Protein AF-A0A7H8RFJ6-F1 (afdb_monomer)

Mean predicted aligned error: 18.3 Å

Foldseek 3Di:
DDDDDDPDDPDDDDFFAKEKEKEDELLQFDDALVCLVLVLVQVCPPLPDDGQKYKYKYANADDPPDDPPDPVVRVVVSVQSSNVVSCVVPPWHKDWPDWDDDQRIIMTMIGTPPHPFDKDDWFKWKDWDDDPDPDRIWIKMKIWIAGQNAIEIEMETAFDADAPCLVRLLVRQVCQQVPTFTPVVRDGQVNGLKYKYWYQSRWFFQDDQVLLVVLLVVCVVVNQVSVVVRLVRTSVNVCQVLCSHPPLKDFPDARERAFDAADAPDPHHDPVDRGHNRTGMIMNPSFKDKDDWYWDSSNRSHSGTMIMTMIGGDHDDNPDPDDDDDDDDDDDDDDDDDDDDDDDDDDDDDDDDDDDDDDDDDDDDDDPDDDPLDALLPPPLLVVLVVLLVCLCPDPQPPDPPLPAAAEEEEEEQAAQCVQPLNVVLVVLADEFAEPDPPCGVPNNDAPFFLSNFLVSLLCSNAVGHRYYYYRQDNDLVGHDPVSLLVSLSCCCPPVVHLEYEALHFDQDDDPSNLVSLVVCQVSLRQAEYQFWQQAAPDNRQGGPPCPHPRYPYEAADDPVRHGDRRGHDDDPPDPAAAYEHFFQHWGTGPPNDTGGHGGSSSGRSNLRSLLSSLLSLLSRDADPPDGQDCSVCSSHSVLVRLVQLVQFDQDPSRHGYGDSSNLCVVQVNDSVSSSVVSSVSRVVPPD

Structure (mmCIF, N/CA/C/O backbone):
data_AF-A0A7H8RFJ6-F1
#
_entry.id   AF-A0A7H8RFJ6-F1
#
loop_
_atom_site.group_PDB
_atom_site.id
_atom_site.type_symbol
_atom_site.label_atom_id
_atom_site.label_alt_id
_atom_site.label_comp_id
_atom_site.label_asym_id
_atom_site.label_entity_id
_atom_site.label_seq_id
_atom_site.pdbx_PDB_ins_code
_atom_site.Cartn_x
_atom_site.Cartn_y
_atom_site.Cartn_z
_atom_site.occupancy
_atom_site.B_iso_or_equiv
_atom_site.auth_seq_id
_atom_site.auth_comp_id
_atom_site.auth_asym_id
_atom_site.auth_atom_id
_atom_site.pdbx_PDB_model_num
ATOM 1 N N . MET A 1 1 ? -57.033 -13.729 -16.012 1.00 38.69 1 MET A N 1
ATOM 2 C CA . MET A 1 1 ? -56.662 -13.820 -14.587 1.00 38.69 1 MET A CA 1
ATOM 3 C C . MET A 1 1 ? -55.170 -14.053 -14.519 1.00 38.69 1 MET A C 1
ATOM 5 O O . MET A 1 1 ? -54.708 -15.074 -15.002 1.00 38.69 1 MET A O 1
ATOM 9 N N . GLY A 1 2 ? -54.441 -13.065 -14.023 1.00 31.27 2 GLY A N 1
ATOM 10 C CA . GLY A 1 2 ? -53.006 -13.111 -13.783 1.00 31.27 2 GLY A CA 1
ATOM 11 C C . GLY A 1 2 ? -52.711 -11.962 -12.834 1.00 31.27 2 GLY A C 1
ATOM 12 O O . GLY A 1 2 ? -52.774 -10.806 -13.244 1.00 31.27 2 GLY A O 1
ATOM 13 N N . GLU A 1 3 ? -52.560 -12.282 -11.553 1.00 29.52 3 GLU A N 1
ATOM 14 C CA . GLU A 1 3 ? -52.232 -11.320 -10.503 1.00 29.52 3 GLU A CA 1
ATOM 15 C C . GLU A 1 3 ? -50.842 -10.713 -10.750 1.00 29.52 3 GLU A C 1
ATOM 17 O O . GLU A 1 3 ? -49.915 -11.446 -11.108 1.00 29.52 3 GLU A O 1
ATOM 22 N N . PRO A 1 4 ? -50.652 -9.399 -10.545 1.00 34.91 4 PRO A N 1
ATOM 23 C CA . PRO A 1 4 ? -49.326 -8.810 -10.535 1.00 34.91 4 PRO A CA 1
ATOM 24 C C . PRO A 1 4 ? -48.660 -9.048 -9.175 1.00 34.91 4 PRO A C 1
ATOM 26 O O . PRO A 1 4 ? -49.172 -8.657 -8.126 1.00 34.91 4 PRO A O 1
ATOM 29 N N . LEU A 1 5 ? -47.480 -9.667 -9.212 1.00 32.41 5 LEU A N 1
ATOM 30 C CA . LEU A 1 5 ? -46.555 -9.744 -8.087 1.00 32.41 5 LEU A CA 1
ATOM 31 C C . LEU A 1 5 ? -46.122 -8.325 -7.683 1.00 32.41 5 LEU A C 1
ATOM 33 O O . LEU A 1 5 ? -45.413 -7.637 -8.415 1.00 32.41 5 LEU A O 1
ATOM 37 N N . LEU A 1 6 ? -46.557 -7.899 -6.500 1.00 35.12 6 LEU A N 1
ATOM 38 C CA . LEU A 1 6 ? -46.078 -6.709 -5.803 1.00 35.12 6 LEU A CA 1
ATOM 39 C C . LEU A 1 6 ? -44.608 -6.902 -5.397 1.00 35.12 6 LEU A C 1
ATOM 41 O O . LEU A 1 6 ? -44.321 -7.509 -4.368 1.00 35.12 6 LEU A O 1
ATOM 45 N N . SER A 1 7 ? -43.668 -6.338 -6.160 1.00 31.78 7 SER A N 1
ATOM 46 C CA . SER A 1 7 ? -42.349 -5.992 -5.622 1.00 31.78 7 SER A CA 1
ATOM 47 C C . SER A 1 7 ? -42.458 -4.630 -4.934 1.00 31.78 7 SER A C 1
ATOM 49 O O . SER A 1 7 ? -42.367 -3.579 -5.570 1.00 31.78 7 SER A O 1
ATOM 51 N N . SER A 1 8 ? -42.708 -4.632 -3.628 1.00 30.17 8 SER A N 1
ATOM 52 C CA . SER A 1 8 ? -42.634 -3.427 -2.805 1.00 30.17 8 SER A CA 1
ATOM 53 C C . SER A 1 8 ? -41.183 -2.940 -2.747 1.00 30.17 8 SER A C 1
ATOM 55 O O . SER A 1 8 ? -40.358 -3.541 -2.057 1.00 30.17 8 SER A O 1
ATOM 57 N N . SER A 1 9 ? -40.867 -1.854 -3.455 1.00 29.94 9 SER A N 1
ATOM 58 C CA . SER A 1 9 ? -39.640 -1.098 -3.214 1.00 29.94 9 SER A CA 1
ATOM 59 C C . SER A 1 9 ? -39.744 -0.439 -1.833 1.00 29.94 9 SER A C 1
ATOM 61 O O . SER A 1 9 ? -40.690 0.325 -1.610 1.00 29.94 9 SER A O 1
ATOM 63 N N . PRO A 1 10 ? -38.814 -0.656 -0.892 1.00 35.41 10 PRO A N 1
ATOM 64 C CA . PRO A 1 10 ? -38.642 0.318 0.171 1.00 35.41 10 PRO A CA 1
ATOM 65 C C . PRO A 1 10 ? -38.100 1.605 -0.480 1.00 35.41 10 PRO A C 1
ATOM 67 O O . PRO A 1 10 ? -37.423 1.525 -1.498 1.00 35.41 10 PRO A O 1
ATOM 70 N N . PHE A 1 11 ? -38.376 2.773 0.097 1.00 36.38 11 PHE A N 1
ATOM 71 C CA . PHE A 1 11 ? -37.878 4.102 -0.317 1.00 36.38 11 PHE A CA 1
ATOM 72 C C . PHE A 1 11 ? -38.739 4.910 -1.302 1.00 36.38 11 PHE A C 1
ATOM 74 O O . PHE A 1 11 ? -38.358 5.228 -2.423 1.00 36.38 11 PHE A O 1
ATOM 81 N N . GLN A 1 12 ? -39.860 5.409 -0.784 1.00 36.16 12 GLN A N 1
ATOM 82 C CA . GLN A 1 12 ? -40.301 6.774 -1.081 1.00 36.16 12 GLN A CA 1
ATOM 83 C C . GLN A 1 12 ? -39.579 7.739 -0.111 1.00 36.16 12 GLN A C 1
ATOM 85 O O . GLN A 1 12 ? -39.805 7.640 1.094 1.00 36.16 12 GLN A O 1
ATOM 90 N N . GLY A 1 13 ? -38.761 8.687 -0.609 1.00 44.16 13 GLY A N 1
ATOM 91 C CA . GLY A 1 13 ? -38.634 10.007 0.049 1.00 44.16 13 GLY A CA 1
ATOM 92 C C . GLY A 1 13 ? -37.269 10.610 0.456 1.00 44.16 13 GLY A C 1
ATOM 93 O O . GLY A 1 13 ? -37.216 11.198 1.532 1.00 44.16 13 GLY A O 1
ATOM 94 N N . SER A 1 14 ? -36.209 10.594 -0.368 1.00 57.12 14 SER A N 1
ATOM 95 C CA . SER A 1 14 ? -35.149 11.636 -0.293 1.00 57.12 14 SER A CA 1
ATOM 96 C C . SER A 1 14 ? -34.524 11.881 -1.669 1.00 57.12 14 SER A C 1
ATOM 98 O O . SER A 1 14 ? -34.135 10.922 -2.330 1.00 57.12 14 SER A O 1
ATOM 100 N N . GLN A 1 15 ? -34.456 13.137 -2.124 1.00 72.50 15 GLN A N 1
ATOM 101 C CA . GLN A 1 15 ? -33.706 13.488 -3.337 1.00 72.50 15 GLN A CA 1
ATOM 102 C C . GLN A 1 15 ? -32.210 13.622 -2.994 1.00 72.50 15 GLN A C 1
ATOM 104 O O . GLN A 1 15 ? -31.893 14.239 -1.973 1.00 72.50 15 GLN A O 1
ATOM 109 N N . PRO A 1 16 ? -31.292 13.054 -3.799 1.00 87.44 16 PRO A N 1
ATOM 110 C CA . PRO A 1 16 ? -29.856 13.184 -3.565 1.00 87.44 16 PRO A CA 1
ATOM 111 C C . PRO A 1 16 ? -29.394 14.629 -3.779 1.00 87.44 16 PRO A C 1
ATOM 113 O O . PRO A 1 16 ? -29.940 15.341 -4.621 1.00 87.44 16 PRO A O 1
ATOM 116 N N . ALA A 1 17 ? -28.356 15.043 -3.054 1.00 91.25 17 ALA A N 1
ATOM 117 C CA . ALA A 1 17 ? -27.685 16.309 -3.318 1.00 91.25 17 ALA A CA 1
ATOM 118 C C . ALA A 1 17 ? -26.774 16.170 -4.542 1.00 91.25 17 ALA A C 1
ATOM 120 O O . ALA A 1 17 ? -25.990 15.226 -4.641 1.00 91.25 17 ALA A O 1
ATOM 121 N N . ARG A 1 18 ? -26.840 17.127 -5.463 1.00 92.50 18 ARG A N 1
ATOM 122 C CA . ARG A 1 18 ? -25.986 17.207 -6.651 1.00 92.50 18 ARG A CA 1
ATOM 123 C C . ARG A 1 18 ? -24.781 18.083 -6.347 1.00 92.50 18 ARG A C 1
ATOM 125 O O . ARG A 1 18 ? -24.931 19.268 -6.052 1.00 92.50 18 ARG A O 1
ATOM 132 N N . LEU A 1 19 ? -23.588 17.511 -6.430 1.00 94.38 19 LEU A N 1
ATOM 133 C CA . LEU A 1 19 ? -22.333 18.209 -6.175 1.00 94.38 19 LEU A CA 1
ATOM 134 C C . LEU A 1 19 ? -21.564 18.379 -7.480 1.00 94.38 19 LEU A C 1
ATOM 136 O O . LEU A 1 19 ? -21.426 17.428 -8.246 1.00 94.38 19 LEU A O 1
ATOM 140 N N . TRP A 1 20 ? -21.002 19.563 -7.683 1.00 95.50 20 TRP A N 1
ATOM 141 C CA . TRP A 1 20 ? -19.946 19.811 -8.657 1.00 95.50 20 TRP A CA 1
ATOM 142 C C . TRP A 1 20 ? -18.667 20.155 -7.907 1.00 95.50 20 TRP A C 1
ATOM 144 O O . TRP A 1 20 ? -18.686 20.969 -6.988 1.00 95.50 20 TRP A O 1
ATOM 154 N N . ILE A 1 21 ? -17.556 19.533 -8.277 1.00 97.88 21 ILE A N 1
ATOM 155 C CA . ILE A 1 21 ? -16.252 19.749 -7.657 1.00 97.88 21 ILE A CA 1
ATOM 156 C C . ILE A 1 21 ? -15.258 20.030 -8.770 1.00 97.88 21 ILE A C 1
ATOM 158 O O . ILE A 1 21 ? -15.140 19.242 -9.702 1.00 97.88 21 ILE A O 1
ATOM 162 N N . GLY A 1 22 ? -14.533 21.136 -8.668 1.00 97.88 22 GLY A N 1
ATOM 163 C CA . GLY A 1 22 ? -13.518 21.528 -9.632 1.00 97.88 22 GLY A CA 1
ATOM 164 C C . GLY A 1 22 ? -12.169 21.755 -8.969 1.00 97.88 22 GLY A C 1
ATOM 165 O O . GLY A 1 22 ? -12.106 22.370 -7.907 1.00 97.88 22 GLY A O 1
ATOM 166 N N . THR A 1 23 ? -11.087 21.312 -9.611 1.00 98.38 23 THR A N 1
ATOM 167 C CA . THR A 1 23 ? -9.713 21.689 -9.259 1.00 98.38 23 THR A CA 1
ATOM 168 C C . THR A 1 23 ? -8.997 22.405 -10.402 1.00 98.38 23 THR A C 1
ATOM 170 O O . THR A 1 23 ? -9.098 22.001 -11.562 1.00 98.38 23 THR A O 1
ATOM 173 N N . TYR A 1 24 ? -8.277 23.484 -10.079 1.00 97.69 24 TYR A N 1
ATOM 174 C CA . TYR A 1 24 ? -7.473 24.222 -11.046 1.00 97.69 24 TYR A CA 1
ATOM 175 C C . TYR A 1 24 ? -6.265 24.908 -10.395 1.00 97.69 24 TYR A C 1
ATOM 177 O O . TYR A 1 24 ? -6.408 25.773 -9.531 1.00 97.69 24 TYR A O 1
ATOM 185 N N . ASP A 1 25 ? -5.059 24.553 -10.833 1.00 95.88 25 ASP A N 1
ATOM 186 C CA . ASP A 1 25 ? -3.835 25.218 -10.388 1.00 95.88 25 ASP A CA 1
ATOM 187 C C . ASP A 1 25 ? -3.484 26.380 -11.323 1.00 95.88 25 ASP A C 1
ATOM 189 O O . ASP A 1 25 ? -3.222 26.211 -12.515 1.00 95.88 25 ASP A O 1
ATOM 193 N N . LEU A 1 26 ? -3.490 27.584 -10.758 1.00 94.38 26 LEU A N 1
ATOM 194 C CA . LEU A 1 26 ? -3.208 28.827 -11.467 1.00 94.38 26 LEU A CA 1
ATOM 195 C C . LEU A 1 26 ? -1.708 29.068 -11.654 1.00 94.38 26 LEU A C 1
ATOM 19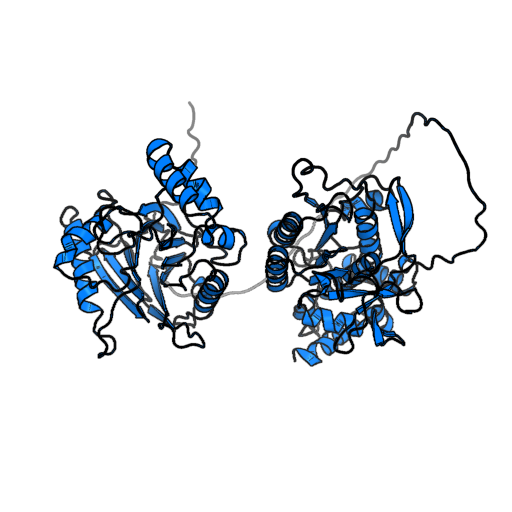7 O O . LEU A 1 26 ? -1.338 30.006 -12.350 1.00 94.38 26 LEU A O 1
ATOM 201 N N . ASN A 1 27 ? -0.856 28.272 -11.003 1.00 89.44 27 ASN A N 1
ATOM 202 C CA . ASN A 1 27 ? 0.601 28.348 -11.051 1.00 89.44 27 ASN A CA 1
ATOM 203 C C . ASN A 1 27 ? 1.173 29.774 -10.902 1.00 89.44 27 ASN A C 1
ATOM 205 O O . ASN A 1 27 ? 2.105 30.190 -11.585 1.00 89.44 27 ASN A O 1
ATOM 209 N N . GLY A 1 28 ? 0.591 30.560 -9.997 1.00 86.12 28 GLY A N 1
ATOM 210 C CA . GLY A 1 28 ? 0.993 31.937 -9.732 1.00 86.12 28 GLY A CA 1
ATOM 211 C C . GLY A 1 28 ? 0.291 32.992 -10.592 1.00 86.12 28 GLY A C 1
ATOM 212 O O . GLY A 1 28 ? 0.522 34.186 -10.380 1.00 86.12 28 GLY A O 1
ATOM 213 N N . THR A 1 29 ? -0.572 32.606 -11.531 1.00 87.31 29 THR A N 1
ATOM 214 C CA . THR A 1 29 ? -1.318 33.542 -12.375 1.00 87.31 29 THR A CA 1
ATOM 215 C C . THR A 1 29 ? -2.391 34.275 -11.570 1.00 87.31 29 THR A C 1
ATOM 217 O O . THR A 1 29 ? -3.171 33.680 -10.827 1.00 87.31 29 THR A O 1
ATOM 220 N N . MET A 1 30 ? -2.436 35.602 -11.717 1.00 85.94 30 MET A N 1
ATOM 221 C CA . MET A 1 30 ? -3.474 36.434 -11.110 1.00 85.94 30 MET A CA 1
ATOM 222 C C . MET A 1 30 ? -4.742 36.412 -11.960 1.00 85.94 30 MET A C 1
ATOM 224 O O . MET A 1 30 ? -4.733 36.889 -13.097 1.00 85.94 30 MET A O 1
ATOM 228 N N . VAL A 1 31 ? -5.819 35.920 -11.355 1.00 87.62 31 VAL A N 1
ATOM 229 C CA . VAL A 1 31 ? -7.172 35.901 -11.918 1.00 87.62 31 VAL A CA 1
ATOM 230 C C . VAL A 1 31 ? -7.952 37.116 -11.423 1.00 87.62 31 VAL A C 1
ATOM 232 O O . VAL A 1 31 ? -7.921 37.440 -10.234 1.00 87.62 31 VAL A O 1
ATOM 235 N N . GLY A 1 32 ? -8.650 37.790 -12.334 1.00 87.81 32 GLY A N 1
ATOM 236 C CA . GLY A 1 32 ? -9.512 38.933 -12.035 1.00 87.81 32 GLY A CA 1
ATOM 237 C C . GLY A 1 32 ? -10.742 38.997 -12.941 1.00 87.81 32 GLY A C 1
ATOM 238 O O . GLY A 1 32 ? -11.061 38.049 -13.652 1.00 87.81 32 GLY A O 1
ATOM 239 N N . GLU A 1 33 ? -11.431 40.142 -12.954 1.00 87.88 33 GLU A N 1
ATOM 240 C CA . GLU A 1 33 ? -12.669 40.306 -13.735 1.00 87.88 33 GLU A CA 1
ATOM 241 C C . GLU A 1 33 ? -12.497 40.066 -15.241 1.00 87.88 33 GLU A C 1
ATOM 243 O O . GLU A 1 33 ? -13.410 39.559 -15.889 1.00 87.88 33 GLU A O 1
ATOM 248 N N . ARG A 1 34 ? -11.321 40.380 -15.797 1.00 89.88 34 ARG A N 1
ATOM 249 C CA . ARG A 1 34 ? -10.999 40.144 -17.216 1.00 89.88 34 ARG A CA 1
ATOM 250 C C . ARG A 1 34 ? -11.078 38.666 -17.616 1.00 89.88 34 ARG A C 1
ATOM 252 O O . ARG A 1 34 ? -11.292 38.362 -18.783 1.00 89.88 34 ARG A O 1
ATOM 259 N N . ASP A 1 35 ? -10.903 37.764 -16.652 1.00 91.31 35 ASP A N 1
ATOM 260 C CA . ASP A 1 35 ? -10.812 36.324 -16.880 1.00 91.31 35 ASP A CA 1
ATOM 261 C C . ASP A 1 35 ? -12.177 35.630 -16.730 1.00 91.31 35 ASP A C 1
ATOM 263 O O . ASP A 1 35 ? -12.308 34.454 -17.063 1.00 91.31 35 ASP A O 1
ATOM 267 N N . VAL A 1 36 ? -13.213 36.354 -16.278 1.00 91.00 36 VAL A N 1
ATOM 268 C CA . VAL A 1 36 ? -14.564 35.825 -16.014 1.00 91.00 36 VAL A CA 1
ATOM 269 C C . VAL A 1 36 ? -15.139 35.106 -17.230 1.00 91.00 36 VAL A C 1
ATOM 271 O O . VAL A 1 36 ? -15.660 34.001 -17.097 1.00 91.00 36 VAL A O 1
ATOM 274 N N . ALA A 1 37 ? -15.008 35.684 -18.426 1.00 89.44 37 ALA A N 1
ATOM 275 C CA . ALA A 1 37 ? -15.534 35.083 -19.651 1.00 89.44 37 ALA A CA 1
ATOM 276 C C . ALA A 1 37 ? -14.886 33.722 -19.959 1.00 89.44 37 ALA A C 1
ATOM 278 O O . ALA A 1 37 ? -15.561 32.799 -20.409 1.00 89.44 37 ALA A O 1
ATOM 279 N N . GLN A 1 38 ? -13.582 33.580 -19.699 1.00 90.06 38 GLN A N 1
ATOM 280 C CA . GLN A 1 38 ? -12.879 32.322 -19.920 1.00 90.06 38 GLN A CA 1
ATOM 281 C C . GLN A 1 38 ? -13.144 31.329 -18.785 1.00 90.06 38 GLN A C 1
ATOM 283 O O . GLN A 1 38 ? -13.438 30.172 -19.059 1.00 90.06 38 GLN A O 1
ATOM 288 N N . LEU A 1 39 ? -13.098 31.769 -17.527 1.00 90.94 39 LEU A N 1
ATOM 289 C CA . LEU A 1 39 ? -13.305 30.908 -16.362 1.00 90.94 39 LEU A CA 1
ATOM 290 C C . LEU A 1 39 ? -14.745 30.372 -16.281 1.00 90.94 39 LEU A C 1
ATOM 292 O O . LEU A 1 39 ? -14.940 29.224 -15.893 1.00 90.94 39 LEU A O 1
ATOM 296 N N . SER A 1 40 ? -15.743 31.139 -16.733 1.00 90.50 40 SER A N 1
ATOM 297 C CA . SER A 1 40 ? -17.147 30.690 -16.798 1.00 90.50 40 SER A CA 1
ATOM 298 C C . SER A 1 40 ? -17.330 29.439 -17.661 1.00 90.50 40 SER A C 1
ATOM 300 O O . SER A 1 40 ? -18.197 28.615 -17.381 1.00 90.50 40 SER A O 1
ATOM 302 N N . LYS A 1 41 ? -16.466 29.227 -18.663 1.00 90.56 41 LYS A N 1
ATOM 303 C CA . LYS A 1 41 ? -16.486 28.023 -19.509 1.00 90.56 41 LYS A CA 1
ATOM 304 C C . LYS A 1 41 ? -16.215 26.743 -18.728 1.00 90.56 41 LYS A C 1
ATOM 306 O O . LYS A 1 41 ? -16.723 25.692 -19.100 1.00 90.56 41 LYS A O 1
ATOM 311 N N . TRP A 1 42 ? -15.451 26.832 -17.639 1.00 91.88 42 TRP A N 1
ATOM 312 C CA . TRP A 1 42 ? -15.216 25.695 -16.757 1.00 91.88 42 TRP A CA 1
ATOM 313 C C . TRP A 1 42 ? -16.512 25.223 -16.095 1.00 91.88 42 TRP A C 1
ATOM 315 O O . TRP A 1 42 ? -16.819 24.034 -16.099 1.00 91.88 42 TRP A O 1
ATOM 325 N N . PHE A 1 43 ? -17.309 26.169 -15.600 1.00 87.31 43 PHE A N 1
ATOM 326 C CA . PHE A 1 43 ? -18.593 25.891 -14.960 1.00 87.31 43 PHE A CA 1
ATOM 327 C C . PHE A 1 43 ? -19.688 25.520 -15.979 1.00 87.31 43 PHE A C 1
ATOM 329 O O . PHE A 1 43 ? -20.604 24.772 -15.652 1.00 87.31 43 PHE A O 1
ATOM 336 N N . LEU A 1 44 ? -19.557 25.959 -17.240 1.00 77.50 44 LEU A N 1
ATOM 337 C CA . LEU A 1 44 ? -20.454 25.611 -18.355 1.00 77.50 44 LEU A CA 1
ATOM 338 C C . LEU A 1 44 ? -20.212 24.229 -18.967 1.00 77.50 44 LEU A C 1
ATOM 340 O O . LEU A 1 44 ? -20.985 23.823 -19.834 1.00 77.50 44 LEU A O 1
ATOM 344 N N . ALA A 1 45 ? -19.173 23.494 -18.566 1.00 71.38 45 ALA A N 1
ATOM 345 C CA . ALA A 1 45 ? -18.851 22.202 -19.178 1.00 71.38 45 ALA A CA 1
ATOM 346 C C . ALA A 1 45 ? -19.997 21.172 -19.067 1.00 71.38 45 ALA A C 1
ATOM 348 O O . ALA A 1 45 ? -20.080 20.251 -19.874 1.00 71.38 45 ALA A O 1
ATOM 349 N N . GLN A 1 46 ? -20.927 21.364 -18.121 1.00 68.81 46 GLN A N 1
ATOM 350 C CA . GLN A 1 46 ? -22.151 20.572 -17.963 1.00 68.81 46 GLN A CA 1
ATOM 351 C C . GLN A 1 46 ? -23.412 21.450 -18.049 1.00 68.81 46 GLN A C 1
ATOM 353 O O . GLN A 1 46 ? -24.185 21.514 -17.095 1.00 68.81 46 GLN A O 1
ATOM 358 N N . LYS A 1 47 ? -23.634 22.117 -19.194 1.00 62.12 47 LYS A N 1
ATOM 359 C CA . LYS A 1 47 ? -24.726 23.098 -19.423 1.00 62.12 47 LYS A CA 1
ATOM 360 C C . LYS A 1 47 ? -26.140 22.672 -18.989 1.00 62.12 47 LYS A C 1
ATOM 362 O O . LYS A 1 47 ? -27.012 23.519 -18.877 1.00 62.12 47 LYS A O 1
ATOM 367 N N . THR A 1 48 ? -26.400 21.381 -18.789 1.00 57.44 48 THR A N 1
ATOM 368 C CA . THR A 1 48 ? -27.744 20.827 -18.565 1.00 57.44 48 THR A CA 1
ATOM 369 C C . THR A 1 48 ? -28.043 20.440 -17.114 1.00 57.44 48 THR A C 1
ATOM 371 O O . THR A 1 48 ? -29.071 19.809 -16.871 1.00 57.44 48 THR A O 1
ATOM 374 N N . ARG A 1 49 ? -27.155 20.718 -16.147 1.00 64.31 49 ARG A N 1
ATOM 375 C CA . ARG A 1 49 ? -27.340 20.285 -14.751 1.00 64.31 49 ARG A CA 1
ATOM 376 C C . ARG A 1 49 ? -27.115 21.425 -13.766 1.00 64.31 49 ARG A C 1
ATOM 378 O O . ARG A 1 49 ? -26.010 21.934 -13.639 1.00 64.31 49 ARG A O 1
ATOM 385 N N . GLU A 1 50 ? -28.162 21.765 -13.025 1.00 79.12 50 GLU A N 1
ATOM 386 C CA . GLU A 1 50 ? -28.034 22.545 -11.796 1.00 79.12 50 GLU A CA 1
ATOM 387 C C . GLU A 1 50 ? -27.405 21.686 -10.697 1.00 79.12 50 GLU A C 1
ATOM 389 O O . GLU A 1 50 ? -27.744 20.507 -10.544 1.00 79.12 50 GLU A O 1
ATOM 394 N N . TYR A 1 51 ? -26.517 22.287 -9.912 1.00 89.38 51 TYR A N 1
ATOM 395 C CA . TYR A 1 51 ? -25.883 21.646 -8.763 1.00 89.38 51 TYR A CA 1
ATOM 396 C C . TYR A 1 51 ? -26.340 22.308 -7.472 1.00 89.38 51 TYR A C 1
ATOM 398 O O . TYR A 1 51 ? -26.456 23.528 -7.397 1.00 89.38 51 TYR A O 1
ATOM 406 N N . ASP A 1 52 ? -26.567 21.522 -6.433 1.00 91.94 52 ASP A N 1
ATOM 407 C CA . ASP A 1 52 ? -26.964 22.057 -5.133 1.00 91.94 52 ASP A CA 1
ATOM 408 C C . ASP A 1 52 ? -25.740 22.633 -4.399 1.00 91.94 52 ASP A C 1
ATOM 410 O O . ASP A 1 52 ? -25.839 23.631 -3.684 1.00 91.94 52 ASP A O 1
ATOM 414 N N . VAL A 1 53 ? -24.563 22.039 -4.633 1.00 94.25 53 VAL A N 1
ATOM 415 C CA . VAL A 1 53 ? -23.276 22.458 -4.064 1.00 94.25 53 VAL A CA 1
ATOM 416 C C . VAL A 1 53 ? -22.215 22.514 -5.155 1.00 94.25 53 VAL A C 1
ATOM 418 O O . VAL A 1 53 ? -22.073 21.578 -5.940 1.00 94.25 53 VAL A O 1
ATOM 421 N N . VAL A 1 54 ? -21.429 23.585 -5.166 1.00 95.12 54 VAL A N 1
ATOM 422 C CA . VAL A 1 54 ? -20.289 23.771 -6.064 1.00 95.12 54 VAL A CA 1
ATOM 423 C C . VAL A 1 54 ? -19.037 24.003 -5.228 1.00 95.12 54 VAL A C 1
ATOM 425 O O . VAL A 1 54 ? -18.959 24.956 -4.457 1.00 95.12 54 VAL A O 1
ATOM 428 N N . VAL A 1 55 ? -18.039 23.143 -5.385 1.00 97.88 55 VAL A N 1
ATOM 429 C CA . VAL A 1 55 ? -16.766 23.207 -4.666 1.00 97.88 55 VAL A CA 1
ATOM 430 C C . VAL A 1 55 ? -15.665 23.583 -5.642 1.00 97.88 55 VAL A C 1
ATOM 432 O O . VAL A 1 55 ? -15.458 22.907 -6.647 1.00 97.88 55 VAL A O 1
ATOM 435 N N . VAL A 1 56 ? -14.946 24.659 -5.344 1.00 97.75 56 VAL A N 1
ATOM 436 C CA . VAL A 1 56 ? -13.869 25.185 -6.184 1.00 97.75 56 VAL A CA 1
ATOM 437 C C . VAL A 1 56 ? -12.560 25.107 -5.412 1.00 97.75 56 VAL A C 1
ATOM 439 O O . VAL A 1 56 ? -12.391 25.737 -4.369 1.00 97.75 56 VAL A O 1
ATOM 442 N N . SER A 1 57 ? -11.639 24.308 -5.935 1.00 97.94 57 SER A N 1
ATOM 443 C CA . SER A 1 57 ? -10.321 24.034 -5.377 1.00 97.94 57 SER A CA 1
ATOM 444 C C . SER A 1 57 ? -9.251 24.680 -6.257 1.00 97.94 57 SER A C 1
ATOM 446 O O . SER A 1 57 ? -9.011 24.236 -7.379 1.00 97.94 57 SER A O 1
ATOM 448 N N . LEU A 1 58 ? -8.597 25.731 -5.765 1.00 96.31 58 LEU A N 1
ATOM 449 C CA . LEU A 1 58 ? -7.563 26.458 -6.501 1.00 96.31 58 LEU A CA 1
ATOM 450 C C . LEU A 1 58 ? -6.195 26.290 -5.846 1.00 96.31 58 LEU A C 1
ATOM 452 O O . LEU A 1 58 ? -6.059 26.399 -4.630 1.00 96.31 58 LEU A O 1
ATOM 456 N N . GLN A 1 59 ? -5.162 26.062 -6.651 1.00 94.56 59 GLN A N 1
ATOM 457 C CA . GLN A 1 59 ? -3.772 25.999 -6.192 1.00 94.56 59 GLN A CA 1
ATOM 458 C C . GLN A 1 59 ? -2.922 27.055 -6.904 1.00 94.56 59 GLN A C 1
ATOM 460 O O . GLN A 1 59 ? -3.353 27.654 -7.890 1.00 94.56 59 GLN A O 1
ATOM 465 N N . GLY A 1 60 ? -1.723 27.327 -6.378 1.00 88.75 60 GLY A N 1
ATOM 466 C CA . GLY A 1 60 ? -0.826 28.329 -6.959 1.00 88.75 60 GLY A CA 1
ATOM 467 C C . GLY A 1 60 ? -1.404 29.747 -6.915 1.00 88.75 60 GLY A C 1
ATOM 468 O O . GLY A 1 60 ? -1.036 30.596 -7.721 1.00 88.75 60 GLY A O 1
ATOM 469 N N . THR A 1 61 ? -2.329 30.021 -5.995 1.00 85.62 61 THR A N 1
ATOM 470 C CA . THR A 1 61 ? -2.922 31.350 -5.823 1.00 85.62 61 THR A CA 1
ATOM 471 C C . THR A 1 61 ? -1.894 32.296 -5.194 1.00 85.62 61 THR A C 1
ATOM 473 O O . THR A 1 61 ? -1.301 31.995 -4.157 1.00 85.62 61 THR A O 1
ATOM 476 N N . ARG A 1 62 ? -1.645 33.463 -5.803 1.00 72.38 62 ARG A N 1
ATOM 477 C CA . ARG A 1 62 ? -0.776 34.485 -5.192 1.00 72.38 62 ARG A CA 1
ATOM 478 C C . ARG A 1 62 ? -1.558 35.320 -4.190 1.00 72.38 62 ARG A C 1
ATOM 480 O O . ARG A 1 62 ? -2.525 35.977 -4.558 1.00 72.38 62 ARG A O 1
ATOM 487 N N . THR A 1 63 ? -1.065 35.386 -2.957 1.00 55.75 63 THR A N 1
ATOM 488 C CA . THR A 1 63 ? -1.462 36.410 -1.985 1.00 55.75 63 THR A CA 1
ATOM 489 C C . THR A 1 63 ? -0.434 37.550 -1.993 1.00 55.75 63 THR A C 1
ATOM 491 O O . THR A 1 63 ? 0.778 37.300 -2.018 1.00 55.75 63 THR A O 1
ATOM 494 N N . PRO A 1 64 ? -0.845 38.829 -2.011 1.00 48.47 64 PRO A N 1
ATOM 495 C CA . PRO A 1 64 ? 0.104 39.925 -1.866 1.00 48.47 64 PRO A CA 1
ATOM 496 C C . PRO A 1 64 ? 0.735 39.909 -0.466 1.00 48.47 64 PRO A C 1
ATOM 498 O O . PRO A 1 64 ? 0.069 39.698 0.542 1.00 48.47 64 PRO A O 1
ATOM 501 N N . ARG A 1 65 ? 2.053 40.152 -0.413 1.00 40.91 65 ARG A N 1
ATOM 502 C CA . ARG A 1 65 ? 2.967 39.907 0.727 1.00 40.91 65 ARG A CA 1
ATOM 503 C C . ARG A 1 65 ? 2.672 40.654 2.043 1.00 40.91 65 ARG A C 1
ATOM 505 O O . ARG A 1 65 ? 3.474 40.563 2.968 1.00 40.91 65 ARG A O 1
ATOM 512 N N . LYS A 1 66 ? 1.570 41.392 2.170 1.00 35.28 66 LYS A N 1
ATOM 513 C CA . LYS A 1 66 ? 1.215 42.139 3.385 1.00 35.28 66 LYS A CA 1
ATOM 514 C C . LYS A 1 66 ? -0.304 42.225 3.531 1.00 35.28 66 LYS A C 1
ATOM 516 O O . LYS A 1 66 ? -0.886 43.194 3.065 1.00 35.28 66 LYS A O 1
ATOM 521 N N . THR A 1 67 ? -0.942 41.220 4.131 1.00 34.91 67 THR A N 1
ATOM 522 C CA . THR A 1 67 ? -2.173 41.332 4.951 1.00 34.91 67 THR A CA 1
ATOM 523 C C . THR A 1 67 ? -2.651 39.939 5.368 1.00 34.91 67 THR A C 1
ATOM 525 O O . THR A 1 67 ? -2.677 39.004 4.575 1.00 34.91 67 THR A O 1
ATOM 528 N N . SER A 1 68 ? -3.018 39.795 6.641 1.00 38.12 68 SER A N 1
ATOM 529 C CA . SER A 1 68 ? -3.677 38.610 7.191 1.00 38.12 68 SER A CA 1
ATOM 530 C C . SER A 1 68 ? -5.061 38.412 6.564 1.00 38.12 68 SER A C 1
ATOM 532 O O . SER A 1 68 ? -5.797 39.389 6.479 1.00 38.12 68 SER A O 1
ATOM 534 N N . ARG A 1 69 ? -5.437 37.171 6.216 1.00 43.03 69 ARG A N 1
ATOM 535 C CA . ARG A 1 69 ? -6.821 36.665 6.009 1.00 43.03 69 ARG A CA 1
ATOM 536 C C . ARG A 1 69 ? -7.786 37.430 5.068 1.00 43.03 69 ARG A C 1
ATOM 538 O O . ARG A 1 69 ? -8.884 36.940 4.860 1.00 43.03 69 ARG A O 1
ATOM 545 N N . ALA A 1 70 ? -7.418 38.568 4.476 1.00 40.22 70 ALA A N 1
ATOM 546 C CA . ALA A 1 70 ? -8.366 39.503 3.850 1.00 40.22 70 ALA A CA 1
ATOM 547 C C . ALA A 1 70 ? -8.336 39.559 2.306 1.00 40.22 70 ALA A C 1
ATOM 549 O O . ALA A 1 70 ? -9.077 40.343 1.721 1.00 40.22 70 ALA A O 1
ATOM 550 N N . TYR A 1 71 ? -7.507 38.754 1.625 1.00 47.72 71 TYR A N 1
ATOM 551 C CA . TYR A 1 71 ? -7.399 38.770 0.152 1.00 47.72 71 TYR A CA 1
ATOM 552 C C . TYR A 1 71 ? -8.228 37.696 -0.572 1.00 47.72 71 TYR A C 1
ATOM 554 O O . TYR A 1 71 ? -8.123 37.566 -1.789 1.00 47.72 71 TYR A O 1
ATOM 562 N N . SER A 1 72 ? -9.057 36.935 0.145 1.00 56.62 72 SER A N 1
ATOM 563 C CA . SER A 1 72 ? -9.902 35.897 -0.457 1.00 56.62 72 SER A CA 1
ATOM 564 C C . SER A 1 72 ? -11.096 36.485 -1.234 1.00 56.62 72 SER A C 1
ATOM 566 O O . SER A 1 72 ? -11.506 35.933 -2.254 1.00 56.62 72 SER A O 1
ATOM 568 N N . GLY A 1 73 ? -11.572 37.669 -0.831 1.00 71.38 73 GLY A N 1
ATOM 569 C CA . GLY A 1 73 ? -12.776 38.316 -1.367 1.00 71.38 73 GLY A CA 1
ATOM 570 C C . GLY A 1 73 ? -12.794 38.581 -2.884 1.00 71.38 73 GLY A C 1
ATOM 571 O O . GLY A 1 73 ? -13.806 38.284 -3.515 1.00 71.38 73 GLY A O 1
ATOM 572 N N . PRO A 1 74 ? -11.725 39.101 -3.524 1.00 82.06 74 PRO A N 1
ATOM 573 C CA . PRO A 1 74 ? -11.742 39.356 -4.969 1.00 82.06 74 PRO A CA 1
ATOM 574 C C . PRO A 1 74 ? -11.867 38.086 -5.821 1.00 82.06 74 PRO A C 1
ATOM 576 O O . PRO A 1 74 ? -12.604 38.080 -6.804 1.00 82.06 74 PRO A O 1
ATOM 579 N N . LEU A 1 75 ? -11.176 37.004 -5.445 1.00 87.38 75 LEU A N 1
ATOM 580 C CA . LEU A 1 75 ? -11.238 35.739 -6.182 1.00 87.38 75 LEU A CA 1
ATOM 581 C C . LEU A 1 75 ? -12.576 35.029 -5.943 1.00 87.38 75 LEU A C 1
ATOM 583 O O . LEU A 1 75 ? -13.178 34.537 -6.892 1.00 87.38 75 LEU A O 1
ATOM 587 N N . GLU A 1 76 ? -13.080 35.057 -4.704 1.00 90.75 76 GLU A N 1
ATOM 588 C CA . GLU A 1 76 ? -14.438 34.611 -4.367 1.00 90.75 76 GLU A CA 1
ATOM 589 C C . GLU A 1 76 ? -15.493 35.349 -5.199 1.00 90.75 76 GLU A C 1
ATOM 591 O O . GLU A 1 76 ? -16.392 34.715 -5.746 1.00 90.75 76 GLU A O 1
ATOM 596 N N . ALA A 1 77 ? -15.369 36.673 -5.348 1.00 90.25 77 ALA A N 1
ATOM 597 C CA . ALA A 1 77 ? -16.288 37.482 -6.144 1.00 90.25 77 ALA A CA 1
ATOM 598 C C . ALA A 1 77 ? -16.232 37.125 -7.636 1.00 90.25 77 ALA A C 1
ATOM 600 O O . ALA A 1 77 ? -17.279 37.009 -8.271 1.00 90.25 77 ALA A O 1
ATOM 601 N N . VAL A 1 78 ? -15.035 36.903 -8.192 1.00 91.81 78 VAL A N 1
ATOM 602 C CA . VAL A 1 78 ? -14.865 36.459 -9.586 1.00 91.81 78 VAL A CA 1
ATOM 603 C C . VAL A 1 78 ? -15.491 35.083 -9.801 1.00 91.81 78 VAL A C 1
ATOM 605 O O . VAL A 1 78 ? -16.254 34.915 -10.751 1.00 91.81 78 VAL A O 1
ATOM 608 N N . VAL A 1 79 ? -15.228 34.116 -8.917 1.00 92.62 79 VAL A N 1
ATOM 609 C CA . VAL A 1 79 ? -15.813 32.769 -9.006 1.00 92.62 79 VAL A CA 1
ATOM 610 C C . VAL A 1 79 ? -17.333 32.830 -8.860 1.00 92.62 79 VAL A C 1
ATOM 612 O O . VAL A 1 79 ? -18.036 32.271 -9.696 1.00 92.62 79 VAL A O 1
ATOM 615 N N . LYS A 1 80 ? -17.854 33.576 -7.876 1.00 91.00 80 LYS A N 1
ATOM 616 C CA . LYS A 1 80 ? -19.299 33.790 -7.699 1.00 91.00 80 LYS A CA 1
ATOM 617 C C . LYS A 1 80 ? -19.933 34.389 -8.956 1.00 91.00 80 LYS A C 1
ATOM 619 O O . LYS A 1 80 ? -20.982 33.927 -9.391 1.00 91.00 80 LYS A O 1
ATOM 624 N N . LYS A 1 81 ? -19.288 35.394 -9.558 1.00 90.25 81 LYS A N 1
ATOM 625 C CA . LYS A 1 81 ? -19.741 36.021 -10.807 1.00 90.25 81 LYS A CA 1
ATOM 626 C C . LYS A 1 81 ? -19.761 35.013 -11.954 1.00 90.25 81 LYS A C 1
ATOM 628 O O . LYS A 1 81 ? -20.749 34.962 -12.670 1.00 90.25 81 LYS A O 1
ATOM 633 N N . CYS A 1 82 ? -18.730 34.177 -12.091 1.00 90.50 82 CYS A N 1
ATOM 634 C CA . CYS A 1 82 ? -18.717 33.107 -13.092 1.00 90.50 82 CYS A CA 1
ATOM 635 C C . CYS A 1 82 ? -19.876 32.124 -12.880 1.00 90.50 82 CYS A C 1
ATOM 637 O O . CYS A 1 82 ? -20.591 31.829 -13.827 1.00 90.50 82 CYS A O 1
ATOM 639 N N . LEU A 1 83 ? -20.098 31.655 -11.648 1.00 87.88 83 LEU A N 1
ATOM 640 C CA . LEU A 1 83 ? -21.187 30.724 -11.333 1.00 87.88 83 LEU A CA 1
ATOM 641 C C . LEU A 1 83 ? -22.567 31.313 -11.632 1.00 87.88 83 LEU A C 1
ATOM 643 O O . LEU A 1 83 ? -23.407 30.632 -12.212 1.00 87.88 83 LEU A O 1
ATOM 647 N N . ASN A 1 84 ? -22.792 32.579 -11.283 1.00 84.38 84 ASN A N 1
ATOM 648 C CA . ASN A 1 84 ? -24.093 33.215 -11.479 1.00 84.38 84 ASN A CA 1
ATOM 649 C C . ASN A 1 84 ? -24.338 33.656 -12.927 1.00 84.38 84 ASN A C 1
ATOM 651 O O . ASN A 1 84 ? -25.477 33.581 -13.363 1.00 84.38 84 ASN A O 1
ATOM 655 N N . LEU A 1 85 ? -23.304 33.994 -13.707 1.00 82.12 85 LEU A N 1
ATOM 656 C CA . LEU A 1 85 ? -23.446 34.182 -15.162 1.00 82.12 85 LEU A CA 1
ATOM 657 C C . LEU A 1 85 ? -23.922 32.904 -15.862 1.00 82.12 85 LEU A C 1
ATOM 659 O O . LEU A 1 85 ? -24.629 32.963 -16.860 1.00 82.12 85 LEU A O 1
ATOM 663 N N . VAL A 1 86 ? -23.527 31.741 -15.343 1.00 68.62 86 VAL A N 1
ATOM 664 C CA . VAL A 1 86 ? -23.966 30.434 -15.852 1.00 68.62 86 VAL A CA 1
ATOM 665 C C . VAL A 1 86 ? -25.386 30.089 -15.396 1.00 68.62 86 VAL A C 1
ATOM 667 O O . VAL A 1 86 ? -26.091 29.361 -16.089 1.00 68.62 86 VAL A O 1
ATOM 670 N N . ALA A 1 87 ? -25.814 30.618 -14.251 1.00 64.50 87 ALA A N 1
ATOM 671 C CA . ALA A 1 87 ? -27.116 30.345 -13.652 1.00 64.50 87 ALA A CA 1
ATOM 672 C C . ALA A 1 87 ? -28.225 31.340 -14.063 1.00 64.50 87 ALA A C 1
ATOM 674 O O . ALA A 1 87 ? -29.393 31.124 -13.734 1.00 64.50 87 ALA A O 1
ATOM 675 N N . GLU A 1 88 ? -27.888 32.400 -14.812 1.00 59.66 88 GLU A N 1
ATOM 676 C CA . GLU A 1 88 ? -28.849 33.377 -15.354 1.00 59.66 88 GLU A CA 1
ATOM 677 C C . GLU A 1 88 ? -29.914 32.720 -16.258 1.00 59.66 88 GLU A C 1
ATOM 679 O O . GLU A 1 88 ? -31.064 33.157 -16.252 1.00 59.66 88 GLU A O 1
ATOM 684 N N . ASP A 1 89 ? -29.588 31.609 -16.933 1.00 56.19 89 ASP A N 1
ATOM 685 C CA . ASP A 1 89 ? -30.535 30.833 -17.750 1.00 56.19 89 ASP A CA 1
ATOM 686 C C . ASP A 1 89 ? -31.399 29.843 -16.932 1.00 56.19 89 ASP A C 1
ATOM 688 O O . ASP A 1 89 ? -32.373 29.295 -17.454 1.00 56.19 89 ASP A O 1
ATOM 692 N N . THR A 1 90 ? -31.078 29.597 -15.652 1.00 57.34 90 THR A N 1
ATOM 693 C CA . THR A 1 90 ? -31.682 28.527 -14.825 1.00 57.34 90 THR A CA 1
ATOM 694 C C . THR A 1 90 ? -32.389 29.014 -13.550 1.00 57.34 90 THR A C 1
ATOM 696 O O . THR A 1 90 ? -32.855 28.207 -12.752 1.00 57.34 90 THR A O 1
ATOM 699 N N . SER A 1 91 ? -32.534 30.331 -13.337 1.00 60.09 91 SER A N 1
ATOM 700 C CA . SER A 1 91 ? -33.186 30.921 -12.140 1.00 60.09 91 SER A CA 1
ATOM 701 C C . SER A 1 91 ? -32.571 30.500 -10.790 1.00 60.09 91 SER A C 1
ATOM 703 O O . SER A 1 91 ? -33.216 30.610 -9.745 1.00 60.09 91 SER A O 1
ATOM 705 N N . SER A 1 92 ? -31.325 30.025 -10.798 1.00 68.50 92 SER A N 1
ATOM 706 C CA . SER A 1 92 ? -30.575 29.620 -9.607 1.00 68.50 92 SER A CA 1
ATOM 707 C C . SER A 1 92 ? -29.583 30.715 -9.202 1.00 68.50 92 SER A C 1
ATOM 709 O O . SER A 1 92 ? -28.935 31.311 -10.054 1.00 68.50 92 SER A O 1
ATOM 711 N N . GLU A 1 93 ? -29.417 30.975 -7.903 1.00 85.19 93 GLU A N 1
ATOM 712 C CA . GLU A 1 93 ? -28.380 31.888 -7.397 1.00 85.19 93 GLU A CA 1
ATOM 713 C C . GLU A 1 93 ? -27.436 31.122 -6.472 1.00 85.19 93 GLU A C 1
ATOM 715 O O . GLU A 1 93 ? -27.878 30.487 -5.515 1.00 85.19 93 GLU A O 1
ATOM 720 N N . TYR A 1 94 ? -26.130 31.199 -6.728 1.00 88.81 94 TYR A N 1
ATOM 721 C CA . TYR A 1 94 ? -25.116 30.633 -5.848 1.00 88.81 94 TYR A CA 1
ATOM 722 C C . TYR A 1 94 ? -24.608 31.668 -4.850 1.00 88.81 94 TYR A C 1
ATOM 724 O O . TYR A 1 94 ? -24.235 32.795 -5.196 1.00 88.81 94 TYR A O 1
ATOM 732 N N . SER A 1 95 ? -24.526 31.250 -3.590 1.00 90.00 95 SER A N 1
ATOM 733 C CA . SER A 1 95 ? -23.940 32.016 -2.493 1.00 90.00 95 SER A CA 1
ATOM 734 C C . SER A 1 95 ? -22.753 31.268 -1.889 1.00 90.00 95 SER A C 1
ATOM 736 O O . SER A 1 95 ? -22.685 30.040 -1.937 1.00 90.00 95 SER A O 1
ATOM 738 N N . LEU A 1 96 ? -21.776 32.009 -1.365 1.00 93.19 96 LEU A N 1
ATOM 739 C CA . LEU A 1 96 ? -20.604 31.420 -0.723 1.00 93.19 96 LEU A CA 1
ATOM 740 C C . LEU A 1 96 ? -20.999 30.893 0.662 1.00 93.19 96 LEU A C 1
ATOM 742 O O . LEU A 1 96 ? -21.414 31.672 1.517 1.00 93.19 96 LEU A O 1
ATOM 746 N N . LEU A 1 97 ? -20.843 29.588 0.882 1.00 93.88 97 LEU A N 1
ATOM 747 C CA . LEU A 1 97 ? -21.066 28.941 2.174 1.00 93.88 97 LEU A CA 1
ATOM 748 C C . LEU A 1 97 ? -19.835 29.068 3.076 1.00 93.88 97 LEU A C 1
ATOM 750 O O . LEU A 1 97 ? -19.951 29.410 4.249 1.00 93.88 97 LEU A O 1
ATOM 754 N N . SER A 1 98 ? -18.658 28.740 2.541 1.00 94.31 98 SER A N 1
ATOM 755 C CA . SER A 1 98 ? -17.391 28.783 3.271 1.00 94.31 98 SER A CA 1
ATOM 756 C C . SER A 1 98 ? -16.219 28.914 2.308 1.00 94.31 98 SER A C 1
ATOM 758 O O . SER A 1 98 ? -16.278 28.453 1.168 1.00 94.31 98 SER A O 1
ATOM 760 N N . SER A 1 99 ? -15.150 29.547 2.775 1.00 94.69 99 SER A N 1
ATOM 761 C CA . SER A 1 99 ? -13.927 29.784 2.020 1.00 94.69 99 SER A CA 1
ATOM 762 C C . SER A 1 99 ? -12.739 29.763 2.968 1.00 94.69 99 SER A C 1
ATOM 764 O O . SER A 1 99 ? -12.793 30.335 4.059 1.00 94.69 99 SER A O 1
ATOM 766 N N . CYS A 1 100 ? -11.664 29.091 2.572 1.00 93.75 100 CYS A N 1
ATOM 767 C CA . CYS A 1 100 ? -10.446 29.033 3.362 1.00 93.75 100 CYS A CA 1
ATOM 768 C C . CYS A 1 100 ? -9.217 28.882 2.462 1.00 93.75 100 CYS A C 1
ATOM 770 O O . CYS A 1 100 ? -9.253 28.197 1.440 1.00 93.75 100 CYS A O 1
ATOM 772 N N . GLN A 1 101 ? -8.127 29.546 2.839 1.00 90.88 101 GLN A N 1
ATOM 773 C CA . GLN A 1 101 ? -6.893 29.591 2.067 1.00 90.88 101 GLN A CA 1
ATOM 774 C C . GLN A 1 101 ? -5.693 29.334 2.976 1.00 90.88 101 GLN A C 1
ATOM 776 O O . GLN A 1 101 ? -5.598 29.915 4.056 1.00 90.88 101 GLN A O 1
ATOM 781 N N . GLU A 1 102 ? -4.756 28.516 2.505 1.00 89.56 102 GLU A N 1
ATOM 782 C CA . GLU A 1 102 ? -3.494 28.232 3.180 1.00 89.56 102 GLU A CA 1
ATOM 783 C C . GLU A 1 102 ? -2.373 28.036 2.158 1.00 89.56 102 GLU A C 1
ATOM 785 O O . GLU A 1 102 ? -2.514 27.257 1.219 1.00 89.56 102 GLU A O 1
ATOM 790 N N . SER A 1 103 ? -1.247 28.734 2.349 1.00 86.19 103 SER A N 1
ATOM 791 C CA . SER A 1 103 ? 0.002 28.510 1.602 1.00 86.19 103 SER A CA 1
ATOM 792 C C . SER A 1 103 ? -0.168 28.333 0.074 1.00 86.19 103 SER A C 1
ATOM 794 O O . SER A 1 103 ? 0.396 27.426 -0.529 1.00 86.19 103 SER A O 1
ATOM 796 N N . GLY A 1 104 ? -0.967 29.206 -0.557 1.00 86.25 104 GLY A N 1
ATOM 797 C CA . GLY A 1 104 ? -1.213 29.207 -2.009 1.00 86.25 104 GLY A CA 1
ATOM 798 C C . GLY A 1 104 ? -2.336 28.277 -2.491 1.00 86.25 104 GLY A C 1
ATOM 799 O O . GLY A 1 104 ? -2.683 28.313 -3.675 1.00 86.25 104 GLY A O 1
ATOM 800 N N . THR A 1 105 ? -2.951 27.512 -1.592 1.00 91.38 105 THR A N 1
ATOM 801 C CA . THR A 1 105 ? -4.118 26.654 -1.837 1.00 91.38 105 THR A CA 1
ATOM 802 C C . THR A 1 105 ? -5.385 27.321 -1.296 1.00 91.38 105 THR A C 1
ATOM 804 O O . THR A 1 105 ? -5.374 27.829 -0.179 1.00 91.38 105 THR A O 1
ATOM 807 N N . HIS A 1 106 ? -6.485 27.318 -2.052 1.00 94.56 106 HIS A N 1
ATOM 808 C CA . HIS A 1 106 ? -7.757 27.958 -1.702 1.00 94.56 106 HIS A CA 1
ATOM 809 C C . HIS A 1 106 ? -8.927 27.009 -1.980 1.00 94.56 106 HIS A C 1
ATOM 811 O O . HIS A 1 106 ? -9.093 26.544 -3.104 1.00 94.56 106 HIS A O 1
ATOM 817 N N . LEU A 1 107 ? -9.744 26.736 -0.963 1.00 97.06 107 LEU A N 1
ATOM 818 C CA . LEU A 1 107 ? -10.994 25.991 -1.083 1.00 97.06 107 LEU A CA 1
ATOM 819 C C . LEU A 1 107 ? -12.186 26.924 -0.908 1.00 97.06 107 LEU A C 1
ATOM 821 O O . LEU A 1 107 ? -12.245 27.664 0.074 1.00 97.06 107 LEU A O 1
ATOM 825 N N . MET A 1 108 ? -13.147 26.853 -1.821 1.00 97.06 108 MET A N 1
ATOM 826 C CA . MET A 1 108 ? -14.408 27.585 -1.745 1.00 97.06 108 MET A CA 1
ATOM 827 C C . MET A 1 108 ? -15.571 26.615 -1.919 1.00 97.06 108 MET A C 1
ATOM 829 O O . MET A 1 108 ? -15.551 25.775 -2.816 1.00 97.06 108 MET A O 1
ATOM 833 N N . VAL A 1 109 ? -16.598 26.753 -1.088 1.00 97.06 109 VAL A N 1
ATOM 834 C CA . VAL A 1 109 ? -17.841 25.986 -1.189 1.00 97.06 109 VAL A CA 1
ATOM 835 C C . VAL A 1 109 ? -18.982 26.967 -1.410 1.00 97.06 109 VAL A C 1
ATOM 837 O O . VAL A 1 109 ? -19.236 27.827 -0.568 1.00 97.06 109 VAL A O 1
ATOM 840 N N . PHE A 1 110 ? -19.663 26.834 -2.540 1.00 94.81 110 PHE A N 1
ATOM 841 C CA . PHE A 1 110 ? -20.853 27.587 -2.909 1.00 94.81 110 PHE A CA 1
ATOM 842 C C . PHE A 1 110 ? -22.078 26.684 -2.861 1.00 94.81 110 PHE A C 1
ATOM 844 O O . PHE A 1 110 ? -21.995 25.487 -3.137 1.00 94.81 110 PHE A O 1
ATOM 851 N N . VAL A 1 111 ? -23.222 27.263 -2.525 1.00 93.31 111 VAL A N 1
ATOM 852 C CA . VAL A 1 111 ? -24.499 26.553 -2.434 1.00 93.31 111 VAL A CA 1
ATOM 853 C C . VAL A 1 111 ? -25.565 27.307 -3.202 1.00 93.31 111 VAL A C 1
ATOM 855 O O . VAL A 1 111 ? -25.580 28.541 -3.203 1.00 93.31 111 VAL A O 1
ATOM 858 N N . ASN A 1 112 ? -26.440 26.560 -3.866 1.00 89.38 112 ASN A N 1
ATOM 859 C CA . ASN A 1 112 ? -27.616 27.125 -4.509 1.00 89.38 112 ASN A CA 1
ATOM 860 C C . ASN A 1 112 ? -28.590 27.629 -3.427 1.00 89.38 112 ASN A C 1
ATOM 862 O O . ASN A 1 112 ? -28.869 26.924 -2.459 1.00 89.38 112 ASN A O 1
ATOM 866 N N . SER A 1 113 ? -29.135 28.833 -3.577 1.00 83.00 113 SER A N 1
ATOM 867 C CA . SER A 1 113 ? -30.118 29.399 -2.643 1.00 83.00 113 SER A CA 1
ATOM 868 C C . SER A 1 113 ? -31.374 28.526 -2.467 1.00 83.00 113 SER A C 1
ATOM 870 O O . SER A 1 113 ? -32.043 28.626 -1.441 1.00 83.00 113 SER A O 1
ATOM 872 N N . SER A 1 114 ? -31.669 27.642 -3.426 1.00 81.25 114 SER A N 1
ATOM 873 C CA . SER A 1 114 ? -32.839 26.752 -3.441 1.00 81.25 114 SER A CA 1
ATOM 874 C C . SER A 1 114 ? -32.557 25.317 -2.961 1.00 81.25 114 SER A C 1
ATOM 876 O O . SER A 1 114 ? -33.343 24.417 -3.259 1.00 81.25 114 SER A O 1
ATOM 878 N N . ILE A 1 115 ? -31.450 25.059 -2.248 1.00 82.44 115 ILE A N 1
ATOM 879 C CA . ILE A 1 115 ? -31.109 23.697 -1.795 1.00 82.44 115 ILE A CA 1
ATOM 880 C C . ILE A 1 115 ? -32.239 23.031 -0.973 1.00 82.44 115 ILE A C 1
ATOM 882 O O . ILE A 1 115 ? -32.812 23.655 -0.076 1.00 82.44 115 ILE A O 1
ATOM 886 N N . PRO A 1 116 ? -32.540 21.735 -1.201 1.00 75.69 116 PRO A N 1
ATOM 887 C CA . PRO A 1 116 ? -33.646 21.043 -0.529 1.00 75.69 116 PRO A CA 1
ATOM 888 C C . PRO A 1 116 ? -33.313 20.550 0.891 1.00 75.69 116 PRO A C 1
ATOM 890 O O . PRO A 1 116 ? -34.155 19.947 1.558 1.00 75.69 116 PRO A O 1
ATOM 893 N N . PHE A 1 117 ? -32.085 20.763 1.364 1.00 80.12 117 PHE A N 1
ATOM 894 C CA . PHE A 1 117 ? -31.573 20.249 2.634 1.00 80.12 117 PHE A CA 1
ATOM 895 C C . PHE A 1 117 ? -30.982 21.365 3.493 1.00 80.12 117 PHE A C 1
ATOM 897 O O . PHE A 1 117 ? -30.518 22.393 3.004 1.00 80.12 117 PHE A O 1
ATOM 904 N N . ARG A 1 118 ? -30.961 21.141 4.808 1.00 84.25 118 ARG A N 1
ATOM 905 C CA . ARG A 1 118 ? -30.346 22.070 5.753 1.00 84.25 118 ARG A CA 1
ATOM 906 C C . ARG A 1 118 ? -28.842 21.822 5.819 1.00 84.25 118 ARG A C 1
ATOM 908 O O . ARG A 1 118 ? -28.421 20.679 5.968 1.00 84.25 118 ARG A O 1
ATOM 915 N N . ILE A 1 119 ? -28.052 22.893 5.793 1.00 90.19 119 ILE A N 1
ATOM 916 C CA . ILE A 1 119 ? -26.607 22.833 6.025 1.00 90.19 119 ILE A CA 1
ATOM 917 C C . ILE A 1 119 ? -26.291 23.347 7.432 1.00 90.19 119 ILE A C 1
ATOM 919 O O . ILE A 1 119 ? -26.733 24.428 7.823 1.00 90.19 119 ILE A O 1
ATOM 923 N N . THR A 1 120 ? -25.541 22.566 8.204 1.00 91.88 120 THR A N 1
ATOM 924 C CA . THR A 1 120 ? -25.081 22.911 9.559 1.00 91.88 120 THR A CA 1
ATOM 925 C C . THR A 1 120 ? -23.625 22.506 9.765 1.00 91.88 120 THR A C 1
ATOM 927 O O . THR A 1 120 ? -23.038 21.849 8.912 1.00 91.88 120 THR A O 1
ATOM 930 N N . GLU A 1 121 ? -23.042 22.878 10.911 1.00 90.69 121 GLU A N 1
ATOM 931 C CA . GLU A 1 121 ? -21.695 22.447 11.326 1.00 90.69 121 GLU A CA 1
ATOM 932 C C . GLU A 1 121 ? -20.612 22.707 10.263 1.00 90.69 121 GLU A C 1
ATOM 934 O O . GLU A 1 121 ? -19.794 21.840 9.953 1.00 90.69 121 GLU A O 1
ATOM 939 N N . VAL A 1 122 ? -20.661 23.899 9.665 1.00 94.38 122 VAL A N 1
ATOM 940 C CA . VAL A 1 122 ? -19.684 24.332 8.667 1.00 94.38 122 VAL A CA 1
ATOM 941 C C . VAL A 1 122 ? -18.411 24.755 9.381 1.00 94.38 122 VAL A C 1
ATOM 943 O O . VAL A 1 122 ? -18.440 25.649 10.226 1.00 94.38 122 VAL A O 1
ATOM 946 N N . GLU A 1 123 ? -17.297 24.126 9.031 1.00 94.81 123 GLU A N 1
ATOM 947 C CA . GLU A 1 123 ? -16.010 24.387 9.665 1.00 94.81 123 GLU A CA 1
ATOM 948 C C . GLU A 1 123 ? -14.870 24.229 8.658 1.00 94.81 123 GLU A C 1
ATOM 950 O O . GLU A 1 123 ? -14.928 23.372 7.778 1.00 94.81 123 GLU A O 1
ATOM 955 N N . ALA A 1 124 ? -13.835 25.059 8.787 1.00 95.12 124 ALA A N 1
ATOM 956 C CA . ALA A 1 124 ? -12.631 24.988 7.972 1.00 95.12 124 ALA A CA 1
ATOM 957 C C . ALA A 1 124 ? -11.402 24.716 8.847 1.00 95.12 124 ALA A C 1
ATOM 959 O O . ALA A 1 124 ? -11.271 25.288 9.929 1.00 95.12 124 ALA A O 1
ATOM 960 N N . ALA A 1 125 ? -10.490 23.890 8.347 1.00 94.06 125 ALA A N 1
ATOM 961 C CA . ALA A 1 125 ? -9.220 23.563 8.981 1.00 94.06 125 ALA A CA 1
ATOM 962 C C . ALA A 1 125 ? -8.088 23.612 7.949 1.00 94.06 125 ALA A C 1
ATOM 964 O O . ALA A 1 125 ? -8.316 23.448 6.747 1.00 94.06 125 ALA A O 1
ATOM 965 N N . THR A 1 126 ? -6.863 23.860 8.407 1.00 94.00 126 THR A N 1
ATOM 966 C CA . THR A 1 126 ? -5.691 23.961 7.533 1.00 94.00 126 THR A CA 1
ATOM 967 C C . THR A 1 126 ? -4.506 23.198 8.102 1.00 94.00 126 THR A C 1
ATOM 969 O O . THR A 1 126 ? -4.363 23.051 9.314 1.00 94.00 126 THR A O 1
ATOM 972 N N . VAL A 1 127 ? -3.635 22.729 7.211 1.00 90.88 127 VAL A N 1
ATOM 973 C CA . VAL A 1 127 ? -2.352 22.106 7.552 1.00 90.88 127 VAL A CA 1
ATOM 974 C C . VAL A 1 127 ? -1.262 22.755 6.714 1.00 90.88 127 VAL A C 1
ATOM 976 O O . VAL A 1 127 ? -1.416 22.921 5.505 1.00 90.88 127 VAL A O 1
ATOM 979 N N . VAL A 1 128 ? -0.146 23.112 7.350 1.00 87.31 128 VAL A N 1
ATOM 980 C CA . VAL A 1 128 ? 1.045 23.637 6.671 1.00 87.31 128 VAL A CA 1
ATOM 981 C C . VAL A 1 128 ? 2.114 22.556 6.642 1.00 87.31 128 VAL A C 1
ATOM 983 O O . VAL A 1 128 ? 2.569 22.096 7.687 1.00 87.31 128 VAL A O 1
ATOM 986 N N . LEU A 1 129 ? 2.563 22.205 5.443 1.00 79.19 129 LEU A N 1
ATOM 987 C CA . LEU A 1 129 ? 3.647 21.261 5.216 1.00 79.19 129 LEU A CA 1
ATOM 988 C C . LEU A 1 129 ? 4.982 22.009 5.340 1.00 79.19 129 LEU A C 1
ATOM 990 O O . LEU A 1 129 ? 5.259 22.946 4.586 1.00 79.19 129 LEU A O 1
ATOM 994 N N . ARG A 1 130 ? 5.816 21.635 6.317 1.00 63.56 130 ARG A N 1
ATOM 995 C CA . ARG A 1 130 ? 7.155 22.218 6.513 1.00 63.56 130 ARG A CA 1
ATOM 996 C C . ARG A 1 130 ? 8.229 21.251 6.008 1.00 63.56 130 ARG A C 1
ATOM 998 O O . ARG A 1 130 ? 8.438 20.211 6.621 1.00 63.56 130 ARG A O 1
ATOM 1005 N N . ARG A 1 131 ? 8.954 21.624 4.947 1.00 54.97 131 ARG A N 1
ATOM 1006 C CA . ARG A 1 131 ? 10.222 20.978 4.552 1.00 54.97 131 ARG A CA 1
ATOM 1007 C C . ARG A 1 131 ? 11.416 21.638 5.262 1.00 54.97 131 ARG A C 1
ATOM 1009 O O . ARG A 1 131 ? 11.364 22.818 5.605 1.00 54.97 131 ARG A O 1
ATOM 1016 N N . SER A 1 132 ? 12.488 20.872 5.488 1.00 40.53 132 SER A N 1
ATOM 1017 C CA . SER A 1 132 ? 13.699 21.266 6.239 1.00 40.53 132 SER A CA 1
ATOM 1018 C C . SER A 1 132 ? 14.643 22.228 5.497 1.00 40.53 132 SER A C 1
ATOM 1020 O O . SER A 1 132 ? 15.609 22.714 6.083 1.00 40.53 132 SER A O 1
ATOM 1022 N N . THR A 1 133 ? 14.371 22.547 4.231 1.00 43.06 133 THR A N 1
ATOM 1023 C CA . THR A 1 133 ? 15.151 23.486 3.407 1.00 43.06 133 THR A CA 1
ATOM 1024 C C . THR A 1 133 ? 14.250 24.577 2.819 1.00 43.06 133 THR A C 1
ATOM 1026 O O . THR A 1 133 ? 13.043 24.373 2.708 1.00 43.06 133 THR A O 1
ATOM 1029 N N . PHE A 1 134 ? 14.850 25.729 2.469 1.00 43.06 134 PHE A N 1
ATOM 1030 C CA . PHE A 1 134 ? 14.303 27.037 2.021 1.00 43.06 134 PHE A CA 1
ATOM 1031 C C . PHE A 1 134 ? 13.285 27.044 0.838 1.00 43.06 134 PHE A C 1
ATOM 1033 O O . PHE A 1 134 ? 13.231 27.991 0.056 1.00 43.06 134 PHE A O 1
ATOM 1040 N N . SER A 1 135 ? 12.466 26.009 0.681 1.00 50.59 135 SER A N 1
ATOM 1041 C CA . SER A 1 135 ? 11.439 25.860 -0.349 1.00 50.59 135 SER A CA 1
ATOM 1042 C C . SER A 1 135 ? 10.114 26.545 0.021 1.00 50.59 135 SER A C 1
ATOM 1044 O O . SER A 1 135 ? 9.851 26.887 1.176 1.00 50.59 135 SER A O 1
ATOM 1046 N N . GLU A 1 136 ? 9.302 26.796 -1.007 1.00 59.19 136 GLU A N 1
ATOM 1047 C CA . GLU A 1 136 ? 7.958 27.377 -0.946 1.00 59.19 136 GLU A CA 1
ATOM 1048 C C . GLU A 1 136 ? 7.080 26.691 0.118 1.00 59.19 136 GLU A C 1
ATOM 1050 O O . GLU A 1 136 ? 7.011 25.463 0.177 1.00 59.19 136 GLU A O 1
ATOM 1055 N N . LYS A 1 137 ? 6.395 27.477 0.964 1.00 64.94 137 LYS A N 1
ATOM 1056 C CA . LYS A 1 137 ? 5.421 26.930 1.920 1.00 64.94 137 LYS A CA 1
ATOM 1057 C C . LYS A 1 137 ? 4.269 26.299 1.141 1.00 64.94 137 LYS A C 1
ATOM 1059 O O . LYS A 1 137 ? 3.670 26.976 0.311 1.00 64.94 137 LYS A O 1
ATOM 1064 N N . ARG A 1 138 ? 3.947 25.042 1.445 1.00 76.31 138 ARG A N 1
ATOM 1065 C CA . ARG A 1 138 ? 2.785 24.324 0.905 1.00 76.31 138 ARG A CA 1
ATOM 1066 C C . ARG A 1 138 ? 1.809 24.023 2.027 1.00 76.31 138 ARG A C 1
ATOM 1068 O O . ARG A 1 138 ? 2.201 23.906 3.188 1.00 76.31 138 ARG A O 1
ATOM 1075 N N . GLY A 1 139 ? 0.538 23.900 1.686 1.00 83.00 139 GLY A N 1
ATOM 1076 C CA . GLY A 1 139 ? -0.488 23.590 2.663 1.00 83.00 139 GLY A CA 1
ATOM 1077 C C . GLY A 1 139 ? -1.733 22.998 2.036 1.00 83.00 139 GLY A C 1
ATOM 1078 O O . GLY A 1 139 ? -1.923 23.028 0.814 1.00 83.00 139 GLY A O 1
ATOM 1079 N N . ALA A 1 140 ? -2.563 22.461 2.917 1.00 94.31 140 ALA A N 1
ATOM 1080 C CA . ALA A 1 140 ? -3.858 21.903 2.602 1.00 94.31 140 ALA A CA 1
ATOM 1081 C C . ALA A 1 140 ? -4.952 22.615 3.386 1.00 94.31 140 ALA A C 1
ATOM 1083 O O . ALA A 1 140 ? -4.733 23.115 4.493 1.00 94.31 140 ALA A O 1
ATOM 1084 N N . VAL A 1 141 ? -6.135 22.640 2.789 1.00 96.31 141 VAL A N 1
ATOM 1085 C CA . VAL A 1 141 ? -7.344 23.211 3.369 1.00 96.31 141 VAL A CA 1
ATOM 1086 C C . VAL A 1 141 ? -8.424 22.143 3.339 1.00 96.31 141 VAL A C 1
ATOM 1088 O O . VAL A 1 141 ? -8.649 21.523 2.300 1.00 96.31 141 VAL A O 1
ATOM 1091 N N . GLY A 1 142 ? -9.101 21.957 4.466 1.00 97.75 142 GLY A N 1
ATOM 1092 C CA . GLY A 1 142 ? -10.297 21.141 4.593 1.00 97.75 142 GLY A CA 1
ATOM 1093 C C . GLY A 1 142 ? -11.492 22.017 4.954 1.00 97.75 142 GLY A C 1
ATOM 1094 O O . GLY A 1 142 ? -11.374 22.890 5.812 1.00 97.75 142 GLY A O 1
ATOM 1095 N N . ILE A 1 143 ? -12.643 21.791 4.326 1.00 98.06 143 ILE A N 1
ATOM 1096 C CA . ILE A 1 143 ? -13.929 22.370 4.728 1.00 98.06 143 ILE A CA 1
ATOM 1097 C C . ILE A 1 143 ? -14.912 21.227 4.933 1.00 98.06 143 ILE A C 1
ATOM 1099 O O . ILE A 1 143 ? -15.183 20.459 4.009 1.00 98.06 143 ILE A O 1
ATOM 1103 N N . ARG A 1 144 ? -15.481 21.144 6.134 1.00 95.94 144 ARG A N 1
ATOM 1104 C CA . ARG A 1 144 ? -16.554 20.209 6.457 1.00 95.94 144 ARG A CA 1
ATOM 1105 C C . ARG A 1 144 ? -17.902 20.907 6.557 1.00 95.94 144 ARG A C 1
ATOM 1107 O O . ARG A 1 144 ? -17.980 22.094 6.873 1.00 95.94 144 ARG A O 1
ATOM 1114 N N . ALA A 1 145 ? -18.963 20.142 6.340 1.00 95.06 145 ALA A N 1
ATOM 1115 C CA . ALA A 1 145 ? -20.341 20.548 6.592 1.00 95.06 145 ALA A CA 1
ATOM 1116 C C . ALA A 1 145 ? -21.218 19.318 6.872 1.00 95.06 145 ALA A C 1
ATOM 1118 O O . ALA A 1 145 ? -20.851 18.187 6.558 1.00 95.06 145 ALA A O 1
ATOM 1119 N N . ALA A 1 146 ? -22.382 19.527 7.478 1.00 92.69 146 ALA A N 1
ATOM 1120 C CA . ALA A 1 146 ? -23.424 18.517 7.613 1.00 92.69 146 ALA A CA 1
ATOM 1121 C C . ALA A 1 146 ? -24.621 18.890 6.730 1.00 92.69 146 ALA A C 1
ATOM 1123 O O . ALA A 1 146 ? -25.209 19.957 6.897 1.00 92.69 146 ALA A O 1
ATOM 1124 N N . PHE A 1 147 ? -24.970 17.998 5.808 1.00 91.81 147 PHE A N 1
ATOM 1125 C CA . PHE A 1 147 ? -26.130 18.065 4.928 1.00 91.81 147 PHE A CA 1
ATOM 1126 C C . PHE A 1 147 ? -27.237 17.227 5.566 1.00 91.81 147 PHE A C 1
ATOM 1128 O O . PHE A 1 147 ? -27.199 15.997 5.525 1.00 91.81 147 PHE A O 1
ATOM 1135 N N . ASN A 1 148 ? -28.188 17.873 6.239 1.00 89.38 148 ASN A N 1
ATOM 1136 C CA . ASN A 1 148 ? -29.072 17.234 7.216 1.00 89.38 148 ASN A CA 1
ATOM 1137 C C . ASN A 1 148 ? -28.268 16.434 8.262 1.00 89.38 148 ASN A C 1
ATOM 1139 O O . ASN A 1 148 ? -27.678 17.022 9.163 1.00 89.38 148 ASN A O 1
ATOM 1143 N N . LYS A 1 149 ? -28.251 15.098 8.155 1.00 87.44 149 LYS A N 1
ATOM 1144 C CA . LYS A 1 149 ? -27.471 14.198 9.022 1.00 87.44 149 LYS A CA 1
ATOM 1145 C C . LYS A 1 149 ? -26.222 13.625 8.339 1.00 87.44 149 LYS A C 1
ATOM 1147 O O . LYS A 1 149 ? -25.450 12.952 9.010 1.00 87.44 149 LYS A O 1
ATOM 1152 N N . THR A 1 150 ? -26.037 13.862 7.041 1.00 91.19 150 THR A N 1
ATOM 1153 C CA . THR A 1 150 ? -24.894 13.351 6.278 1.00 91.19 150 THR A CA 1
ATOM 1154 C C . THR A 1 150 ? -23.707 14.300 6.428 1.00 91.19 150 THR A C 1
ATOM 1156 O O . THR A 1 150 ? -23.792 15.461 6.025 1.00 91.19 150 THR A O 1
ATOM 1159 N N . THR A 1 151 ? -22.600 13.839 7.008 1.00 93.25 151 THR A N 1
ATOM 1160 C CA . THR A 1 151 ? -21.386 14.657 7.177 1.00 93.25 151 THR A CA 1
ATOM 1161 C C . THR A 1 151 ? -20.482 14.560 5.952 1.00 93.25 151 THR A C 1
ATOM 1163 O O . THR A 1 151 ? -20.207 13.476 5.448 1.00 93.25 151 THR A O 1
ATOM 1166 N N . VAL A 1 152 ? -20.004 15.701 5.459 1.00 95.44 152 VAL A N 1
ATOM 1167 C CA . VAL A 1 152 ? -19.177 15.777 4.249 1.00 95.44 152 VAL A CA 1
ATOM 1168 C C . VAL A 1 152 ? -17.920 16.587 4.527 1.00 95.44 152 VAL A C 1
ATOM 1170 O O . VAL A 1 152 ? -17.992 17.610 5.210 1.00 95.44 152 VAL A O 1
ATOM 1173 N N . CYS A 1 153 ? -16.789 16.145 3.980 1.00 97.12 153 CYS A N 1
ATOM 1174 C CA . CYS A 1 153 ? -15.512 16.849 4.029 1.00 97.12 153 CYS A CA 1
ATOM 1175 C C . CYS A 1 153 ? -14.943 17.050 2.617 1.00 97.12 153 CYS A C 1
ATOM 1177 O O . CYS A 1 153 ? -14.861 16.109 1.827 1.00 97.12 153 CYS A O 1
ATOM 1179 N N . PHE A 1 154 ? -14.539 18.279 2.309 1.00 98.31 154 PHE A N 1
ATOM 1180 C CA . PHE A 1 154 ? -13.850 18.655 1.079 1.00 98.31 154 PHE A CA 1
ATOM 1181 C C . PHE A 1 154 ? -12.416 19.039 1.416 1.00 98.31 154 PHE A C 1
ATOM 1183 O O . PHE A 1 154 ? -12.206 19.849 2.316 1.00 98.31 154 PHE A O 1
ATOM 1190 N N . VAL A 1 155 ? -11.441 18.498 0.692 1.00 98.38 155 VAL A N 1
ATOM 1191 C CA . VAL A 1 155 ? -10.017 18.721 0.954 1.00 98.38 155 VAL A CA 1
ATOM 1192 C C . VAL A 1 155 ? -9.308 19.133 -0.328 1.00 98.38 155 VAL A C 1
ATOM 1194 O O . VAL A 1 155 ? -9.525 18.560 -1.395 1.00 98.38 155 VAL A O 1
ATOM 1197 N N . THR A 1 156 ? -8.434 20.128 -0.222 1.00 98.06 156 THR A N 1
ATOM 1198 C CA . THR A 1 156 ? -7.560 20.576 -1.308 1.00 98.06 156 THR A CA 1
ATOM 1199 C C . THR A 1 156 ? -6.120 20.682 -0.847 1.00 98.06 156 THR A C 1
ATOM 1201 O O . THR A 1 156 ? -5.846 21.050 0.297 1.00 98.06 156 THR A O 1
ATOM 1204 N N . ALA A 1 157 ? -5.194 20.372 -1.750 1.00 95.88 157 ALA A N 1
ATOM 1205 C CA . ALA A 1 157 ? -3.763 20.471 -1.525 1.00 95.88 157 ALA A CA 1
ATOM 1206 C C . ALA A 1 157 ? -3.016 20.706 -2.847 1.00 95.88 157 ALA A C 1
ATOM 1208 O O . ALA A 1 157 ? -3.524 20.408 -3.933 1.00 95.88 157 ALA A O 1
ATOM 1209 N N . LYS A 1 158 ? -1.782 21.207 -2.733 1.00 93.62 158 LYS A N 1
ATOM 1210 C CA . LYS A 1 158 ? -0.770 21.170 -3.794 1.00 93.62 158 LYS A CA 1
ATOM 1211 C C . LYS A 1 158 ? 0.437 20.394 -3.287 1.00 93.62 158 LYS A C 1
ATOM 1213 O O . LYS A 1 158 ? 1.091 20.848 -2.349 1.00 93.62 158 LYS A O 1
ATOM 1218 N N . PHE A 1 159 ? 0.733 19.256 -3.903 1.00 93.12 159 PHE A N 1
ATOM 1219 C CA . PHE A 1 159 ? 1.881 18.441 -3.516 1.00 93.12 159 PHE A CA 1
ATOM 1220 C C . PHE A 1 159 ? 3.159 18.844 -4.258 1.00 93.12 159 PHE A C 1
ATOM 1222 O O . PHE A 1 159 ? 3.154 19.582 -5.255 1.00 93.12 159 PHE A O 1
ATOM 1229 N N . SER A 1 160 ? 4.274 18.342 -3.739 1.00 89.50 160 SER A N 1
ATOM 1230 C CA . SER A 1 160 ? 5.617 18.478 -4.275 1.00 89.50 160 SER A CA 1
ATOM 1231 C C . SER A 1 160 ? 5.678 18.080 -5.749 1.00 89.50 160 SER A C 1
ATOM 1233 O O . SER A 1 160 ? 5.295 16.978 -6.149 1.00 89.50 160 SER A O 1
ATOM 1235 N N . GLY A 1 161 ? 6.179 19.010 -6.564 1.00 84.88 161 GLY A N 1
ATOM 1236 C CA . GLY A 1 161 ? 6.461 18.776 -7.975 1.00 84.88 161 GLY A CA 1
ATOM 1237 C C . GLY A 1 161 ? 7.833 18.155 -8.185 1.00 84.88 161 GLY A C 1
ATOM 1238 O O . GLY A 1 161 ? 8.711 18.318 -7.348 1.00 84.88 161 GLY A O 1
ATOM 1239 N N . GLY A 1 162 ? 7.997 17.488 -9.326 1.00 76.94 162 GLY A N 1
ATOM 1240 C CA . GLY A 1 162 ? 9.205 16.743 -9.678 1.00 76.94 162 GLY A CA 1
ATOM 1241 C C . GLY A 1 162 ? 8.881 15.280 -9.963 1.00 76.94 162 GLY A C 1
ATOM 1242 O O . GLY A 1 162 ? 8.044 14.671 -9.294 1.00 76.94 162 GLY A O 1
ATOM 1243 N N . PHE A 1 163 ? 9.512 14.707 -10.988 1.00 71.94 163 PHE A N 1
ATOM 1244 C CA . PHE A 1 163 ? 9.244 13.324 -11.392 1.00 71.94 163 PHE A CA 1
ATOM 1245 C C . PHE A 1 163 ? 9.605 12.314 -10.292 1.00 71.94 163 PHE A C 1
ATOM 1247 O O . PHE A 1 163 ? 8.800 11.434 -9.994 1.00 71.94 163 PHE A O 1
ATOM 1254 N N . ALA A 1 164 ? 10.758 12.498 -9.641 1.00 69.69 164 ALA A N 1
ATOM 1255 C CA . ALA A 1 164 ? 11.285 11.599 -8.610 1.00 69.69 164 ALA A CA 1
ATOM 1256 C C . ALA A 1 164 ? 10.666 11.796 -7.210 1.00 69.69 164 ALA A C 1
ATOM 1258 O O . ALA A 1 164 ? 10.891 10.984 -6.322 1.00 69.69 164 ALA A O 1
ATOM 1259 N N . ASP A 1 165 ? 9.874 12.849 -6.995 1.00 75.88 165 ASP A N 1
ATOM 1260 C CA . ASP A 1 165 ? 9.351 13.217 -5.670 1.00 75.88 165 ASP A CA 1
ATOM 1261 C C . ASP A 1 165 ? 8.064 12.466 -5.268 1.00 75.88 165 ASP A C 1
ATOM 1263 O O . ASP A 1 165 ? 7.296 12.956 -4.442 1.00 75.88 165 ASP A O 1
ATOM 1267 N N . TYR A 1 166 ? 7.777 11.289 -5.836 1.00 77.81 166 TYR A N 1
ATOM 1268 C CA . TYR A 1 166 ? 6.540 10.556 -5.519 1.00 77.81 166 TYR A CA 1
ATOM 1269 C C . TYR A 1 166 ? 6.474 10.117 -4.047 1.00 77.81 166 TYR A C 1
ATOM 1271 O O . TYR A 1 166 ? 5.407 10.193 -3.445 1.00 77.81 166 TYR A O 1
ATOM 1279 N N . ASP A 1 167 ? 7.604 9.757 -3.429 1.00 76.19 167 ASP A N 1
ATOM 1280 C CA . ASP A 1 167 ? 7.660 9.430 -1.996 1.00 76.19 167 ASP A CA 1
ATOM 1281 C C . ASP A 1 167 ? 7.367 10.649 -1.118 1.00 76.19 167 ASP A C 1
ATOM 1283 O O . ASP A 1 167 ? 6.736 10.533 -0.068 1.00 76.19 167 ASP A O 1
ATOM 1287 N N . GLU A 1 168 ? 7.780 11.841 -1.555 1.00 83.88 168 GLU A N 1
ATOM 1288 C CA . GLU A 1 168 ? 7.392 13.068 -0.871 1.00 83.88 168 GLU A CA 1
ATOM 1289 C C . GLU A 1 168 ? 5.888 13.289 -0.959 1.00 83.88 168 GLU A C 1
ATOM 1291 O O . GLU A 1 168 ? 5.271 13.573 0.060 1.00 83.88 168 GLU A O 1
ATOM 1296 N N . ARG A 1 169 ? 5.292 13.134 -2.146 1.00 90.56 169 ARG A N 1
ATOM 1297 C CA . ARG A 1 169 ? 3.847 13.313 -2.328 1.00 90.56 169 ARG A CA 1
ATOM 1298 C C . ARG A 1 16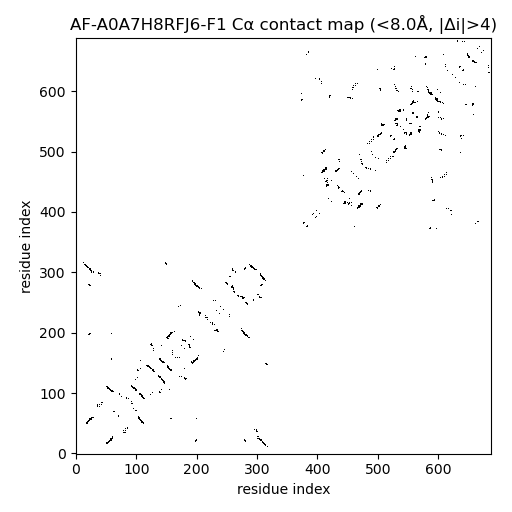9 ? 3.042 12.361 -1.445 1.00 90.56 169 ARG A C 1
ATOM 1300 O O . ARG A 1 169 ? 2.065 12.791 -0.838 1.00 90.56 169 ARG A O 1
ATOM 1307 N N . ASN A 1 170 ? 3.480 11.106 -1.310 1.00 87.44 170 ASN A N 1
ATOM 1308 C CA . ASN A 1 170 ? 2.856 10.143 -0.397 1.00 87.44 170 ASN A CA 1
ATOM 1309 C C . ASN A 1 170 ? 2.950 10.614 1.065 1.00 87.44 170 ASN A C 1
ATOM 1311 O O . ASN A 1 170 ? 1.963 10.558 1.797 1.00 87.44 170 ASN A O 1
ATOM 1315 N N . ARG A 1 171 ? 4.115 11.126 1.491 1.00 86.19 171 ARG A N 1
ATOM 1316 C CA . ARG A 1 171 ? 4.303 11.675 2.847 1.00 86.19 171 ARG A CA 1
ATOM 1317 C C . ARG A 1 171 ? 3.472 12.927 3.096 1.00 86.19 171 ARG A C 1
ATOM 1319 O O . ARG A 1 171 ? 2.910 13.074 4.178 1.00 86.19 171 ARG A O 1
ATOM 1326 N N . GLU A 1 172 ? 3.391 13.826 2.121 1.00 92.00 172 GLU A N 1
ATOM 1327 C CA . GLU A 1 172 ? 2.559 15.028 2.194 1.00 92.00 172 GLU A CA 1
ATOM 1328 C C . GLU A 1 172 ? 1.077 14.648 2.303 1.00 92.00 172 GLU A C 1
ATOM 1330 O O . GLU A 1 172 ? 0.386 15.193 3.163 1.00 92.00 172 GLU A O 1
ATOM 1335 N N . TYR A 1 173 ? 0.612 13.667 1.518 1.00 94.88 173 TYR A N 1
ATOM 1336 C CA . TYR A 1 173 ? -0.725 13.085 1.663 1.00 94.88 173 TYR A CA 1
ATOM 1337 C C . TYR A 1 173 ? -0.960 12.554 3.083 1.00 94.88 173 TYR A C 1
ATOM 1339 O O . TYR A 1 173 ? -1.904 13.006 3.728 1.00 94.88 173 TYR A O 1
ATOM 1347 N N . ALA A 1 174 ? -0.097 11.664 3.590 1.00 90.75 174 ALA A N 1
ATOM 1348 C CA . ALA A 1 174 ? -0.247 11.071 4.923 1.00 90.75 174 ALA A CA 1
ATOM 1349 C C . ALA A 1 174 ? -0.276 12.145 6.022 1.00 90.75 174 ALA A C 1
ATOM 1351 O O . ALA A 1 174 ? -1.169 12.161 6.864 1.00 90.75 174 ALA A O 1
ATOM 1352 N N . THR A 1 175 ? 0.626 13.127 5.934 1.00 90.12 175 THR A N 1
ATOM 1353 C CA . THR A 1 175 ? 0.693 14.255 6.876 1.00 90.12 175 THR A CA 1
ATOM 1354 C C . THR A 1 175 ? -0.611 15.053 6.908 1.00 90.12 175 THR A C 1
ATOM 1356 O O . THR A 1 175 ? -1.038 15.495 7.972 1.00 90.12 175 THR A O 1
ATOM 1359 N N . ILE A 1 176 ? -1.255 15.270 5.757 1.00 94.06 176 ILE A N 1
ATOM 1360 C CA . ILE A 1 176 ? -2.535 15.986 5.703 1.00 94.06 176 ILE A CA 1
ATOM 1361 C C . ILE A 1 176 ? -3.672 15.088 6.191 1.00 94.06 176 ILE A C 1
ATOM 1363 O O . ILE A 1 176 ? -4.501 15.555 6.967 1.00 94.06 176 ILE A O 1
ATOM 1367 N N . ALA A 1 177 ? -3.712 13.829 5.752 1.00 91.75 177 ALA A N 1
ATOM 1368 C CA . ALA A 1 177 ? -4.748 12.867 6.117 1.00 91.75 177 ALA A CA 1
ATOM 1369 C C . ALA A 1 177 ? -4.830 12.661 7.640 1.00 91.75 177 ALA A C 1
ATOM 1371 O O . A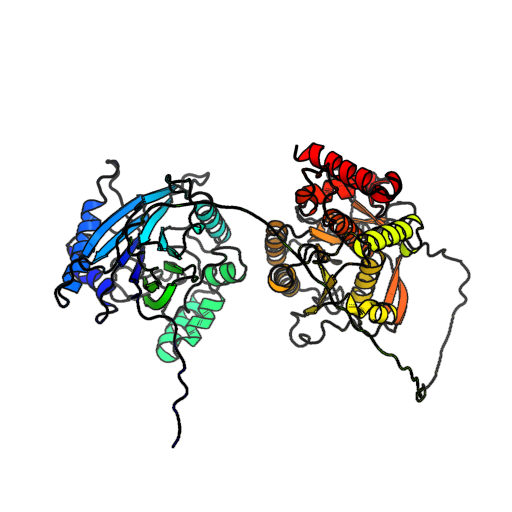LA A 1 177 ? -5.922 12.677 8.203 1.00 91.75 177 ALA A O 1
ATOM 1372 N N . GLU A 1 178 ? -3.677 12.547 8.304 1.00 86.88 178 GLU A N 1
ATOM 1373 C CA . GLU A 1 178 ? -3.566 12.347 9.755 1.00 86.88 178 GLU A CA 1
ATOM 1374 C C . GLU A 1 178 ? -3.604 13.666 10.542 1.00 86.88 178 GLU A C 1
ATOM 1376 O O . GLU A 1 178 ? -4.126 13.730 11.657 1.00 86.88 178 GLU A O 1
ATOM 1381 N N . GLY A 1 179 ? -3.030 14.732 9.976 1.00 86.56 179 GLY A N 1
ATOM 1382 C CA . GLY A 1 179 ? -2.799 15.991 10.683 1.00 86.56 179 GLY A CA 1
ATOM 1383 C C . GLY A 1 179 ? -3.926 17.018 10.574 1.00 86.56 179 GLY A C 1
ATOM 1384 O O . GLY A 1 179 ? -3.988 17.930 11.400 1.00 86.56 179 GLY A O 1
ATOM 1385 N N . LEU A 1 180 ? -4.807 16.924 9.572 1.00 92.69 180 LEU A N 1
ATOM 1386 C CA . LEU A 1 180 ? -5.889 17.892 9.392 1.00 92.69 180 LEU A CA 1
ATOM 1387 C C . LEU A 1 180 ? -7.081 17.527 10.276 1.00 92.69 180 LEU A C 1
ATOM 1389 O O . LEU A 1 180 ? -7.808 16.571 10.009 1.00 92.69 180 LEU A O 1
ATOM 1393 N N . GLN A 1 181 ? -7.297 18.335 11.312 1.00 91.88 181 GLN A N 1
ATOM 1394 C CA . GLN A 1 181 ? -8.368 18.144 12.285 1.00 91.88 181 GLN A CA 1
ATOM 1395 C C . GLN A 1 181 ? -9.269 19.371 12.373 1.00 91.88 181 GLN A C 1
ATOM 1397 O O . GLN A 1 181 ? -8.805 20.514 12.387 1.00 91.88 181 GLN A O 1
ATOM 1402 N N . PHE A 1 182 ? -10.569 19.119 12.476 1.00 91.94 182 PHE A N 1
ATOM 1403 C CA . PHE A 1 182 ? -11.580 20.129 12.754 1.00 91.94 182 PHE A CA 1
ATOM 1404 C C . PHE A 1 182 ? -11.732 20.281 14.274 1.00 91.94 182 PHE A C 1
ATOM 1406 O O . PHE A 1 182 ? -11.799 19.292 15.006 1.00 91.94 182 PHE A O 1
ATOM 1413 N N . ALA A 1 183 ? -11.776 21.518 14.769 1.00 82.12 183 ALA A N 1
ATOM 1414 C CA . ALA A 1 183 ? -11.823 21.842 16.192 1.00 82.12 183 ALA A CA 1
ATOM 1415 C C . ALA A 1 183 ? -13.053 21.243 16.887 1.00 82.12 183 ALA A C 1
ATOM 1417 O O . ALA A 1 183 ? -12.983 20.874 18.061 1.00 82.12 183 ALA A O 1
ATOM 1418 N N . THR A 1 184 ? -14.173 21.090 16.175 1.00 75.19 184 THR A N 1
ATOM 1419 C CA . THR A 1 184 ? -15.360 20.433 16.730 1.00 75.19 184 THR A CA 1
ATOM 1420 C C . THR A 1 184 ? -15.118 18.929 16.906 1.00 75.19 184 THR A C 1
ATOM 1422 O O . THR A 1 184 ? -15.177 18.160 15.947 1.00 75.19 184 THR A O 1
ATOM 1425 N N . ASN A 1 185 ? -14.914 18.494 18.155 1.00 69.00 185 ASN A N 1
ATOM 1426 C CA . ASN A 1 185 ? -14.676 17.097 18.555 1.00 69.00 185 ASN A CA 1
ATOM 1427 C C . ASN A 1 185 ? -13.399 16.454 17.978 1.00 69.00 185 ASN A C 1
ATOM 1429 O O . ASN A 1 185 ? -13.326 15.229 17.947 1.00 69.00 185 ASN A O 1
ATOM 1433 N N . LEU A 1 186 ? -12.417 17.254 17.537 1.00 75.19 186 LEU A N 1
ATOM 1434 C CA . LEU A 1 186 ? -11.148 16.777 16.962 1.00 75.19 186 LEU A CA 1
ATOM 1435 C C . LEU A 1 186 ? -11.341 15.774 15.810 1.00 75.19 186 LEU A C 1
ATOM 1437 O O . LEU A 1 186 ? -10.575 14.824 15.670 1.00 75.19 186 LEU A O 1
ATOM 1441 N N . ARG A 1 187 ? -12.386 15.971 14.995 1.00 82.62 187 ARG A N 1
ATOM 1442 C CA . ARG A 1 187 ? -12.676 15.078 13.867 1.00 82.62 187 ARG A CA 1
ATOM 1443 C C . ARG A 1 187 ? -11.596 15.201 12.800 1.00 82.62 187 ARG A C 1
ATOM 1445 O O . ARG A 1 187 ? -11.297 16.313 12.360 1.00 82.62 187 ARG A O 1
ATOM 1452 N N . GLY A 1 188 ? -11.063 14.068 12.362 1.00 89.19 188 GLY A N 1
ATOM 1453 C CA . GLY A 1 188 ? -10.185 13.966 11.204 1.00 89.19 188 GLY A CA 1
ATOM 1454 C C . GLY A 1 188 ? -10.961 13.998 9.888 1.00 89.19 188 GLY A C 1
ATOM 1455 O O . GLY A 1 188 ? -12.196 14.042 9.849 1.00 89.19 188 GLY A O 1
ATOM 1456 N N . ILE A 1 189 ? -10.228 13.957 8.776 1.00 93.56 189 ILE A N 1
ATOM 1457 C CA . ILE A 1 189 ? -10.820 13.930 7.432 1.00 93.56 189 ILE A CA 1
ATOM 1458 C C . ILE A 1 189 ? -11.734 12.704 7.267 1.00 93.56 189 ILE A C 1
ATOM 1460 O O . ILE A 1 189 ? -12.888 12.852 6.857 1.00 93.56 189 ILE A O 1
ATOM 1464 N N . ASP A 1 190 ? -11.257 11.517 7.647 1.00 90.44 190 ASP A N 1
ATOM 1465 C CA . ASP A 1 190 ? -11.930 10.239 7.382 1.00 90.44 190 ASP A CA 1
ATOM 1466 C C . ASP A 1 190 ? -13.140 9.921 8.276 1.00 90.44 190 ASP A C 1
ATOM 1468 O O . ASP A 1 190 ? -13.859 8.960 7.984 1.00 90.44 190 ASP A O 1
ATOM 1472 N N . ASP A 1 191 ? -13.416 10.758 9.281 1.00 90.62 191 ASP A N 1
ATOM 1473 C CA . ASP A 1 191 ? -14.566 10.644 10.197 1.00 90.62 191 ASP A CA 1
ATOM 1474 C C . ASP A 1 191 ? -15.905 11.089 9.572 1.00 90.62 191 ASP A C 1
ATOM 1476 O O . ASP A 1 191 ? -16.948 11.102 10.235 1.00 90.62 191 ASP A O 1
ATOM 1480 N N . HIS A 1 192 ? -15.891 11.512 8.307 1.00 92.69 192 HIS A N 1
ATOM 1481 C CA . HIS A 1 192 ? -17.066 12.003 7.592 1.00 92.69 192 HIS A CA 1
ATOM 1482 C C . HIS A 1 192 ? -17.694 10.902 6.731 1.00 92.69 192 HIS A C 1
ATOM 1484 O O . HIS A 1 192 ? -16.998 10.038 6.196 1.00 92.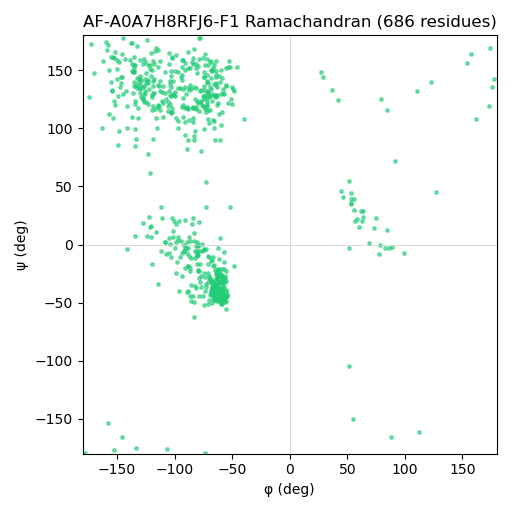69 192 HIS A O 1
ATOM 1490 N N . ASP A 1 193 ? -19.018 10.957 6.558 1.00 91.94 193 ASP A N 1
ATOM 1491 C CA . ASP A 1 193 ? -19.753 9.987 5.739 1.00 91.94 193 ASP A CA 1
ATOM 1492 C C . ASP A 1 193 ? -19.308 10.000 4.267 1.00 91.94 193 ASP A C 1
ATOM 1494 O O . ASP A 1 193 ? -19.300 8.959 3.609 1.00 91.94 193 ASP A O 1
ATOM 1498 N N . ALA A 1 194 ? -18.964 11.181 3.745 1.00 94.00 194 ALA A N 1
ATOM 1499 C CA . ALA A 1 194 ? -18.401 11.361 2.413 1.00 94.00 194 ALA A CA 1
ATOM 1500 C C . ALA A 1 194 ? -17.210 12.324 2.455 1.00 94.00 194 ALA A C 1
ATOM 1502 O O . ALA A 1 194 ? -17.264 13.383 3.083 1.00 94.00 194 ALA A O 1
ATOM 1503 N N . VAL A 1 195 ? -16.139 11.968 1.750 1.00 96.69 195 VAL A N 1
ATOM 1504 C CA . VAL A 1 195 ? -14.922 12.778 1.664 1.00 96.69 195 VAL A CA 1
ATOM 1505 C C . VAL A 1 195 ? -14.532 12.947 0.207 1.00 96.69 195 VAL A C 1
ATOM 1507 O O . VAL A 1 195 ? -14.517 11.967 -0.541 1.00 96.69 195 VAL A O 1
ATOM 1510 N N . PHE A 1 196 ? -14.188 14.174 -0.175 1.00 98.12 196 PHE A N 1
ATOM 1511 C CA . PHE A 1 196 ? -13.747 14.522 -1.518 1.00 98.12 196 PHE A CA 1
ATOM 1512 C C . PHE A 1 196 ? -12.406 15.241 -1.471 1.00 98.12 196 PHE A C 1
ATOM 1514 O O . PHE A 1 196 ? -12.285 16.304 -0.862 1.00 98.12 196 PHE A O 1
ATOM 1521 N N . TRP A 1 197 ? -11.417 14.687 -2.160 1.00 98.31 197 TRP A N 1
ATOM 1522 C CA . TRP A 1 197 ? -10.131 15.337 -2.380 1.00 98.31 197 TRP A CA 1
ATOM 1523 C C . TRP A 1 197 ? -10.108 15.921 -3.780 1.00 98.31 197 TRP A C 1
ATOM 1525 O O . TRP A 1 197 ? -10.403 15.216 -4.737 1.00 98.31 197 TRP A O 1
ATOM 1535 N N . ALA A 1 198 ? -9.744 17.190 -3.914 1.00 98.44 198 ALA A N 1
ATOM 1536 C CA . ALA A 1 198 ? -9.588 17.849 -5.202 1.00 98.44 198 ALA A CA 1
ATOM 1537 C C . ALA A 1 198 ? -8.384 18.783 -5.144 1.00 98.44 198 ALA A C 1
ATOM 1539 O O . ALA A 1 198 ? -8.377 19.720 -4.345 1.00 98.44 198 ALA A O 1
ATOM 1540 N N . GLY A 1 199 ? -7.369 18.569 -5.972 1.00 97.62 199 GLY A N 1
ATOM 1541 C CA . GLY A 1 199 ? -6.165 19.394 -5.929 1.00 97.62 199 GLY A CA 1
ATOM 1542 C C . GLY A 1 199 ? -5.134 19.043 -6.989 1.00 97.62 199 GLY A C 1
ATOM 1543 O O . GLY A 1 199 ? -5.320 18.118 -7.781 1.00 97.62 199 GLY A O 1
ATOM 1544 N N . ASN A 1 200 ? -4.015 19.771 -6.961 1.00 96.75 200 ASN A N 1
ATOM 1545 C CA . ASN A 1 200 ? -2.831 19.429 -7.738 1.00 96.75 200 ASN A CA 1
ATOM 1546 C C . ASN A 1 200 ? -1.949 18.481 -6.918 1.00 96.75 200 ASN A C 1
ATOM 1548 O O . ASN A 1 200 ? -1.065 18.911 -6.173 1.00 96.75 200 ASN A O 1
ATOM 1552 N N . PHE A 1 201 ? -2.180 17.181 -7.064 1.00 96.56 201 PHE A N 1
ATOM 1553 C CA . PHE A 1 201 ? -1.381 16.162 -6.385 1.00 96.56 201 PHE A CA 1
ATOM 1554 C C . PHE A 1 201 ? -0.058 15.881 -7.094 1.00 96.56 201 PHE A C 1
ATOM 1556 O O . PHE A 1 201 ? 0.785 15.196 -6.535 1.00 96.56 201 PHE A O 1
ATOM 1563 N N . ASN A 1 202 ? 0.168 16.453 -8.280 1.00 94.69 202 ASN A N 1
ATOM 1564 C CA . ASN A 1 202 ? 1.485 16.588 -8.916 1.00 94.69 202 ASN A CA 1
ATOM 1565 C C . ASN A 1 202 ? 2.232 15.270 -9.219 1.00 94.69 202 ASN A C 1
ATOM 1567 O O . ASN A 1 202 ? 3.432 15.290 -9.513 1.00 94.69 202 ASN A O 1
ATOM 1571 N N . TYR A 1 203 ? 1.531 14.135 -9.173 1.00 95.38 203 TYR A N 1
ATOM 1572 C CA . TYR A 1 203 ? 2.018 12.854 -9.678 1.00 95.38 203 TYR A CA 1
ATOM 1573 C C . TYR A 1 203 ? 2.239 12.919 -11.190 1.00 95.38 203 TYR A C 1
ATOM 1575 O O . TYR A 1 203 ? 1.597 13.699 -11.897 1.00 95.38 203 TYR A O 1
ATOM 1583 N N . ARG A 1 204 ? 3.211 12.140 -11.672 1.00 93.44 204 ARG A N 1
ATOM 1584 C CA . ARG A 1 204 ? 3.682 12.161 -13.062 1.00 93.44 204 ARG A CA 1
ATOM 1585 C C . ARG A 1 204 ? 3.427 10.828 -13.755 1.00 93.44 204 ARG A C 1
ATOM 1587 O O . ARG A 1 204 ? 3.165 9.827 -13.099 1.00 93.44 204 ARG A O 1
ATOM 1594 N N . ILE A 1 205 ? 3.557 10.817 -15.077 1.00 88.88 205 ILE A N 1
ATOM 1595 C CA . ILE A 1 205 ? 3.467 9.600 -15.889 1.00 88.88 205 ILE A CA 1
ATOM 1596 C C . ILE A 1 205 ? 4.873 9.024 -16.069 1.00 88.88 205 ILE A C 1
ATOM 1598 O O . ILE A 1 205 ? 5.777 9.730 -16.514 1.00 88.88 205 ILE A O 1
ATOM 1602 N N . GLY A 1 206 ? 5.053 7.747 -15.731 1.00 80.50 206 GLY A N 1
ATOM 1603 C CA . GLY A 1 206 ? 6.311 6.992 -15.755 1.00 80.50 206 GLY A CA 1
ATOM 1604 C C . GLY A 1 206 ? 6.832 6.611 -17.144 1.00 80.50 206 GLY A C 1
ATOM 1605 O O . GLY A 1 206 ? 7.431 5.554 -17.296 1.00 80.50 206 GLY A O 1
ATOM 1606 N N . LEU A 1 207 ? 6.599 7.438 -18.164 1.00 78.25 207 LEU A N 1
ATOM 1607 C CA . LEU A 1 207 ? 6.988 7.183 -19.554 1.00 78.25 207 LEU A CA 1
ATOM 1608 C C . LEU A 1 207 ? 7.793 8.354 -20.114 1.00 78.25 207 LEU A C 1
ATOM 1610 O O . LEU A 1 207 ? 7.729 9.468 -19.602 1.00 78.25 207 LEU A O 1
ATOM 1614 N N . ARG A 1 208 ? 8.551 8.113 -21.188 1.00 81.88 208 ARG A N 1
ATOM 1615 C CA . ARG A 1 208 ? 9.306 9.170 -21.874 1.00 81.88 208 ARG A CA 1
ATOM 1616 C C . ARG A 1 208 ? 8.383 10.126 -22.635 1.00 81.88 208 ARG A C 1
ATOM 1618 O O . ARG A 1 208 ? 7.310 9.736 -23.089 1.00 81.88 208 ARG A O 1
ATOM 1625 N N . TRP A 1 209 ? 8.851 11.359 -22.837 1.00 87.25 209 TRP A N 1
ATOM 1626 C CA . TRP A 1 209 ? 8.100 12.426 -23.509 1.00 87.25 209 TRP A CA 1
ATOM 1627 C C . TRP A 1 209 ? 7.593 12.032 -24.905 1.00 87.25 209 TRP A C 1
ATOM 1629 O O . TRP A 1 209 ? 6.431 12.268 -25.219 1.00 87.25 209 TRP A O 1
ATOM 1639 N N . ASP A 1 210 ? 8.439 11.396 -25.721 1.00 82.44 210 ASP A N 1
ATOM 1640 C CA . ASP A 1 210 ? 8.108 10.955 -27.082 1.00 82.44 210 ASP A CA 1
ATOM 1641 C C . ASP A 1 210 ? 6.934 9.971 -27.093 1.00 82.44 210 ASP A C 1
ATOM 1643 O O . ASP A 1 210 ? 5.995 10.132 -27.869 1.00 82.44 210 ASP A O 1
ATOM 1647 N N . VAL A 1 211 ? 6.956 9.006 -26.173 1.00 89.31 211 VAL A N 1
ATOM 1648 C CA . VAL A 1 211 ? 5.897 8.003 -26.014 1.00 89.31 211 VAL A CA 1
ATOM 1649 C C . VAL A 1 211 ? 4.605 8.650 -25.523 1.00 89.31 211 VAL A C 1
ATOM 1651 O O . VAL A 1 211 ? 3.535 8.352 -26.045 1.00 89.31 211 VAL A O 1
ATOM 1654 N N . VAL A 1 212 ? 4.691 9.553 -24.542 1.00 90.69 212 VAL A N 1
ATOM 1655 C CA . VAL A 1 212 ? 3.512 10.255 -24.014 1.00 90.69 212 VAL A CA 1
ATOM 1656 C C . VAL A 1 212 ? 2.839 11.081 -25.107 1.00 90.69 212 VAL A C 1
ATOM 1658 O O . VAL A 1 212 ? 1.629 10.989 -25.286 1.00 90.69 212 VAL A O 1
ATOM 1661 N N . MET A 1 213 ? 3.613 11.840 -25.881 1.00 94.19 213 MET A N 1
ATOM 1662 C CA . MET A 1 213 ? 3.076 12.663 -26.963 1.00 94.19 213 MET A CA 1
ATOM 1663 C C . MET A 1 213 ? 2.503 11.838 -28.119 1.00 94.19 213 MET A C 1
ATOM 1665 O O . MET A 1 213 ? 1.489 12.240 -28.685 1.00 94.19 213 MET A O 1
ATOM 1669 N N . ASP A 1 214 ? 3.116 10.701 -28.467 1.00 93.44 214 ASP A N 1
ATOM 1670 C CA . ASP A 1 214 ? 2.561 9.760 -29.451 1.00 93.44 214 ASP A CA 1
ATOM 1671 C C . ASP A 1 214 ? 1.189 9.244 -29.005 1.00 93.44 214 ASP A C 1
ATOM 1673 O O . ASP A 1 214 ? 0.212 9.362 -29.740 1.00 93.44 214 ASP A O 1
ATOM 1677 N N . ARG A 1 215 ? 1.087 8.770 -27.758 1.00 93.88 215 ARG A N 1
ATOM 1678 C CA . ARG A 1 215 ? -0.168 8.267 -27.180 1.00 93.88 215 ARG A CA 1
ATOM 1679 C C . ARG A 1 215 ? -1.250 9.335 -27.094 1.00 93.88 215 ARG A C 1
ATOM 1681 O O . ARG A 1 215 ? -2.402 9.039 -27.382 1.00 93.88 215 ARG A O 1
ATOM 1688 N N . ILE A 1 216 ? -0.898 10.569 -26.726 1.00 95.00 216 ILE A N 1
ATOM 1689 C CA . ILE A 1 216 ? -1.854 11.687 -26.702 1.00 95.00 216 ILE A CA 1
ATOM 1690 C C . ILE A 1 216 ? -2.403 11.950 -28.105 1.00 95.00 216 ILE A C 1
ATOM 1692 O O . ILE A 1 216 ? -3.613 12.057 -28.257 1.00 95.00 216 ILE A O 1
ATOM 1696 N N . LYS A 1 217 ? -1.540 12.012 -29.126 1.00 94.56 217 LYS A N 1
ATOM 1697 C CA . LYS A 1 217 ? -1.978 12.218 -30.516 1.00 94.56 217 LYS A CA 1
ATOM 1698 C C . LYS A 1 217 ? -2.870 11.080 -30.994 1.00 94.56 217 LYS A C 1
ATOM 1700 O O . LYS A 1 217 ? -3.941 11.323 -31.526 1.00 94.56 217 LYS A O 1
ATOM 1705 N N . ARG A 1 218 ? -2.461 9.835 -30.750 1.00 93.06 218 ARG A N 1
ATOM 1706 C CA . ARG A 1 218 ? -3.258 8.663 -31.123 1.00 93.06 218 ARG A CA 1
ATOM 1707 C C . ARG A 1 218 ? -4.584 8.608 -30.380 1.00 93.06 218 ARG A C 1
ATOM 1709 O O . ARG A 1 218 ? -5.559 8.162 -30.960 1.00 93.06 218 ARG A O 1
ATOM 1716 N N . ALA A 1 219 ? -4.667 9.106 -29.147 1.00 92.81 219 ALA A N 1
ATOM 1717 C CA . ALA A 1 219 ? -5.931 9.183 -28.423 1.00 92.81 219 ALA A CA 1
ATOM 1718 C C . ALA A 1 219 ? -6.967 10.105 -29.095 1.00 92.81 219 ALA A C 1
ATOM 1720 O O . ALA A 1 219 ? -8.164 9.885 -28.906 1.00 92.81 219 ALA A O 1
ATOM 1721 N N . GLU A 1 220 ? -6.536 11.105 -29.876 1.00 88.25 220 GLU A N 1
ATOM 1722 C CA . GLU A 1 220 ? -7.441 11.964 -30.657 1.00 88.25 220 GLU A CA 1
ATOM 1723 C C . GLU A 1 220 ? -8.138 11.176 -31.780 1.00 88.25 220 GLU A C 1
ATOM 1725 O O . GLU A 1 220 ? -9.321 11.401 -32.038 1.00 88.25 220 GLU A O 1
ATOM 1730 N N . ASP A 1 221 ? -7.434 10.213 -32.386 1.00 87.50 221 ASP A N 1
ATOM 1731 C CA . ASP A 1 221 ? -7.916 9.420 -33.526 1.00 87.50 221 ASP A CA 1
ATOM 1732 C C . ASP A 1 221 ? -8.516 8.057 -33.113 1.00 87.50 221 ASP A C 1
ATOM 1734 O O . ASP A 1 221 ? -9.527 7.611 -33.656 1.00 87.50 221 ASP A O 1
ATOM 1738 N N . GLU A 1 222 ? -7.891 7.378 -32.149 1.00 86.75 222 GLU A N 1
ATOM 1739 C CA . GLU A 1 222 ? -8.145 5.983 -31.748 1.00 86.75 222 GLU A CA 1
ATOM 1740 C C . GLU A 1 222 ? -8.953 5.872 -30.439 1.00 86.75 222 GLU A C 1
ATOM 1742 O O . GLU A 1 222 ? -9.451 4.799 -30.092 1.00 86.75 222 GLU A O 1
ATOM 1747 N N . GLY A 1 223 ? -9.141 6.984 -29.721 1.00 83.31 223 GLY A N 1
ATOM 1748 C CA . GLY A 1 223 ? -9.973 7.069 -28.522 1.00 83.31 223 GLY A CA 1
ATOM 1749 C C . GLY A 1 223 ? -9.258 6.742 -27.204 1.00 83.31 223 GLY A C 1
ATOM 1750 O O . GLY A 1 223 ? -8.034 6.722 -27.092 1.00 83.31 223 GLY A O 1
ATOM 1751 N N . SER A 1 224 ? -10.047 6.512 -26.146 1.00 80.25 224 SER A N 1
ATOM 1752 C CA . SER A 1 224 ? -9.562 6.515 -24.755 1.00 80.25 224 SER A CA 1
ATOM 1753 C C . SER A 1 224 ? -8.662 5.338 -24.352 1.00 80.25 224 SER A C 1
ATOM 1755 O O . SER A 1 224 ? -8.085 5.382 -23.267 1.00 80.25 224 SER A O 1
ATOM 1757 N N . GLU A 1 225 ? -8.520 4.296 -25.176 1.00 84.56 225 GLU A N 1
ATOM 1758 C CA . GLU A 1 225 ? -7.618 3.172 -24.867 1.00 84.56 225 GLU A CA 1
ATOM 1759 C C . GLU A 1 225 ? -6.141 3.594 -24.902 1.00 84.56 225 GLU A C 1
ATOM 1761 O O . GLU A 1 225 ? -5.352 3.138 -24.076 1.00 84.56 225 GLU A O 1
ATOM 1766 N N . GLU A 1 226 ? -5.760 4.549 -25.755 1.00 89.94 226 GLU A N 1
ATOM 1767 C CA . GLU A 1 226 ? -4.386 5.072 -25.756 1.00 89.94 226 GLU A CA 1
ATOM 1768 C C . GLU A 1 226 ? -4.086 5.870 -24.473 1.00 89.94 226 GLU A C 1
ATOM 1770 O O . GLU A 1 226 ? -2.974 5.815 -23.939 1.00 89.94 226 GLU A O 1
ATOM 1775 N N . LEU A 1 227 ? -5.098 6.543 -23.908 1.00 91.69 227 LEU A N 1
ATOM 1776 C CA . LEU A 1 227 ? -4.988 7.202 -22.601 1.00 91.69 227 LEU A CA 1
ATOM 1777 C C . LEU A 1 227 ? -4.874 6.190 -21.458 1.00 91.69 227 LEU A C 1
ATOM 1779 O O . LEU A 1 227 ? -4.213 6.469 -20.459 1.00 91.69 227 LEU A O 1
ATOM 1783 N N . ARG A 1 228 ? -5.458 4.996 -21.593 1.00 88.81 228 ARG A N 1
ATOM 1784 C CA . ARG A 1 228 ? -5.332 3.941 -20.582 1.00 88.81 228 ARG A CA 1
ATOM 1785 C C . ARG A 1 228 ? -3.885 3.473 -20.429 1.00 88.81 228 ARG A C 1
ATOM 1787 O O . ARG A 1 228 ? -3.431 3.319 -19.302 1.00 88.81 228 ARG A O 1
ATOM 1794 N N . VAL A 1 229 ? -3.132 3.344 -21.524 1.00 86.50 229 VAL A N 1
ATOM 1795 C CA . VAL A 1 229 ? -1.696 2.996 -21.468 1.00 86.50 229 VAL A CA 1
ATOM 1796 C C . VAL A 1 229 ? -0.906 4.020 -20.647 1.00 86.50 229 VAL A C 1
ATOM 1798 O O . VAL A 1 229 ? -0.019 3.667 -19.866 1.00 86.50 229 VAL A O 1
ATOM 1801 N N . LEU A 1 230 ? -1.242 5.301 -20.801 1.00 92.00 230 LEU A N 1
ATOM 1802 C CA . LEU A 1 230 ? -0.654 6.374 -20.007 1.00 92.00 230 LEU A CA 1
ATOM 1803 C C . LEU A 1 230 ? -1.081 6.286 -18.534 1.00 92.00 230 LEU A C 1
ATOM 1805 O O . LEU A 1 230 ? -0.240 6.450 -17.653 1.00 92.00 230 LEU A O 1
ATOM 1809 N N . TYR A 1 231 ? -2.355 5.987 -18.263 1.00 89.88 231 TYR A N 1
ATOM 1810 C CA . TYR A 1 231 ? -2.898 5.836 -16.907 1.00 89.88 231 TYR A CA 1
ATOM 1811 C C . TYR A 1 231 ? -2.312 4.630 -16.160 1.00 89.88 231 TYR A C 1
ATOM 1813 O O . TYR A 1 231 ? -2.065 4.696 -14.957 1.00 89.88 231 TYR A O 1
ATOM 1821 N N . ASP A 1 232 ? -2.011 3.538 -16.860 1.00 85.25 232 ASP A N 1
ATOM 1822 C CA . ASP A 1 232 ? -1.355 2.369 -16.270 1.00 85.25 232 ASP A CA 1
ATOM 1823 C C . ASP A 1 232 ? 0.053 2.709 -15.746 1.00 85.25 232 ASP A C 1
ATOM 1825 O O . ASP A 1 232 ? 0.502 2.111 -14.767 1.00 85.25 232 ASP A O 1
ATOM 1829 N N . ASN A 1 233 ? 0.689 3.739 -16.321 1.00 84.69 233 ASN A N 1
ATOM 1830 C CA . ASN A 1 233 ? 1.982 4.292 -15.911 1.00 84.69 233 ASN A CA 1
ATOM 1831 C C . ASN A 1 233 ? 1.863 5.591 -15.085 1.00 84.69 233 ASN A C 1
ATOM 1833 O O . ASN A 1 233 ? 2.876 6.234 -14.797 1.00 84.69 233 ASN A O 1
ATOM 1837 N N . ASP A 1 234 ? 0.655 6.016 -14.709 1.00 94.81 234 ASP A N 1
ATOM 1838 C CA . ASP A 1 234 ? 0.439 7.181 -13.849 1.00 94.81 234 ASP A CA 1
ATOM 1839 C C . ASP A 1 234 ? 0.855 6.855 -12.410 1.00 94.81 234 ASP A C 1
ATOM 1841 O O . ASP A 1 234 ? 0.339 5.922 -11.792 1.00 94.81 234 ASP A O 1
ATOM 1845 N N . GLN A 1 235 ? 1.777 7.642 -11.849 1.00 91.25 235 GLN A N 1
ATOM 1846 C CA . GLN A 1 235 ? 2.291 7.401 -10.501 1.00 91.25 235 GLN A CA 1
ATOM 1847 C C . GLN A 1 235 ? 1.172 7.430 -9.451 1.00 91.25 235 GLN A C 1
ATOM 1849 O O . GLN A 1 235 ? 1.206 6.619 -8.535 1.00 91.25 235 GLN A O 1
ATOM 1854 N N . MET A 1 236 ? 0.165 8.308 -9.560 1.00 95.19 236 MET A N 1
ATOM 1855 C CA . MET A 1 236 ? -0.914 8.325 -8.563 1.00 95.19 236 MET A CA 1
ATOM 1856 C C . MET A 1 236 ? -1.725 7.035 -8.628 1.00 95.19 236 MET A C 1
ATOM 1858 O O . MET A 1 236 ? -1.938 6.402 -7.600 1.00 95.19 236 MET A O 1
ATOM 1862 N N . ALA A 1 237 ? -2.129 6.617 -9.829 1.00 87.50 237 ALA A N 1
ATOM 1863 C CA . ALA A 1 237 ? -2.892 5.393 -10.030 1.00 87.50 237 ALA A CA 1
ATOM 1864 C C . ALA A 1 237 ? -2.130 4.152 -9.535 1.00 87.50 237 ALA A C 1
ATOM 1866 O O . ALA A 1 237 ? -2.700 3.314 -8.836 1.00 87.50 237 ALA A O 1
ATOM 1867 N N . VAL A 1 238 ? -0.830 4.053 -9.836 1.00 82.44 238 VAL A N 1
ATOM 1868 C CA . VAL A 1 238 ? 0.047 2.985 -9.324 1.00 82.44 238 VAL A CA 1
ATOM 1869 C C . VAL A 1 238 ? 0.097 3.007 -7.795 1.00 82.44 238 VAL A C 1
ATOM 1871 O O . VAL A 1 238 ? -0.104 1.972 -7.160 1.00 82.44 238 VAL A O 1
ATOM 1874 N N . HIS A 1 239 ? 0.305 4.180 -7.196 1.00 83.69 239 HIS A N 1
ATOM 1875 C CA . HIS A 1 239 ? 0.448 4.315 -5.748 1.00 83.69 239 HIS A CA 1
ATOM 1876 C C . HIS A 1 239 ? -0.867 4.100 -4.985 1.00 83.69 239 HIS A C 1
ATOM 1878 O O . HIS A 1 239 ? -0.854 3.538 -3.891 1.00 83.69 239 HIS A O 1
ATOM 1884 N N . MET A 1 240 ? -2.004 4.470 -5.575 1.00 84.94 240 MET A N 1
ATOM 1885 C CA . MET A 1 240 ? -3.334 4.155 -5.054 1.00 84.94 240 MET A CA 1
ATOM 1886 C C . MET A 1 240 ? -3.628 2.656 -5.101 1.00 84.94 240 MET A C 1
ATOM 1888 O O . MET A 1 240 ? -4.063 2.092 -4.100 1.00 84.94 240 MET A O 1
ATOM 1892 N N . ARG A 1 241 ? -3.353 1.985 -6.233 1.00 80.31 241 ARG A N 1
ATOM 1893 C CA . ARG A 1 241 ? -3.522 0.523 -6.360 1.00 80.31 241 ARG A CA 1
ATOM 1894 C C . ARG A 1 241 ? -2.632 -0.244 -5.379 1.00 80.31 241 ARG A C 1
ATOM 1896 O O . ARG A 1 241 ? -3.030 -1.302 -4.903 1.00 80.31 241 ARG A O 1
ATOM 1903 N N . ALA A 1 242 ? -1.458 0.301 -5.067 1.00 61.88 242 ALA A N 1
ATOM 1904 C CA . ALA A 1 242 ? -0.535 -0.242 -4.075 1.00 61.88 242 ALA A CA 1
ATOM 1905 C C . ALA A 1 242 ? -0.891 0.118 -2.614 1.00 61.88 242 ALA A C 1
ATOM 1907 O O . ALA A 1 242 ? -0.243 -0.387 -1.702 1.00 61.88 242 ALA A O 1
ATOM 1908 N N . GLY A 1 243 ? -1.901 0.967 -2.371 1.00 72.25 243 GLY A N 1
ATOM 1909 C CA . GLY A 1 243 ? -2.338 1.361 -1.023 1.00 72.25 243 GLY A CA 1
ATOM 1910 C C . GLY A 1 243 ? -1.416 2.354 -0.299 1.00 72.25 243 GLY A C 1
ATOM 1911 O O . GLY A 1 243 ? -1.425 2.414 0.927 1.00 72.25 243 GLY A O 1
ATOM 1912 N N . LEU A 1 244 ? -0.606 3.117 -1.037 1.00 68.25 244 LEU A N 1
ATOM 1913 C CA . LEU A 1 244 ? 0.432 4.018 -0.503 1.00 68.25 244 LEU A CA 1
ATOM 1914 C C . LEU A 1 244 ? -0.029 5.454 -0.306 1.00 68.25 244 LEU A C 1
ATOM 1916 O O . LEU A 1 244 ? 0.544 6.204 0.481 1.00 68.25 244 LEU A O 1
ATOM 1920 N N . ALA A 1 245 ? -1.015 5.852 -1.096 1.00 84.62 245 ALA A N 1
ATOM 1921 C CA . ALA A 1 245 ? -1.631 7.159 -1.054 1.00 84.62 245 ALA A CA 1
ATOM 1922 C C . ALA A 1 245 ? -3.108 6.993 -1.388 1.00 84.62 245 ALA A C 1
ATOM 1924 O O . ALA A 1 245 ? -3.471 6.159 -2.216 1.00 84.62 245 ALA A O 1
ATOM 1925 N N . PHE A 1 246 ? -3.952 7.797 -0.746 1.00 91.31 246 PHE A N 1
ATOM 1926 C CA . PHE A 1 246 ? -5.401 7.777 -0.941 1.00 91.31 246 PHE A CA 1
ATOM 1927 C C . PHE A 1 246 ? -6.039 6.385 -0.769 1.00 91.31 246 PHE A C 1
ATOM 1929 O O . PHE A 1 246 ? -6.972 6.021 -1.486 1.00 91.31 246 PHE A O 1
ATOM 1936 N N . SER A 1 247 ? -5.568 5.604 0.208 1.00 80.12 247 SER A N 1
ATOM 1937 C CA . SER A 1 247 ? -6.173 4.317 0.566 1.00 80.12 247 SER A CA 1
ATOM 1938 C C . SER A 1 247 ? -7.661 4.490 0.882 1.00 80.12 247 SER A C 1
ATOM 1940 O O . SER A 1 247 ? -8.045 5.432 1.571 1.00 80.12 247 SER A O 1
ATOM 1942 N N . TYR A 1 248 ? -8.500 3.583 0.373 1.00 80.62 248 TYR A N 1
ATOM 1943 C CA . TYR A 1 248 ? -9.971 3.618 0.488 1.00 80.62 248 TYR A CA 1
ATOM 1944 C C . TYR A 1 248 ? -10.690 4.737 -0.289 1.00 80.62 248 TYR A C 1
ATOM 1946 O O . TYR A 1 248 ? -11.923 4.805 -0.252 1.00 80.62 248 TYR A O 1
ATOM 1954 N N . TYR A 1 249 ? -9.962 5.575 -1.029 1.00 90.88 249 TYR A N 1
ATOM 1955 C CA . TYR A 1 249 ? -10.549 6.508 -1.986 1.00 90.88 249 TYR A CA 1
ATOM 1956 C C . TYR A 1 249 ? -10.640 5.878 -3.373 1.00 90.88 249 TYR A C 1
ATOM 1958 O O . TYR A 1 249 ? -9.896 4.971 -3.739 1.00 90.88 249 TYR A O 1
ATOM 1966 N N . THR A 1 250 ? -11.568 6.399 -4.163 1.00 89.19 250 THR A N 1
ATOM 1967 C CA . THR A 1 250 ? -11.806 5.987 -5.543 1.00 89.19 250 THR A CA 1
ATOM 1968 C C . THR A 1 250 ? -11.725 7.185 -6.471 1.00 89.19 250 THR A C 1
ATOM 1970 O O . THR A 1 250 ? -12.084 8.306 -6.101 1.00 89.19 250 THR A O 1
ATOM 1973 N N . GLU A 1 251 ? -11.263 6.927 -7.686 1.00 92.62 251 GLU A N 1
ATOM 1974 C CA . GLU A 1 251 ? -11.220 7.879 -8.784 1.00 92.62 251 GLU A CA 1
ATOM 1975 C C . GLU A 1 251 ? -11.929 7.251 -9.989 1.00 92.62 251 GLU A C 1
ATOM 1977 O O . GLU A 1 251 ? -11.737 6.066 -10.279 1.00 92.62 251 GLU A O 1
ATOM 1982 N N . ALA A 1 252 ? -12.771 8.019 -10.683 1.00 90.94 252 ALA A N 1
ATOM 1983 C CA . ALA A 1 252 ? -13.332 7.563 -11.949 1.00 90.94 252 ALA A CA 1
ATOM 1984 C C . ALA A 1 252 ? -12.241 7.406 -13.013 1.00 90.94 252 ALA A C 1
ATOM 1986 O O . ALA A 1 252 ? -11.225 8.095 -13.010 1.00 90.94 252 ALA A O 1
ATOM 1987 N N . VAL A 1 253 ? -12.503 6.530 -13.982 1.00 89.50 253 VAL A N 1
ATOM 1988 C CA . VAL A 1 253 ? -11.616 6.327 -15.131 1.00 89.50 253 VAL A CA 1
ATOM 1989 C C . VAL A 1 253 ? -11.335 7.665 -15.818 1.00 89.50 253 VAL A C 1
ATOM 1991 O O . VAL A 1 253 ? -12.261 8.338 -16.276 1.00 89.50 253 VAL A O 1
ATOM 1994 N N . VAL A 1 254 ? -10.056 8.028 -15.909 1.00 93.50 254 VAL A N 1
ATOM 1995 C CA . VAL A 1 254 ? -9.596 9.238 -16.593 1.00 93.50 254 VAL A CA 1
ATOM 1996 C C . VAL A 1 254 ? -9.712 9.029 -18.102 1.00 93.50 254 VAL A C 1
ATOM 1998 O O . VAL A 1 254 ? -9.070 8.149 -18.667 1.00 93.50 254 VAL A O 1
ATOM 2001 N N . ARG A 1 255 ? -10.559 9.831 -18.755 1.00 91.62 255 ARG A N 1
ATOM 2002 C CA . ARG A 1 255 ? -10.844 9.748 -20.204 1.00 91.62 255 ARG A CA 1
ATOM 2003 C C . ARG A 1 255 ? -10.426 10.993 -20.988 1.00 91.62 255 ARG A C 1
ATOM 2005 O O . ARG A 1 255 ? -10.784 11.131 -22.150 1.00 91.62 255 ARG A O 1
ATOM 2012 N N . PHE A 1 256 ? -9.682 11.886 -20.351 1.00 94.94 256 PHE A N 1
ATOM 2013 C CA . PHE A 1 256 ? -9.203 13.140 -20.922 1.00 94.94 256 PHE A CA 1
ATOM 2014 C C . PHE A 1 256 ? -7.677 13.171 -20.951 1.00 94.94 256 PHE A C 1
ATOM 2016 O O . PHE A 1 256 ? -7.021 12.489 -20.164 1.00 94.94 256 PHE A O 1
ATOM 2023 N N . ALA A 1 257 ? -7.107 13.965 -21.857 1.00 95.81 257 ALA A N 1
ATOM 2024 C CA . ALA A 1 257 ? -5.661 14.089 -22.011 1.00 95.81 257 ALA A CA 1
ATOM 2025 C C . ALA A 1 257 ? -4.984 14.686 -20.754 1.00 95.81 257 ALA A C 1
ATOM 2027 O O . ALA A 1 257 ? -5.641 15.372 -19.965 1.00 95.81 257 ALA A O 1
ATOM 2028 N N . PRO A 1 258 ? -3.673 14.454 -20.552 1.00 97.31 258 PRO A N 1
ATOM 2029 C CA . PRO A 1 258 ? -2.915 15.035 -19.447 1.00 97.31 258 PRO A CA 1
ATOM 2030 C C . PRO A 1 258 ? -3.114 16.549 -19.294 1.00 97.31 258 PRO A C 1
ATOM 2032 O O . PRO A 1 258 ? -3.054 17.308 -20.258 1.00 97.31 258 PRO A O 1
ATOM 2035 N N . THR A 1 259 ? -3.344 17.017 -18.072 1.00 96.94 259 THR A N 1
ATOM 2036 C CA . THR A 1 259 ? -3.769 18.402 -17.802 1.00 96.94 259 THR A CA 1
ATOM 2037 C C . THR A 1 259 ? -2.615 19.365 -17.549 1.00 96.94 259 THR A C 1
ATOM 2039 O O . THR A 1 259 ? -2.852 20.549 -17.325 1.00 96.94 259 THR A O 1
ATOM 2042 N N . SER A 1 260 ? -1.377 18.877 -17.592 1.00 95.56 260 SER A N 1
ATOM 2043 C CA . SER A 1 260 ? -0.142 19.652 -17.478 1.00 95.56 260 SER A CA 1
ATOM 2044 C C . SER A 1 260 ? 0.889 19.142 -18.484 1.00 95.56 260 SER A C 1
ATOM 2046 O O . SER A 1 260 ? 0.801 17.987 -18.875 1.00 95.56 260 SER A O 1
ATOM 2048 N N . THR A 1 261 ? 1.911 19.893 -18.896 1.00 94.94 261 THR A N 1
ATOM 2049 C CA . THR A 1 261 ? 2.125 21.337 -18.689 1.00 94.94 261 THR A CA 1
ATOM 2050 C C . THR A 1 261 ? 2.071 22.021 -20.055 1.00 94.94 261 THR A C 1
ATOM 2052 O O . THR A 1 261 ? 2.849 21.687 -20.948 1.00 94.94 261 THR A O 1
ATOM 2055 N N . PHE A 1 262 ? 1.143 22.956 -20.230 1.00 96.19 262 PHE A N 1
ATOM 2056 C CA . PHE A 1 262 ? 0.868 23.658 -21.483 1.00 96.19 262 PHE A CA 1
ATOM 2057 C C . PHE A 1 262 ? 1.632 24.976 -21.591 1.00 96.19 262 PHE A C 1
ATOM 2059 O O . PHE A 1 262 ? 2.017 25.593 -20.598 1.00 96.19 262 PHE A O 1
ATOM 2066 N N . GLN A 1 263 ? 1.813 25.463 -22.811 1.00 95.56 263 GLN A N 1
ATOM 2067 C CA . GLN A 1 263 ? 2.144 26.862 -23.044 1.00 95.56 263 GLN A CA 1
ATOM 2068 C C . GLN A 1 263 ? 0.914 27.723 -22.713 1.00 95.56 263 GLN A C 1
ATOM 2070 O O . GLN A 1 263 ? -0.184 27.469 -23.208 1.00 95.56 263 GLN A O 1
ATOM 2075 N N . VAL A 1 264 ? 1.080 28.740 -21.862 1.00 93.88 264 VAL A N 1
ATOM 2076 C CA . VAL A 1 264 ? -0.029 29.616 -21.442 1.00 93.88 264 VAL A CA 1
ATOM 2077 C C . VAL A 1 264 ? -0.679 30.272 -22.665 1.00 93.88 264 VAL A C 1
ATOM 2079 O O . VAL A 1 264 ? 0.012 30.778 -23.546 1.00 93.88 264 VAL A O 1
ATOM 2082 N N . GLY A 1 265 ? -2.014 30.258 -22.726 1.00 93.94 265 GLY A N 1
ATOM 2083 C CA . GLY A 1 265 ? -2.780 30.786 -23.860 1.00 93.94 265 GLY A CA 1
ATOM 2084 C C . GLY A 1 265 ? -2.854 29.876 -25.096 1.00 93.94 265 GLY A C 1
ATOM 2085 O O . GLY A 1 265 ? -3.522 30.244 -26.058 1.00 93.94 265 GLY A O 1
ATOM 2086 N N . SER A 1 266 ? -2.230 28.694 -25.076 1.00 93.81 266 SER A N 1
ATOM 2087 C CA . SER A 1 266 ? -2.146 27.752 -26.204 1.00 93.81 266 SER A CA 1
ATOM 2088 C C . SER A 1 266 ? -2.539 26.333 -25.783 1.00 93.81 266 SER A C 1
ATOM 2090 O O . SER A 1 266 ? -2.480 26.001 -24.601 1.00 93.81 266 SER A O 1
ATOM 2092 N N . ASP A 1 267 ? -2.918 25.486 -26.744 1.00 93.62 267 ASP A N 1
ATOM 2093 C CA . ASP A 1 267 ? -3.157 24.044 -26.547 1.00 93.62 267 ASP A CA 1
ATOM 2094 C C . ASP A 1 267 ? -1.898 23.185 -26.748 1.00 93.62 267 ASP A C 1
ATOM 2096 O O . ASP A 1 267 ? -1.942 21.968 -26.605 1.00 93.62 267 ASP A O 1
ATOM 2100 N N . ALA A 1 268 ? -0.750 23.809 -27.020 1.00 94.50 268 ALA A N 1
ATOM 2101 C CA . ALA A 1 268 ? 0.524 23.109 -27.126 1.00 94.50 268 ALA A CA 1
ATOM 2102 C C . ALA A 1 268 ? 1.109 22.769 -25.743 1.00 94.50 268 ALA A C 1
ATOM 2104 O O . ALA A 1 268 ? 1.225 23.643 -24.879 1.00 94.50 268 ALA A O 1
ATOM 2105 N N . TYR A 1 269 ? 1.549 21.521 -25.555 1.00 95.69 269 TYR A N 1
ATOM 2106 C CA . TYR A 1 269 ? 2.383 21.130 -24.414 1.00 95.69 269 TYR A CA 1
ATOM 2107 C C . TYR A 1 269 ? 3.785 21.747 -24.504 1.00 95.69 269 TYR A C 1
ATOM 2109 O O . TYR A 1 269 ? 4.318 21.972 -25.592 1.00 95.69 269 TYR A O 1
ATOM 2117 N N . GLN A 1 270 ? 4.396 22.007 -23.350 1.00 91.25 270 GLN A N 1
ATOM 2118 C CA . GLN A 1 270 ? 5.798 22.417 -23.259 1.00 91.25 270 GLN A CA 1
ATOM 2119 C C . GLN A 1 270 ? 6.728 21.237 -23.585 1.00 91.25 270 GLN A C 1
ATOM 2121 O O . GLN A 1 270 ? 6.438 20.084 -23.261 1.00 91.25 270 GLN A O 1
ATOM 2126 N N . THR A 1 271 ? 7.865 21.518 -24.217 1.00 83.62 271 THR A N 1
ATOM 2127 C CA . THR A 1 271 ? 8.844 20.503 -24.639 1.00 83.62 271 THR A CA 1
ATOM 2128 C C . THR A 1 271 ? 9.737 20.024 -23.497 1.00 83.62 271 THR A C 1
ATOM 2130 O O . THR A 1 271 ? 10.262 18.916 -23.537 1.00 83.62 271 THR A O 1
ATOM 2133 N N . GLU A 1 272 ? 9.882 20.831 -22.449 1.00 77.31 272 GLU A N 1
ATOM 2134 C CA . GLU A 1 272 ? 10.784 20.594 -21.319 1.00 77.31 272 GLU A CA 1
ATOM 2135 C C . GLU A 1 272 ? 10.125 19.780 -20.193 1.00 77.31 272 GLU A C 1
ATOM 2137 O O . GLU A 1 272 ? 10.793 19.388 -19.236 1.00 77.31 272 GLU A O 1
ATOM 2142 N N . SER A 1 273 ? 8.816 19.524 -20.283 1.00 83.88 273 SER A N 1
ATOM 2143 C CA . SER A 1 273 ? 8.052 18.788 -19.276 1.00 83.88 273 SER A CA 1
ATOM 2144 C C . SER A 1 273 ? 7.227 17.689 -19.922 1.00 83.88 273 SER A C 1
ATOM 2146 O O . SER A 1 273 ? 6.460 17.926 -20.849 1.00 83.88 273 SER A O 1
ATOM 2148 N N . ILE A 1 274 ? 7.328 16.484 -19.368 1.00 89.75 274 ILE A N 1
ATOM 2149 C CA . ILE A 1 274 ? 6.456 15.366 -19.733 1.00 89.75 274 ILE A CA 1
ATOM 2150 C C . ILE A 1 274 ? 5.024 15.714 -19.311 1.00 89.75 274 ILE A C 1
ATOM 2152 O O . ILE A 1 274 ? 4.832 16.112 -18.152 1.00 89.75 274 ILE A O 1
ATOM 2156 N N . PRO A 1 275 ? 4.035 15.594 -20.215 1.00 96.94 275 PRO A N 1
ATOM 2157 C CA . PRO A 1 275 ? 2.650 15.808 -19.846 1.00 96.94 275 PRO A CA 1
ATOM 2158 C C . PRO A 1 275 ? 2.179 14.858 -18.737 1.00 96.94 275 PRO A C 1
ATOM 2160 O O . PRO A 1 275 ? 2.587 13.699 -18.702 1.00 96.94 275 PRO A O 1
ATOM 2163 N N . ALA A 1 276 ? 1.334 15.334 -17.818 1.00 96.75 276 ALA A N 1
ATOM 2164 C CA . ALA A 1 276 ? 0.821 14.530 -16.704 1.00 96.75 276 ALA A CA 1
ATOM 2165 C C . ALA A 1 276 ? -0.581 14.958 -16.230 1.00 96.75 276 ALA A C 1
ATOM 2167 O O . ALA A 1 276 ? -1.011 16.092 -16.447 1.00 96.75 276 ALA A O 1
ATOM 2168 N N . TRP A 1 277 ? -1.290 14.049 -15.550 1.00 97.88 277 TRP A N 1
ATOM 2169 C CA . TRP A 1 277 ? -2.534 14.353 -14.832 1.00 97.88 277 TRP A CA 1
ATOM 2170 C C . TRP A 1 277 ? -2.232 14.771 -13.396 1.00 97.88 277 TRP A C 1
ATOM 2172 O O . TRP A 1 277 ? -2.291 13.981 -12.453 1.00 97.88 277 TRP A O 1
ATOM 2182 N N . THR A 1 278 ? -1.888 16.041 -13.243 1.00 96.62 278 THR A N 1
ATOM 2183 C CA . THR A 1 278 ? -1.514 16.647 -11.961 1.00 96.62 278 THR A CA 1
ATOM 2184 C C . THR A 1 278 ? -2.729 17.049 -11.123 1.00 96.62 278 THR A C 1
ATOM 2186 O O . THR A 1 278 ? -2.698 16.897 -9.902 1.00 96.62 278 THR A O 1
ATOM 2189 N N . GLY A 1 279 ? -3.794 17.544 -11.765 1.00 96.94 279 GLY A N 1
ATOM 2190 C CA . GLY A 1 279 ? -5.062 17.926 -11.141 1.00 96.94 279 GLY A CA 1
ATOM 2191 C C . GLY A 1 279 ? -6.032 16.750 -11.088 1.00 96.94 279 GLY A C 1
ATOM 2192 O O . GLY A 1 279 ? -6.414 16.229 -12.134 1.00 96.94 279 GLY A O 1
ATOM 2193 N N . ARG A 1 280 ? -6.429 16.313 -9.888 1.00 98.00 280 ARG A N 1
ATOM 2194 C CA . ARG A 1 280 ? -7.225 15.086 -9.698 1.00 98.00 280 ARG A CA 1
ATOM 2195 C C . ARG A 1 280 ? -8.341 15.280 -8.684 1.00 98.00 280 ARG A C 1
ATOM 2197 O O . ARG A 1 280 ? -8.252 16.162 -7.827 1.00 98.00 280 ARG A O 1
ATOM 2204 N N . ILE A 1 281 ? -9.388 14.461 -8.798 1.00 98.38 281 ILE A N 1
ATOM 2205 C CA . ILE A 1 281 ? -10.543 14.493 -7.896 1.00 98.38 281 ILE A CA 1
ATOM 2206 C C . ILE A 1 281 ? -10.893 13.069 -7.475 1.00 98.38 281 ILE A C 1
ATOM 2208 O O . ILE A 1 281 ? -11.213 12.237 -8.317 1.00 98.38 281 ILE A O 1
ATOM 2212 N N . LEU A 1 282 ? -10.869 12.813 -6.169 1.00 96.62 282 LEU A N 1
ATOM 2213 C CA . LEU A 1 282 ? -11.148 11.512 -5.571 1.00 96.62 282 LEU A CA 1
ATOM 2214 C C . LEU A 1 282 ? -12.313 11.605 -4.597 1.00 96.62 282 LEU A C 1
ATOM 2216 O O . LEU A 1 282 ? -12.548 12.652 -3.989 1.00 96.62 282 LEU A O 1
ATOM 2220 N N . CYS A 1 283 ? -13.001 10.485 -4.394 1.00 94.69 283 CYS A N 1
ATOM 2221 C CA . CYS A 1 283 ? -14.068 10.380 -3.410 1.00 94.69 283 CYS A CA 1
ATOM 2222 C C . CYS A 1 283 ? -13.984 9.087 -2.593 1.00 94.69 283 CYS A C 1
ATOM 2224 O O . CYS A 1 283 ? -13.568 8.041 -3.094 1.00 94.69 283 CYS A O 1
ATOM 2226 N N . LYS A 1 284 ? -14.417 9.156 -1.333 1.00 86.75 284 LYS A N 1
ATOM 2227 C CA . LYS A 1 284 ? -14.712 7.988 -0.494 1.00 86.75 284 LYS A CA 1
ATOM 2228 C C . LYS A 1 284 ? -16.171 7.578 -0.757 1.00 86.75 284 LYS A C 1
ATOM 2230 O O . LYS A 1 284 ? -17.077 8.302 -0.338 1.00 86.75 284 LYS A O 1
ATOM 2235 N N . PRO A 1 285 ? -16.439 6.471 -1.472 1.00 63.28 285 PRO A N 1
ATOM 2236 C CA . PRO A 1 285 ? -17.692 6.301 -2.218 1.00 63.28 285 PRO A CA 1
ATOM 2237 C C . PRO A 1 285 ? -18.894 5.800 -1.399 1.00 63.28 285 PRO A C 1
ATOM 2239 O O . PRO A 1 285 ? -19.922 5.477 -1.984 1.00 63.28 285 PRO A O 1
ATOM 2242 N N . LEU A 1 286 ? -18.823 5.731 -0.062 1.00 69.56 286 LEU A N 1
ATOM 2243 C CA . LEU A 1 286 ? -19.868 5.081 0.751 1.00 69.56 286 LEU A CA 1
ATOM 2244 C C . LEU A 1 286 ? -21.273 5.688 0.580 1.00 69.56 286 LEU A C 1
ATOM 2246 O O . LEU A 1 286 ? -22.255 4.974 0.759 1.00 69.56 286 LEU A O 1
ATOM 2250 N N . LYS A 1 287 ? -21.377 6.977 0.228 1.00 82.44 287 LYS A N 1
ATOM 2251 C CA . LYS A 1 287 ? -22.655 7.678 -0.005 1.00 82.44 287 LYS A CA 1
ATOM 2252 C C . LYS A 1 287 ? -22.679 8.536 -1.273 1.00 82.44 287 LYS A C 1
ATOM 2254 O O . LYS A 1 287 ? -23.618 9.302 -1.464 1.00 82.44 287 LYS A O 1
ATOM 2259 N N . ALA A 1 288 ? -21.649 8.471 -2.116 1.00 88.38 288 ALA A N 1
ATOM 2260 C CA . ALA A 1 288 ? -21.496 9.367 -3.261 1.00 88.38 288 ALA A CA 1
ATOM 2261 C C . ALA A 1 288 ? -21.267 8.581 -4.551 1.00 88.38 288 ALA A C 1
ATOM 2263 O O . ALA A 1 288 ? -20.330 7.792 -4.654 1.00 88.38 288 ALA A O 1
ATOM 2264 N N . LYS A 1 289 ? -22.104 8.838 -5.556 1.00 90.62 289 LYS A N 1
ATOM 2265 C CA . LYS A 1 289 ? -21.976 8.271 -6.898 1.00 90.62 289 LYS A CA 1
ATOM 2266 C C . LYS A 1 289 ? -21.436 9.328 -7.850 1.00 90.62 289 LYS A C 1
ATOM 2268 O O . LYS A 1 289 ? -22.070 10.361 -8.044 1.00 90.62 289 LYS A O 1
ATOM 2273 N N . GLN A 1 290 ? -20.295 9.066 -8.477 1.00 91.81 290 GLN A N 1
ATOM 2274 C CA . GLN A 1 290 ? -19.744 9.958 -9.495 1.00 91.81 290 GLN A CA 1
ATOM 2275 C C . GLN A 1 290 ? -20.528 9.836 -10.809 1.00 91.81 290 GLN A C 1
ATOM 2277 O O . GLN A 1 290 ? -20.811 8.731 -11.272 1.00 91.81 290 GLN A O 1
ATOM 2282 N N . VAL A 1 291 ? -20.888 10.974 -11.403 1.00 91.94 291 VAL A N 1
ATOM 2283 C CA . VAL A 1 291 ? -21.689 11.056 -12.640 1.00 91.94 291 VAL A CA 1
ATOM 2284 C C . VAL A 1 291 ? -20.968 11.762 -13.785 1.00 91.94 291 VAL A C 1
ATOM 2286 O O . VAL A 1 291 ? -21.375 11.613 -14.934 1.00 91.94 291 VAL A O 1
ATOM 2289 N N . ALA A 1 292 ? -19.900 12.505 -13.495 1.00 93.38 292 ALA A N 1
ATOM 2290 C CA . ALA A 1 292 ? -19.029 13.087 -14.508 1.00 93.38 292 ALA A CA 1
ATOM 2291 C C . ALA A 1 292 ? -17.598 13.228 -13.995 1.00 93.38 292 ALA A C 1
ATOM 2293 O O . ALA A 1 292 ? -17.392 13.422 -12.793 1.00 93.38 292 ALA A O 1
ATOM 2294 N N . TYR A 1 293 ? -16.635 13.161 -14.915 1.00 95.62 293 TYR A N 1
ATOM 2295 C CA . TYR A 1 293 ? -15.232 13.446 -14.645 1.00 95.62 293 TYR A CA 1
ATOM 2296 C C . TYR A 1 293 ? -14.509 13.838 -15.936 1.00 95.62 293 TYR A C 1
ATOM 2298 O O . TYR A 1 293 ? -14.393 13.009 -16.836 1.00 95.62 293 TYR A O 1
ATOM 2306 N N . ASP A 1 294 ? -14.081 15.095 -16.049 1.00 95.25 294 ASP A N 1
ATOM 2307 C CA . ASP A 1 294 ? -13.462 15.602 -17.278 1.00 95.25 294 ASP A CA 1
ATOM 2308 C C . ASP A 1 294 ? -12.587 16.847 -17.036 1.00 95.25 294 ASP A C 1
ATOM 2310 O O . ASP A 1 294 ? -12.590 17.438 -15.953 1.00 95.25 294 ASP A O 1
ATOM 2314 N N . SER A 1 295 ? -11.857 17.275 -18.065 1.00 95.81 295 SER A N 1
ATOM 2315 C CA . SER A 1 295 ? -11.095 18.525 -18.107 1.00 95.81 295 SER A CA 1
ATOM 2316 C C . SER A 1 295 ? -11.685 19.515 -19.113 1.00 95.81 295 SER A C 1
ATOM 2318 O O . SER A 1 295 ? -12.388 19.131 -20.044 1.00 95.81 295 SER A O 1
ATOM 2320 N N . VAL A 1 296 ? -11.405 20.812 -18.947 1.00 95.06 296 VAL A N 1
ATOM 2321 C CA . VAL A 1 296 ? -11.904 21.854 -19.865 1.00 95.06 296 VAL A CA 1
ATOM 2322 C C . VAL A 1 296 ? -10.749 22.523 -20.604 1.00 95.06 296 VAL A C 1
ATOM 2324 O O . VAL A 1 296 ? -10.096 23.428 -20.086 1.00 95.06 296 VAL A O 1
ATOM 2327 N N . GLY A 1 297 ? -10.531 22.105 -21.855 1.00 91.81 297 GLY A N 1
ATOM 2328 C CA . GLY A 1 297 ? -9.448 22.602 -22.713 1.00 91.81 297 GLY A CA 1
ATOM 2329 C C . GLY A 1 297 ? -9.545 24.089 -23.084 1.00 91.81 297 GLY A C 1
ATOM 2330 O O . GLY A 1 297 ? -8.529 24.734 -23.329 1.00 91.81 297 GLY A O 1
ATOM 2331 N N . GLU A 1 298 ? -10.749 24.674 -23.075 1.00 91.88 298 GLU A N 1
ATOM 2332 C CA . GLU A 1 298 ? -10.970 26.068 -23.494 1.00 91.88 298 GLU A CA 1
ATOM 2333 C C . GLU A 1 298 ? -10.423 27.125 -22.516 1.00 91.88 298 GLU A C 1
ATOM 2335 O O . GLU A 1 298 ? -10.279 28.306 -22.873 1.00 91.88 298 GLU A O 1
ATOM 2340 N N . VAL A 1 299 ? -10.129 26.716 -21.280 1.00 94.62 299 VAL A N 1
ATOM 2341 C CA . VAL A 1 299 ? -9.591 27.584 -20.232 1.00 94.62 299 VAL A CA 1
ATOM 2342 C C . VAL A 1 299 ? -8.070 27.506 -20.251 1.00 94.62 299 VAL A C 1
ATOM 2344 O O . VAL A 1 299 ? -7.484 26.496 -19.883 1.00 94.62 299 VAL A O 1
ATOM 2347 N N . ARG A 1 300 ? -7.429 28.597 -20.681 1.00 95.75 300 ARG A N 1
ATOM 2348 C CA . ARG A 1 300 ? -5.986 28.663 -20.984 1.00 95.75 300 ARG A CA 1
ATOM 2349 C C . ARG A 1 300 ? -5.250 29.727 -20.165 1.00 95.75 300 ARG A C 1
ATOM 2351 O O . ARG A 1 300 ? -4.220 30.240 -20.593 1.00 95.75 300 ARG A O 1
ATOM 2358 N N . ILE A 1 301 ? -5.819 30.085 -19.013 1.00 94.44 301 ILE A N 1
ATOM 2359 C CA . ILE A 1 301 ? -5.291 31.114 -18.098 1.00 94.44 301 ILE A CA 1
ATOM 2360 C C . ILE A 1 301 ? -3.959 30.652 -17.471 1.00 94.44 301 ILE A C 1
ATOM 2362 O O . ILE A 1 301 ? -3.083 31.466 -17.192 1.00 94.44 301 ILE A O 1
ATOM 2366 N N . SER A 1 302 ? -3.817 29.344 -17.247 1.00 95.00 302 SER A N 1
ATOM 2367 C CA . SER A 1 302 ? -2.664 28.681 -16.635 1.00 95.00 302 SER A CA 1
ATOM 2368 C C . SER A 1 302 ? -1.988 27.729 -17.628 1.00 95.00 302 SER A C 1
ATOM 2370 O O . SER A 1 302 ? -2.530 27.416 -18.691 1.00 95.00 302 SER A O 1
ATOM 2372 N N . ASP A 1 303 ? -0.808 27.243 -17.247 1.00 94.75 303 ASP A N 1
ATOM 2373 C CA . ASP A 1 303 ? -0.143 26.101 -17.883 1.00 94.75 303 ASP A CA 1
ATOM 2374 C C . ASP A 1 303 ? -0.802 24.756 -17.522 1.00 94.75 303 ASP A C 1
ATOM 2376 O O . ASP A 1 303 ? -0.424 23.709 -18.047 1.00 94.75 303 ASP A O 1
ATOM 2380 N N . GLN A 1 304 ? -1.807 24.779 -16.651 1.00 95.81 304 GLN A N 1
ATOM 2381 C CA . GLN A 1 304 ? -2.669 23.648 -16.343 1.00 95.81 304 GLN A CA 1
ATOM 2382 C C . GLN A 1 304 ? -4.020 23.790 -17.048 1.00 95.81 304 GLN A C 1
ATOM 2384 O O . GLN A 1 304 ? -4.432 24.892 -17.421 1.00 95.81 304 GLN A O 1
ATOM 2389 N N . ARG A 1 305 ? -4.753 22.685 -17.182 1.00 96.94 305 ARG A N 1
ATOM 2390 C CA . ARG A 1 305 ? -6.179 22.698 -17.526 1.00 96.94 305 ARG A CA 1
ATOM 2391 C C . ARG A 1 305 ? -7.034 22.409 -16.297 1.00 96.94 305 ARG A C 1
ATOM 2393 O O . ARG A 1 305 ? -6.667 21.544 -15.502 1.00 96.94 305 ARG A O 1
ATOM 2400 N N . PRO A 1 306 ? -8.154 23.126 -16.115 1.00 97.44 306 PRO A N 1
ATOM 2401 C CA . PRO A 1 306 ? -9.061 22.851 -15.016 1.00 97.44 306 PRO A CA 1
ATOM 2402 C C . PRO A 1 306 ? -9.756 21.498 -15.206 1.00 97.44 306 PRO A C 1
ATOM 2404 O O . PRO A 1 306 ? -10.128 21.125 -16.321 1.00 97.44 306 PRO A O 1
ATOM 2407 N N . VAL A 1 307 ? -9.959 20.794 -14.096 1.00 98.12 307 VAL A N 1
ATOM 2408 C CA . VAL A 1 307 ? -10.613 19.480 -14.023 1.00 98.12 307 VAL A CA 1
ATOM 2409 C C . VAL A 1 307 ? -11.871 19.605 -13.185 1.00 98.12 307 VAL A C 1
ATOM 2411 O O . VAL A 1 307 ? -11.882 20.336 -12.196 1.00 98.12 307 VAL A O 1
ATOM 2414 N N . TYR A 1 308 ? -12.934 18.901 -13.556 1.00 97.44 308 TYR A N 1
ATOM 2415 C CA . TYR A 1 308 ? -14.153 18.833 -12.763 1.00 97.44 308 TYR A CA 1
ATOM 2416 C C . TYR A 1 308 ? -14.676 17.408 -12.633 1.00 97.44 308 TYR A C 1
ATOM 2418 O O . TYR A 1 308 ? -14.464 16.557 -13.493 1.00 97.44 308 TYR A O 1
ATOM 2426 N N . ALA A 1 309 ? -15.413 17.177 -11.557 1.00 96.38 309 ALA A N 1
ATOM 2427 C CA . ALA A 1 309 ? -16.196 15.985 -11.317 1.00 96.38 309 ALA A CA 1
ATOM 2428 C C . ALA A 1 309 ? -17.573 16.376 -10.781 1.00 96.38 309 ALA A C 1
ATOM 2430 O O . ALA A 1 309 ? -17.716 17.367 -10.066 1.00 96.38 309 ALA A O 1
ATOM 2431 N N . ALA A 1 310 ? -18.584 15.578 -11.103 1.00 95.06 310 ALA A N 1
ATOM 2432 C CA . ALA A 1 310 ? -19.925 15.735 -10.558 1.00 95.06 310 ALA A CA 1
ATOM 2433 C C . ALA A 1 310 ? -20.347 14.477 -9.802 1.00 95.06 310 ALA A C 1
ATOM 2435 O O . ALA A 1 310 ? -20.010 13.365 -10.220 1.00 95.06 310 ALA A O 1
ATOM 2436 N N . PHE A 1 311 ? -21.111 14.647 -8.723 1.00 94.50 311 PHE A N 1
ATOM 2437 C CA . PHE A 1 311 ? -21.551 13.563 -7.849 1.00 94.50 311 PHE A CA 1
ATOM 2438 C C . PHE A 1 311 ? -23.023 13.698 -7.457 1.00 94.50 311 PHE A C 1
ATOM 2440 O O . PHE A 1 311 ? -23.542 14.801 -7.295 1.00 94.50 311 PHE A O 1
ATOM 2447 N N . GLU A 1 312 ? -23.669 12.558 -7.246 1.00 93.62 312 GLU A N 1
ATOM 2448 C CA . GLU A 1 312 ? -24.944 12.427 -6.544 1.00 93.62 312 GLU A CA 1
ATOM 2449 C C . GLU A 1 312 ? -24.653 11.883 -5.140 1.00 93.62 312 GLU A C 1
ATOM 2451 O O . GLU A 1 312 ? -24.174 10.757 -4.991 1.00 93.62 312 GLU A O 1
ATOM 2456 N N . LEU A 1 313 ? -24.892 12.699 -4.114 1.00 92.69 313 LEU A N 1
ATOM 2457 C CA . LEU A 1 313 ? -24.676 12.367 -2.707 1.00 92.69 313 LEU A CA 1
ATOM 2458 C C . LEU A 1 313 ? -25.997 11.978 -2.045 1.00 92.69 313 LEU A C 1
ATOM 2460 O O . LEU A 1 313 ? -26.968 12.738 -2.052 1.00 92.69 313 LEU A O 1
ATOM 2464 N N . GLU A 1 314 ? -26.008 10.821 -1.398 1.00 91.31 314 GLU A N 1
ATOM 2465 C CA . GLU A 1 314 ? -27.126 10.384 -0.578 1.00 91.31 314 GLU A CA 1
ATOM 2466 C C . GLU A 1 314 ? -27.217 11.221 0.707 1.00 91.31 314 GLU A C 1
ATOM 2468 O O . GLU A 1 314 ? -26.340 11.197 1.580 1.00 91.31 314 GLU A O 1
ATOM 2473 N N . VAL A 1 315 ? -28.316 11.967 0.834 1.00 88.50 315 VAL A N 1
ATOM 2474 C CA . VAL A 1 315 ? -28.605 12.783 2.014 1.00 88.50 315 VAL A CA 1
ATOM 2475 C C . VAL A 1 315 ? -29.694 12.120 2.843 1.00 88.50 315 VAL A C 1
ATOM 2477 O O . VAL A 1 315 ? -30.831 11.944 2.391 1.00 88.50 315 VAL A O 1
ATOM 2480 N N . SER A 1 316 ? -29.355 11.789 4.090 1.00 82.12 316 SER A N 1
ATOM 2481 C CA . SER A 1 316 ? -30.303 11.196 5.027 1.00 82.12 316 SER A CA 1
ATOM 2482 C C . SER A 1 316 ? -31.458 12.167 5.334 1.00 82.12 316 SER A C 1
ATOM 2484 O O . SER A 1 316 ? -31.204 13.349 5.608 1.00 82.12 316 SER A O 1
ATOM 2486 N N . PRO A 1 317 ? -32.723 11.696 5.350 1.00 68.12 317 PRO A N 1
ATOM 2487 C CA . PRO A 1 317 ? -33.875 12.529 5.674 1.00 68.12 317 PRO A CA 1
ATOM 2488 C C . PRO A 1 317 ? -33.790 13.137 7.075 1.00 68.12 317 PRO A C 1
ATOM 2490 O O . PRO A 1 317 ? -33.266 12.538 8.020 1.00 68.12 317 PRO A O 1
ATOM 2493 N N . GLN A 1 318 ? -34.385 14.316 7.233 1.00 57.94 318 GLN A N 1
ATOM 2494 C CA . GLN A 1 318 ? -34.607 14.911 8.544 1.00 57.94 318 GLN A CA 1
ATOM 2495 C C . GLN A 1 318 ? -35.703 14.120 9.280 1.00 57.94 318 GLN A C 1
ATOM 2497 O O . GLN A 1 318 ? -36.778 13.878 8.731 1.00 57.94 318 GLN A O 1
ATOM 2502 N N . GLU A 1 319 ? -35.463 13.717 10.532 1.00 52.69 319 GLU A N 1
ATOM 2503 C CA . GLU A 1 319 ? -36.544 13.183 11.366 1.00 52.69 319 GLU A CA 1
ATOM 2504 C C . GLU A 1 319 ? -37.585 14.285 11.572 1.00 52.69 319 GLU A C 1
ATOM 2506 O O . GLU A 1 319 ? -37.273 15.355 12.102 1.00 52.69 319 GLU A O 1
ATOM 2511 N N . LYS A 1 320 ? -38.837 14.028 11.171 1.00 43.56 320 LYS A N 1
ATOM 2512 C CA . LYS A 1 320 ? -39.962 14.833 11.647 1.00 43.56 320 LYS A CA 1
ATOM 2513 C C . LYS A 1 320 ? -39.969 14.703 13.166 1.00 43.56 320 LYS A C 1
ATOM 2515 O O . LYS A 1 320 ? -40.200 13.611 13.681 1.00 43.56 320 LYS A O 1
ATOM 2520 N N . ILE A 1 321 ? -39.717 15.797 13.880 1.00 43.00 321 ILE A N 1
ATOM 2521 C CA . ILE A 1 321 ? -39.924 15.853 15.327 1.00 43.00 321 ILE A CA 1
ATOM 2522 C C . ILE A 1 321 ? -41.434 15.692 15.550 1.00 43.00 321 ILE A C 1
ATOM 2524 O O . ILE A 1 321 ? -42.185 16.663 15.527 1.00 43.00 321 ILE A O 1
ATOM 2528 N N . LEU A 1 322 ? -41.908 14.454 15.709 1.00 42.28 322 LEU A N 1
ATOM 2529 C CA . LEU A 1 322 ? -43.212 14.211 16.308 1.00 42.28 322 LEU A CA 1
ATOM 2530 C C . LEU A 1 322 ? -43.075 14.519 17.799 1.00 42.28 322 LEU A C 1
ATOM 2532 O O . LEU A 1 322 ? -42.253 13.916 18.490 1.00 42.28 322 LEU A O 1
ATOM 2536 N N . ASN A 1 323 ? -43.885 15.466 18.274 1.00 36.03 323 ASN A N 1
ATOM 2537 C CA . ASN A 1 323 ? -44.044 15.824 19.681 1.00 36.03 323 ASN A CA 1
ATOM 2538 C C . ASN A 1 323 ? -44.040 14.574 20.579 1.00 36.03 323 ASN A C 1
ATOM 2540 O O . ASN A 1 323 ? -45.001 13.802 20.589 1.00 36.03 323 ASN A O 1
ATOM 2544 N N . ARG A 1 324 ? -42.965 14.368 21.348 1.00 34.78 324 ARG A N 1
ATOM 2545 C CA . ARG A 1 324 ? -42.901 13.299 22.350 1.00 34.78 324 ARG A CA 1
ATOM 2546 C C . ARG A 1 324 ? -43.813 13.658 23.527 1.00 34.78 324 ARG A C 1
ATOM 2548 O O . ARG A 1 324 ? -43.577 14.655 24.203 1.00 34.78 324 ARG A O 1
ATOM 2555 N N . LYS A 1 325 ? -44.822 12.824 23.801 1.00 29.72 325 LYS A N 1
ATOM 2556 C CA . LYS A 1 325 ? -45.441 12.727 25.137 1.00 29.72 325 LYS A CA 1
ATOM 2557 C C . LYS A 1 325 ? -44.557 11.865 26.063 1.00 29.72 325 LYS A C 1
ATOM 2559 O O . LYS A 1 325 ? -43.828 11.013 25.551 1.00 29.72 325 LYS A O 1
ATOM 2564 N N . PRO A 1 326 ? -44.596 12.061 27.396 1.00 30.25 326 PRO A N 1
ATOM 2565 C CA . PRO A 1 326 ? -43.664 11.423 28.324 1.00 30.25 326 PRO A CA 1
ATOM 2566 C C . PRO A 1 326 ? -44.111 10.024 28.802 1.00 30.25 326 PRO A C 1
ATOM 2568 O O . PRO A 1 326 ? -45.279 9.845 29.124 1.00 30.25 326 PRO A O 1
ATOM 2571 N N . VAL A 1 327 ? -43.122 9.107 28.827 1.00 32.31 327 VAL A N 1
ATOM 2572 C CA . VAL A 1 327 ? -42.763 7.949 29.712 1.00 32.31 327 VAL A CA 1
ATOM 2573 C C . VAL A 1 327 ? -43.881 7.177 30.466 1.00 32.31 327 VAL A C 1
ATOM 2575 O O . VAL A 1 327 ? -44.802 7.806 30.975 1.00 32.31 327 VAL A O 1
ATOM 2578 N N . PRO A 1 328 ? -43.788 5.832 30.657 1.00 30.03 328 PRO A N 1
ATOM 2579 C CA . PRO A 1 328 ? -43.051 5.283 31.819 1.00 30.03 328 PRO A CA 1
ATOM 2580 C C . PRO A 1 328 ? -42.295 3.941 31.606 1.00 30.03 328 PRO A C 1
ATOM 2582 O O . PRO A 1 328 ? -42.514 3.200 30.653 1.00 30.03 328 PRO A O 1
ATOM 2585 N N . GLN A 1 329 ? -41.386 3.664 32.549 1.00 30.23 329 GLN A N 1
ATOM 2586 C CA . GLN A 1 329 ? -40.527 2.480 32.722 1.00 30.23 329 GLN A CA 1
ATOM 2587 C C . GLN A 1 329 ? -41.295 1.241 33.233 1.00 30.23 329 GLN A C 1
ATOM 2589 O O . GLN A 1 329 ? -42.159 1.428 34.085 1.00 30.23 329 GLN A O 1
ATOM 2594 N N . THR A 1 330 ? -40.901 0.002 32.867 1.00 26.84 330 THR A N 1
ATOM 2595 C CA . THR A 1 330 ? -40.718 -1.143 33.812 1.00 26.84 330 THR A CA 1
ATOM 2596 C C . THR A 1 330 ? -40.122 -2.429 33.183 1.00 26.84 330 THR A C 1
ATOM 2598 O O . THR A 1 330 ? -40.601 -2.931 32.177 1.00 26.84 330 THR A O 1
ATOM 2601 N N . GLU A 1 331 ? -39.046 -2.907 33.824 1.00 25.69 331 GLU A N 1
ATOM 2602 C CA . GLU A 1 331 ? -38.633 -4.272 34.236 1.00 25.69 331 GLU A CA 1
ATOM 2603 C C . GLU A 1 331 ? -38.857 -5.599 33.441 1.00 25.69 331 GLU A C 1
ATOM 2605 O O . GLU A 1 331 ? -39.971 -6.008 33.149 1.00 25.69 331 GLU A O 1
ATOM 2610 N N . LYS A 1 332 ? -37.733 -6.357 33.391 1.00 26.33 332 LYS A N 1
ATOM 2611 C CA . LYS A 1 332 ? -37.485 -7.801 33.702 1.00 26.33 332 LYS A CA 1
ATOM 2612 C C . LYS A 1 332 ? -37.719 -8.950 32.684 1.00 26.33 332 LYS A C 1
ATOM 2614 O O . LYS A 1 332 ? -38.832 -9.320 32.355 1.00 26.33 332 LYS A O 1
ATOM 2619 N N . GLN A 1 333 ? -36.576 -9.584 32.354 1.00 25.41 333 GLN A N 1
ATOM 2620 C CA . GLN A 1 333 ? -36.211 -11.026 32.350 1.00 25.41 333 GLN A CA 1
ATOM 2621 C C . GLN A 1 333 ? -37.194 -12.105 31.836 1.00 25.41 333 GLN A C 1
ATOM 2623 O O . GLN A 1 333 ? -38.221 -12.336 32.459 1.00 25.41 333 GLN A O 1
ATOM 2628 N N . ALA A 1 334 ? -36.746 -12.918 30.858 1.00 23.84 334 ALA A N 1
ATOM 2629 C CA . ALA A 1 334 ? -36.535 -14.382 30.986 1.00 23.84 334 ALA A CA 1
ATOM 2630 C C . ALA A 1 334 ? -36.079 -15.051 29.656 1.00 23.84 334 ALA A C 1
ATOM 2632 O O . ALA A 1 334 ? -36.558 -14.725 28.576 1.00 23.84 334 ALA A O 1
ATOM 2633 N N . GLN A 1 335 ? -35.179 -16.032 29.768 1.00 23.45 335 GLN A N 1
ATOM 2634 C CA . GLN A 1 335 ? -34.856 -17.142 28.839 1.00 23.45 335 GLN A CA 1
ATOM 2635 C C . GLN A 1 335 ? -35.035 -18.453 29.655 1.00 23.45 335 GLN A C 1
ATOM 2637 O O . GLN A 1 335 ? -35.126 -18.341 30.881 1.00 23.45 335 GLN A O 1
ATOM 2642 N N . PRO A 1 336 ? -34.896 -19.692 29.122 1.00 37.09 336 PRO A N 1
ATOM 2643 C CA . PRO A 1 336 ? -35.089 -20.253 27.769 1.00 37.09 336 PRO A CA 1
ATOM 2644 C C . PRO A 1 336 ? -35.904 -21.587 27.808 1.00 37.09 336 PRO A C 1
ATOM 2646 O O . PRO A 1 336 ? -36.307 -22.046 28.876 1.00 37.09 336 PRO A O 1
ATOM 2649 N N . ARG A 1 337 ? -36.085 -22.285 26.672 1.00 23.28 337 ARG A N 1
ATOM 2650 C CA . ARG A 1 337 ? -36.332 -23.745 26.669 1.00 23.28 337 ARG A CA 1
ATOM 2651 C C . ARG A 1 337 ? -35.735 -24.446 25.443 1.00 23.28 337 ARG A C 1
ATOM 2653 O O . ARG A 1 337 ? -35.761 -23.916 24.338 1.00 23.28 337 ARG A O 1
ATOM 2660 N N . VAL A 1 338 ? -35.169 -25.613 25.733 1.00 25.06 338 VAL A N 1
ATOM 2661 C CA . VAL A 1 338 ? -34.478 -26.599 24.889 1.00 25.06 338 VAL A CA 1
ATOM 2662 C C . VAL A 1 338 ? -35.492 -27.617 24.371 1.00 25.06 338 VAL A C 1
ATOM 2664 O O . VAL A 1 338 ? -36.414 -27.936 25.115 1.00 25.06 338 VAL A O 1
ATOM 2667 N N . GLU A 1 339 ? -35.262 -28.192 23.188 1.00 25.17 339 GLU A N 1
ATOM 2668 C CA . GLU A 1 339 ? -35.572 -29.606 22.928 1.00 25.17 339 GLU A CA 1
ATOM 2669 C C . GLU A 1 339 ? -34.646 -30.179 21.837 1.00 25.17 339 GLU A C 1
ATOM 2671 O O . GLU A 1 339 ? -34.522 -29.634 20.741 1.00 25.17 339 GLU A O 1
ATOM 2676 N N . GLU A 1 340 ? -33.948 -31.257 22.202 1.00 24.66 340 GLU A N 1
ATOM 2677 C CA . GLU A 1 340 ? -33.205 -32.180 21.340 1.00 24.66 340 GLU A CA 1
ATOM 2678 C C . GLU A 1 340 ? -34.156 -33.235 20.760 1.00 24.66 340 GLU A C 1
ATOM 2680 O O . GLU A 1 340 ? -35.130 -33.617 21.403 1.00 24.66 340 GLU A O 1
ATOM 2685 N N . THR A 1 341 ? -33.803 -33.824 19.617 1.00 26.12 341 THR A N 1
ATOM 2686 C CA . THR A 1 341 ? -34.005 -35.265 19.380 1.00 26.12 341 THR A CA 1
ATOM 2687 C C . THR A 1 341 ? -33.013 -35.779 18.335 1.00 26.12 341 THR A C 1
ATOM 2689 O O . THR A 1 341 ? -32.682 -35.096 17.369 1.00 26.12 341 THR A O 1
ATOM 2692 N N . ALA A 1 342 ? -32.499 -36.980 18.599 1.00 25.78 342 ALA A N 1
ATOM 2693 C CA . ALA A 1 342 ? -31.417 -37.675 17.908 1.00 25.78 342 ALA A CA 1
ATOM 2694 C C . ALA A 1 342 ? -31.926 -38.843 17.032 1.00 25.78 342 ALA A C 1
ATOM 2696 O O . ALA A 1 342 ? -33.125 -39.114 17.024 1.00 25.78 342 ALA A O 1
ATOM 2697 N N . LEU A 1 343 ? -30.960 -39.577 16.442 1.00 24.28 343 LEU A N 1
ATOM 2698 C CA . LEU A 1 343 ? -30.977 -40.893 15.746 1.00 24.28 343 LEU A CA 1
ATOM 2699 C C . LEU A 1 343 ? -30.734 -40.756 14.227 1.00 24.28 343 LEU A C 1
ATOM 2701 O O . LEU A 1 343 ? -31.349 -39.921 13.586 1.00 24.28 343 LEU A O 1
ATOM 2705 N N . GLY A 1 344 ? -29.857 -41.516 13.564 1.00 25.94 344 GLY A N 1
ATOM 2706 C CA . GLY A 1 344 ? -29.100 -42.713 13.929 1.00 25.94 344 GLY A CA 1
ATOM 2707 C C . GLY A 1 344 ? -28.085 -43.075 12.825 1.00 25.94 344 GLY A C 1
ATOM 2708 O O . GLY A 1 344 ? -28.031 -42.433 11.780 1.00 25.94 344 GLY A O 1
ATOM 2709 N N . LYS A 1 345 ? -27.247 -44.066 13.136 1.00 27.08 345 LYS A N 1
ATOM 2710 C CA . LYS A 1 345 ? -26.078 -44.584 12.404 1.00 27.08 345 LYS A CA 1
ATOM 2711 C C . LYS A 1 345 ? -26.461 -45.323 11.110 1.00 27.08 345 LYS A C 1
ATOM 2713 O O . LYS A 1 345 ? -27.565 -45.843 11.042 1.00 27.08 345 LYS A O 1
ATOM 2718 N N . ASP A 1 346 ? -25.530 -45.438 10.156 1.00 27.75 346 ASP A N 1
ATOM 2719 C CA . ASP A 1 346 ? -24.931 -46.741 9.817 1.00 27.75 346 ASP A CA 1
ATOM 2720 C C . ASP A 1 346 ? -23.717 -46.639 8.875 1.00 27.75 346 ASP A C 1
ATOM 2722 O O . ASP A 1 346 ? -23.570 -45.727 8.064 1.00 27.75 346 ASP A O 1
ATOM 2726 N N . ASP A 1 347 ? -22.826 -47.594 9.118 1.00 25.89 347 ASP A N 1
ATOM 2727 C CA . ASP A 1 347 ? -21.527 -47.908 8.528 1.00 25.89 347 ASP A CA 1
ATOM 2728 C C . ASP A 1 347 ? -21.688 -48.573 7.145 1.00 25.89 347 ASP A C 1
ATOM 2730 O O . ASP A 1 347 ? -22.752 -49.121 6.867 1.00 25.89 347 ASP A O 1
ATOM 2734 N N . LEU A 1 348 ? -20.641 -48.557 6.308 1.00 28.34 348 LEU A N 1
ATOM 2735 C CA . LEU A 1 348 ? -20.212 -49.678 5.450 1.00 28.34 348 LEU A CA 1
ATOM 2736 C C . LEU A 1 348 ? -19.074 -49.255 4.503 1.00 28.34 348 LEU A C 1
ATOM 2738 O O . LEU A 1 348 ? -19.192 -48.393 3.634 1.00 28.34 348 LEU A O 1
ATOM 2742 N N . THR A 1 349 ? -17.956 -49.945 4.689 1.00 27.45 349 THR A N 1
ATOM 2743 C CA . THR A 1 349 ? -16.709 -49.906 3.926 1.00 27.45 349 THR A CA 1
ATOM 2744 C C . THR A 1 349 ? -16.787 -50.763 2.656 1.00 27.45 349 THR A C 1
ATOM 2746 O O . THR A 1 349 ? -17.458 -51.792 2.645 1.00 27.45 349 THR A O 1
ATOM 2749 N N . LEU A 1 350 ? -16.021 -50.415 1.610 1.00 27.25 350 LEU A N 1
ATOM 2750 C CA . LEU A 1 350 ? -15.602 -51.360 0.562 1.00 27.25 350 LEU A CA 1
ATOM 2751 C C . LEU A 1 350 ? -14.288 -50.919 -0.113 1.00 27.25 350 LEU A C 1
ATOM 2753 O O . LEU A 1 350 ? -14.080 -49.751 -0.431 1.00 27.25 350 LEU A O 1
ATOM 2757 N N . ARG A 1 351 ? -13.379 -51.892 -0.249 1.00 24.19 351 ARG A N 1
ATOM 2758 C CA . ARG A 1 351 ? -11.972 -51.807 -0.681 1.00 24.19 351 ARG A CA 1
ATOM 2759 C C . ARG A 1 351 ? -11.785 -51.722 -2.210 1.00 24.19 351 ARG A C 1
ATOM 2761 O O . ARG A 1 351 ? -12.522 -52.370 -2.938 1.00 24.19 351 ARG A O 1
ATOM 2768 N N . SER A 1 352 ? -10.719 -50.998 -2.590 1.00 28.19 352 SER A N 1
ATOM 2769 C CA . SER A 1 352 ? -9.644 -51.187 -3.611 1.00 28.19 352 SER A CA 1
ATOM 2770 C C . SER A 1 352 ? -9.887 -52.034 -4.884 1.00 28.19 352 SER A C 1
ATOM 2772 O O . SER A 1 352 ? -10.518 -53.083 -4.790 1.00 28.19 352 SER A O 1
ATOM 2774 N N . PRO A 1 353 ? -9.248 -51.712 -6.043 1.00 28.19 353 PRO A N 1
ATOM 2775 C CA . PRO A 1 353 ? -7.809 -52.005 -6.245 1.00 28.19 353 PRO A CA 1
ATOM 2776 C C . PRO A 1 353 ? -6.992 -51.030 -7.142 1.00 28.19 353 PRO A C 1
ATOM 2778 O O . PRO A 1 353 ? -7.515 -50.358 -8.024 1.00 28.19 353 PRO A O 1
ATOM 2781 N N . GLN A 1 354 ? -5.668 -51.019 -6.928 1.00 28.58 354 GLN A N 1
ATOM 2782 C CA . GLN A 1 354 ? -4.633 -50.412 -7.789 1.00 28.58 354 GLN A CA 1
ATOM 2783 C C . GLN A 1 354 ? -4.281 -51.287 -9.014 1.00 28.58 354 GLN A C 1
ATOM 2785 O O . GLN A 1 354 ? -4.400 -52.511 -8.932 1.00 28.58 354 GLN A O 1
ATOM 2790 N N . PRO A 1 355 ? -3.682 -50.697 -10.070 1.00 27.73 355 PRO A N 1
ATOM 2791 C CA . PRO A 1 355 ? -2.783 -51.375 -11.009 1.00 27.73 355 PRO A CA 1
ATOM 2792 C C . PRO A 1 355 ? -1.316 -50.850 -10.952 1.00 27.73 355 PRO A C 1
ATOM 2794 O O . PRO A 1 355 ? -1.047 -49.846 -10.295 1.00 27.73 355 PRO A O 1
ATOM 2797 N N . PRO A 1 356 ? -0.347 -51.560 -11.576 1.00 27.97 356 PRO A N 1
ATOM 2798 C CA . PRO A 1 356 ? 1.015 -51.740 -11.059 1.00 27.97 356 PRO A CA 1
ATOM 2799 C C . PRO A 1 356 ? 2.092 -50.812 -11.650 1.00 27.97 356 PRO A C 1
ATOM 2801 O O . PRO A 1 356 ? 1.951 -50.257 -12.736 1.00 27.97 356 PRO A O 1
ATOM 2804 N N . ALA A 1 357 ? 3.220 -50.732 -10.938 1.00 29.23 357 ALA A N 1
ATOM 2805 C CA . ALA A 1 357 ? 4.451 -50.042 -11.328 1.00 29.23 357 ALA A CA 1
ATOM 2806 C C . ALA A 1 357 ? 5.350 -50.868 -12.276 1.00 29.23 357 ALA A C 1
ATOM 2808 O O . ALA A 1 357 ? 5.375 -52.100 -12.167 1.00 29.23 357 ALA A O 1
ATOM 2809 N N . PRO A 1 358 ? 6.207 -50.220 -13.091 1.00 27.53 358 PRO A N 1
ATOM 2810 C CA . PRO A 1 358 ? 7.413 -50.832 -13.632 1.00 27.53 358 PRO A CA 1
ATOM 2811 C C . PRO A 1 358 ? 8.690 -50.372 -12.899 1.00 27.53 358 PRO A C 1
ATOM 2813 O O . PRO A 1 358 ? 8.818 -49.242 -12.437 1.00 27.53 358 PRO A O 1
ATOM 2816 N N . LYS A 1 359 ? 9.631 -51.316 -12.796 1.00 25.72 359 LYS A N 1
ATOM 2817 C CA . LYS A 1 359 ? 10.946 -51.261 -12.134 1.00 25.72 359 LYS A CA 1
ATOM 2818 C C . LYS A 1 359 ? 12.054 -50.866 -13.122 1.00 25.72 359 LYS A C 1
ATOM 2820 O O . LYS A 1 359 ? 11.960 -51.290 -14.267 1.00 25.72 359 LYS A O 1
ATOM 2825 N N . SER A 1 360 ? 13.142 -50.252 -12.628 1.00 27.67 360 SER A N 1
ATOM 2826 C CA . SER A 1 360 ? 14.566 -50.678 -12.780 1.00 27.67 360 SER A CA 1
ATOM 2827 C C . SER A 1 360 ? 15.516 -49.492 -12.482 1.00 27.67 360 SER A C 1
ATOM 2829 O O . SER A 1 360 ? 15.442 -48.489 -13.180 1.00 27.67 360 SER A O 1
ATOM 2831 N N . SER A 1 361 ? 16.245 -49.475 -11.349 1.00 27.31 361 SER A N 1
ATOM 2832 C CA . SER A 1 361 ? 17.658 -49.915 -11.140 1.00 27.31 361 SER A CA 1
ATOM 2833 C C . SER A 1 361 ? 18.694 -48.872 -11.622 1.00 27.31 361 SER A C 1
ATOM 2835 O O . SER A 1 361 ? 18.606 -48.472 -12.774 1.00 27.31 361 SER A O 1
ATOM 2837 N N . VAL A 1 362 ? 19.677 -48.365 -10.855 1.00 25.72 362 VAL A N 1
ATOM 2838 C CA . VAL A 1 362 ? 20.920 -48.953 -10.255 1.00 25.72 362 VAL A CA 1
ATOM 2839 C C . VAL A 1 362 ? 21.703 -47.756 -9.596 1.00 25.72 362 VAL A C 1
ATOM 2841 O O . VAL A 1 362 ? 21.421 -46.634 -10.014 1.00 25.72 362 VAL A O 1
ATOM 2844 N N . PRO A 1 363 ? 22.775 -47.858 -8.760 1.00 30.53 363 PRO A N 1
ATOM 2845 C CA . PRO A 1 363 ? 23.125 -48.683 -7.587 1.00 30.53 363 PRO A CA 1
ATOM 2846 C C . PRO A 1 363 ? 23.375 -47.852 -6.289 1.00 30.53 363 PRO A C 1
ATOM 2848 O O . PRO A 1 363 ? 23.781 -46.693 -6.318 1.00 30.53 363 PRO A O 1
ATOM 2851 N N . THR A 1 364 ? 23.245 -48.490 -5.125 1.00 27.11 364 THR A N 1
ATOM 2852 C CA . THR A 1 364 ? 23.602 -47.958 -3.793 1.00 27.11 364 THR A CA 1
ATOM 2853 C C . THR A 1 364 ? 25.079 -48.176 -3.434 1.00 27.11 364 THR A C 1
ATOM 2855 O O . THR A 1 364 ? 25.579 -49.295 -3.550 1.00 27.11 364 THR A O 1
ATOM 2858 N N . VAL A 1 365 ? 25.742 -47.136 -2.913 1.00 29.31 365 VAL A N 1
ATOM 2859 C CA . VAL A 1 365 ? 27.033 -47.201 -2.190 1.00 29.31 365 VAL A CA 1
ATOM 2860 C C . VAL A 1 365 ? 26.747 -47.279 -0.673 1.00 29.31 365 VAL A C 1
ATOM 2862 O O . VAL A 1 365 ? 25.757 -46.686 -0.239 1.00 29.31 365 VAL A O 1
ATOM 2865 N N . PRO A 1 366 ? 27.530 -48.015 0.147 1.00 30.25 366 PRO A N 1
ATOM 2866 C CA . PRO A 1 366 ? 27.142 -48.373 1.514 1.00 30.25 366 PRO A CA 1
ATOM 2867 C C . PRO A 1 366 ? 27.175 -47.181 2.477 1.00 30.25 366 PRO A C 1
ATOM 2869 O O . PRO A 1 366 ? 28.156 -46.443 2.546 1.00 30.25 366 PRO A O 1
ATOM 2872 N N . LEU A 1 367 ? 26.099 -47.036 3.247 1.00 36.16 367 LEU A N 1
ATOM 2873 C CA . LEU A 1 367 ? 25.917 -46.020 4.276 1.00 36.16 367 LEU A CA 1
ATOM 2874 C C . LEU A 1 367 ? 26.407 -46.556 5.631 1.00 36.16 367 LEU A C 1
ATOM 2876 O O . LEU A 1 367 ? 25.636 -47.176 6.353 1.00 36.16 367 LEU A O 1
ATOM 2880 N N . GLU A 1 368 ? 27.655 -46.276 6.005 1.00 30.98 368 GLU A N 1
ATOM 2881 C CA . GLU A 1 368 ? 28.096 -46.376 7.404 1.00 30.98 368 GLU A CA 1
ATOM 2882 C C . GLU A 1 368 ? 28.919 -45.152 7.821 1.00 30.98 368 GLU A C 1
ATOM 2884 O O . GLU A 1 368 ? 30.144 -45.133 7.811 1.00 30.98 368 GLU A O 1
ATOM 2889 N N . ALA A 1 369 ? 28.190 -44.115 8.223 1.00 24.97 369 ALA A N 1
ATOM 2890 C CA . ALA A 1 369 ? 28.471 -43.343 9.427 1.00 24.97 369 ALA A CA 1
ATOM 2891 C C . ALA A 1 369 ? 27.126 -42.757 9.864 1.00 24.97 369 ALA A C 1
ATOM 2893 O O . ALA A 1 369 ? 26.542 -41.923 9.174 1.00 24.97 369 ALA A O 1
ATOM 2894 N N . SER A 1 370 ? 26.579 -43.264 10.966 1.00 31.41 370 SER A N 1
ATOM 2895 C CA . SER A 1 370 ? 25.293 -42.856 11.525 1.00 31.41 370 SER A CA 1
ATOM 2896 C C . SER A 1 370 ? 25.305 -41.369 11.897 1.00 31.41 370 SER A C 1
ATOM 2898 O O . SER A 1 370 ? 25.642 -40.999 13.022 1.00 31.41 370 SER A O 1
ATOM 2900 N N . ILE A 1 371 ? 24.926 -40.505 10.955 1.00 34.66 371 ILE A N 1
ATOM 2901 C CA . ILE A 1 371 ? 24.535 -39.129 11.243 1.00 34.66 371 ILE A CA 1
ATOM 2902 C C . ILE A 1 371 ? 23.236 -39.238 12.040 1.00 34.66 371 ILE A C 1
ATOM 2904 O O . ILE A 1 371 ? 22.192 -39.592 11.492 1.00 34.66 371 ILE A O 1
ATOM 2908 N N . ARG A 1 372 ? 23.289 -38.975 13.349 1.00 37.19 372 ARG A N 1
ATOM 2909 C CA . ARG A 1 372 ? 22.076 -38.681 14.115 1.00 37.19 372 ARG A CA 1
ATOM 2910 C C . ARG A 1 372 ? 21.449 -37.444 13.480 1.00 37.19 372 ARG A C 1
ATOM 2912 O O . ARG A 1 372 ? 21.950 -36.338 13.647 1.00 37.19 372 ARG A O 1
ATOM 2919 N N . VAL A 1 373 ? 20.393 -37.637 12.699 1.00 43.25 373 VAL A N 1
ATOM 2920 C CA . VAL A 1 373 ? 19.575 -36.538 12.185 1.00 43.25 373 VAL A CA 1
ATOM 2921 C C . VAL A 1 373 ? 18.688 -36.090 13.347 1.00 43.25 373 VAL A C 1
ATOM 2923 O O . VAL A 1 373 ? 17.556 -36.550 13.510 1.00 43.25 373 VAL A O 1
ATOM 2926 N N . GLU A 1 374 ? 19.257 -35.288 14.245 1.00 50.94 374 GLU A N 1
ATOM 2927 C CA . GLU A 1 374 ? 18.528 -34.704 15.368 1.00 50.94 374 GLU A CA 1
ATOM 2928 C C . GLU A 1 374 ? 17.582 -33.636 14.814 1.00 50.94 374 GLU A C 1
ATOM 2930 O O . GLU A 1 374 ? 17.992 -32.597 14.306 1.00 50.94 374 GLU A O 1
ATOM 2935 N N . THR A 1 375 ? 16.289 -33.950 14.825 1.00 55.44 375 THR A N 1
ATOM 2936 C CA . THR A 1 375 ? 15.226 -33.109 14.273 1.00 55.44 375 THR A CA 1
ATOM 2937 C C . THR A 1 375 ? 14.506 -32.413 15.411 1.00 55.44 375 THR A C 1
ATOM 2939 O O . THR A 1 375 ? 14.033 -33.063 16.342 1.00 55.44 375 THR A O 1
ATOM 2942 N N . TRP A 1 376 ? 14.369 -31.091 15.326 1.00 65.88 376 TRP A N 1
ATOM 2943 C CA . TRP A 1 376 ? 13.573 -30.318 16.281 1.00 65.88 376 TRP A CA 1
ATOM 2944 C C . TRP A 1 376 ? 12.120 -30.780 16.391 1.00 65.88 376 TRP A C 1
ATOM 2946 O O . TRP A 1 376 ? 11.547 -30.693 17.471 1.00 65.88 376 TRP A O 1
ATOM 2956 N N . SER A 1 377 ? 11.535 -31.350 15.332 1.00 60.03 377 SER A N 1
ATOM 2957 C CA . SER A 1 377 ? 10.181 -31.926 15.377 1.00 60.03 377 SER A CA 1
ATOM 2958 C C . SER A 1 377 ? 10.034 -33.092 16.368 1.00 60.03 377 SER A C 1
ATOM 2960 O O . SER A 1 377 ? 8.917 -33.501 16.689 1.00 60.03 377 SER A O 1
ATOM 2962 N N . ARG A 1 378 ? 11.146 -33.626 16.887 1.00 68.19 378 ARG A N 1
ATOM 2963 C CA . ARG A 1 378 ? 11.168 -34.666 17.922 1.00 68.19 378 ARG A CA 1
ATOM 2964 C C . ARG A 1 378 ? 11.527 -34.139 19.310 1.00 68.19 378 ARG A C 1
ATOM 2966 O O . ARG A 1 378 ? 11.573 -34.938 20.244 1.00 68.19 378 ARG A O 1
ATOM 2973 N N . ASP A 1 379 ? 11.765 -32.836 19.465 1.00 85.38 379 ASP A N 1
ATOM 2974 C CA . ASP A 1 379 ? 11.990 -32.250 20.784 1.00 85.38 379 ASP A CA 1
ATOM 2975 C C . ASP A 1 379 ? 10.729 -32.406 21.644 1.00 85.38 379 ASP A C 1
ATOM 2977 O O . ASP A 1 379 ? 9.613 -32.061 21.240 1.00 85.38 379 ASP A O 1
ATOM 2981 N N . ARG A 1 380 ? 10.904 -32.944 22.854 1.00 88.50 380 ARG A N 1
ATOM 2982 C CA . ARG A 1 380 ? 9.781 -33.240 23.747 1.00 88.50 380 ARG A CA 1
ATOM 2983 C C . ARG A 1 380 ? 9.043 -31.974 24.177 1.00 88.50 380 ARG A C 1
ATOM 2985 O O . ARG A 1 380 ? 7.825 -32.010 24.316 1.00 88.50 380 ARG A O 1
ATOM 2992 N N . ASN A 1 381 ? 9.747 -30.864 24.387 1.00 91.19 381 ASN A N 1
ATOM 2993 C CA . ASN A 1 381 ? 9.119 -29.606 24.777 1.00 91.19 381 ASN A CA 1
ATOM 2994 C C . ASN A 1 381 ? 8.358 -28.977 23.612 1.00 91.19 381 ASN A C 1
ATOM 2996 O O . ASN A 1 381 ? 7.315 -28.373 23.851 1.00 91.19 381 ASN A O 1
ATOM 3000 N N . LEU A 1 382 ? 8.827 -29.134 22.369 1.00 91.38 382 LEU A N 1
ATOM 3001 C CA . LEU A 1 382 ? 8.057 -28.701 21.201 1.00 91.38 382 LEU A CA 1
ATOM 3002 C C . LEU A 1 382 ? 6.747 -29.490 21.079 1.00 91.38 382 LEU A C 1
ATOM 3004 O O . LEU A 1 382 ? 5.689 -28.884 20.944 1.00 91.38 382 LEU A O 1
ATOM 3008 N N . GLN A 1 383 ? 6.798 -30.816 21.232 1.00 90.69 383 GLN A N 1
ATOM 3009 C CA . GLN A 1 383 ? 5.594 -31.659 21.237 1.00 90.69 383 GLN A CA 1
ATOM 3010 C C . GLN A 1 383 ? 4.612 -31.246 22.339 1.00 90.69 383 GLN A C 1
ATOM 3012 O O . GLN A 1 383 ? 3.434 -31.043 22.067 1.00 90.69 383 GLN A O 1
ATOM 3017 N N . LEU A 1 384 ? 5.104 -31.033 23.565 1.00 92.94 384 LEU A N 1
ATOM 3018 C CA . LEU A 1 384 ? 4.286 -30.527 24.673 1.00 92.94 384 LEU A CA 1
ATOM 3019 C C . LEU A 1 384 ? 3.714 -29.131 24.384 1.00 92.94 384 LEU A C 1
ATOM 3021 O O . LEU A 1 384 ? 2.602 -28.826 24.802 1.00 92.94 384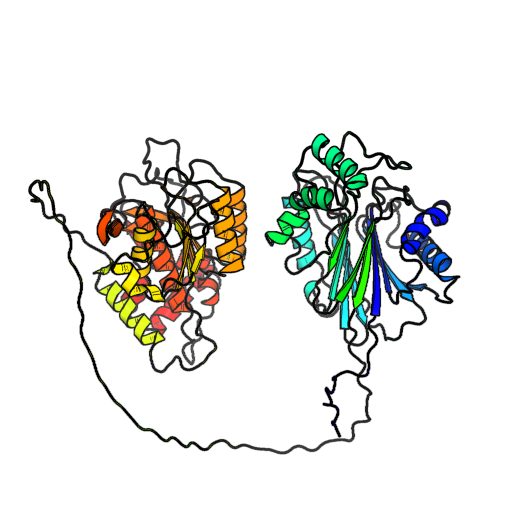 LEU A O 1
ATOM 3025 N N . THR A 1 385 ? 4.440 -28.289 23.642 1.00 92.88 385 THR A N 1
ATOM 3026 C CA . THR A 1 385 ? 3.950 -26.971 23.208 1.00 92.88 385 THR A CA 1
ATOM 3027 C C . THR A 1 385 ? 2.779 -27.125 22.236 1.00 92.88 385 THR A C 1
ATOM 3029 O O . THR A 1 385 ? 1.769 -26.436 22.379 1.00 92.88 385 THR A O 1
ATOM 3032 N N . HIS A 1 386 ? 2.873 -28.056 21.281 1.00 93.12 386 HIS A N 1
ATOM 3033 C CA . HIS A 1 386 ? 1.776 -28.377 20.363 1.00 93.12 386 HIS A CA 1
ATOM 3034 C C . HIS A 1 386 ? 0.568 -28.957 21.090 1.00 93.12 386 HIS A C 1
ATOM 3036 O O . HIS A 1 386 ? -0.543 -28.491 20.857 1.00 93.12 386 HIS A O 1
ATOM 3042 N N . GLU A 1 387 ? 0.778 -29.931 21.979 1.00 92.56 387 GLU A N 1
ATOM 3043 C CA . GLU A 1 387 ? -0.272 -30.533 22.809 1.00 92.56 387 GLU A CA 1
ATOM 3044 C C . GLU A 1 387 ? -0.996 -29.454 23.632 1.00 92.56 387 GLU A C 1
ATOM 3046 O O . GLU A 1 387 ? -2.223 -29.359 23.579 1.00 92.56 387 GLU A O 1
ATOM 3051 N N . PHE A 1 388 ? -0.236 -28.577 24.297 1.00 91.69 388 PHE A N 1
ATOM 3052 C CA . PHE A 1 388 ? -0.756 -27.452 25.075 1.00 91.69 388 PHE A CA 1
ATOM 3053 C C . PHE A 1 388 ? -1.603 -26.488 24.231 1.00 91.69 388 PHE A C 1
ATOM 3055 O O . PHE A 1 388 ? -2.737 -26.176 24.596 1.00 91.69 388 PHE A O 1
ATOM 3062 N N . LEU A 1 389 ? -1.093 -26.017 23.086 1.00 89.19 389 LEU A N 1
ATOM 3063 C CA . LEU A 1 389 ? -1.832 -25.091 22.217 1.00 89.19 389 LEU A CA 1
ATOM 3064 C C . LEU A 1 389 ? -3.061 -25.753 21.579 1.00 89.19 389 LEU A C 1
ATOM 3066 O O . LEU A 1 389 ? -4.112 -25.121 21.448 1.00 89.19 389 LEU A O 1
ATOM 3070 N N . HIS A 1 390 ? -2.954 -27.032 21.216 1.00 87.56 390 HIS A N 1
ATOM 3071 C CA . HIS A 1 390 ? -4.060 -27.814 20.680 1.00 87.56 390 HIS A CA 1
ATOM 3072 C C . HIS A 1 390 ? -5.175 -27.990 21.718 1.00 87.56 390 HIS A C 1
ATOM 3074 O O . HIS A 1 390 ? -6.339 -27.736 21.405 1.00 87.56 390 HIS A O 1
ATOM 3080 N N . GLU A 1 391 ? -4.842 -28.366 22.956 1.00 86.56 391 GLU A N 1
ATOM 3081 C CA . GLU A 1 391 ? -5.804 -28.443 24.061 1.00 86.56 391 GLU A CA 1
ATOM 3082 C C . GLU A 1 391 ? -6.447 -27.079 24.317 1.00 86.56 391 GLU A C 1
ATOM 3084 O O . GLU A 1 391 ? -7.671 -26.975 24.435 1.00 86.56 391 GLU A O 1
ATOM 3089 N N . MET A 1 392 ? -5.643 -26.014 24.323 1.00 81.12 392 MET A N 1
ATOM 3090 C CA . MET A 1 392 ? -6.149 -24.663 24.515 1.00 81.12 392 MET A CA 1
ATOM 3091 C C . MET A 1 392 ? -7.150 -24.263 23.447 1.00 81.12 392 MET A C 1
ATOM 3093 O O . MET A 1 392 ? -8.141 -23.647 23.814 1.00 81.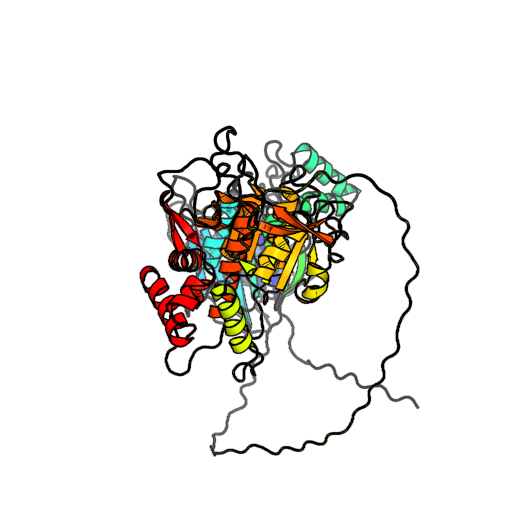12 392 MET A O 1
ATOM 3097 N N . ARG A 1 393 ? -6.926 -24.609 22.172 1.00 76.50 393 ARG A N 1
ATOM 3098 C CA . ARG A 1 393 ? -7.818 -24.289 21.043 1.00 76.50 393 ARG A CA 1
ATOM 3099 C C . ARG A 1 393 ? -9.057 -25.175 20.955 1.00 76.50 393 ARG A C 1
ATOM 3101 O O . ARG A 1 393 ? -10.125 -24.688 20.595 1.00 76.50 393 ARG A O 1
ATOM 3108 N N . ASN A 1 394 ? -8.925 -26.458 21.278 1.00 72.38 394 ASN A N 1
ATOM 3109 C CA . ASN A 1 394 ? -9.995 -27.446 21.118 1.00 72.38 394 ASN A CA 1
ATOM 3110 C C . ASN A 1 394 ? -10.748 -27.753 22.428 1.00 72.38 394 ASN A C 1
ATOM 3112 O O . ASN A 1 394 ? -11.720 -28.507 22.425 1.00 72.38 394 ASN A O 1
ATOM 3116 N N . GLY A 1 395 ? -10.333 -27.159 23.549 1.00 65.94 395 GLY A N 1
ATOM 3117 C CA . GLY A 1 395 ? -10.975 -27.297 24.854 1.00 65.94 395 GLY A CA 1
ATOM 3118 C C . GLY A 1 395 ? -12.248 -26.455 25.040 1.00 65.94 395 GLY A C 1
ATOM 3119 O O . GLY A 1 395 ? -12.646 -25.649 24.197 1.00 65.94 395 GLY A O 1
ATOM 3120 N N . LYS A 1 396 ? -12.883 -26.595 26.216 1.00 52.88 396 LYS A N 1
ATOM 3121 C CA . LYS A 1 396 ? -14.180 -25.978 26.601 1.00 52.88 396 LYS A CA 1
ATOM 3122 C C . LYS A 1 396 ? -14.250 -24.438 26.523 1.00 52.88 396 LYS A C 1
ATOM 3124 O O . LYS A 1 396 ? -15.321 -23.870 26.716 1.00 52.88 396 LYS A O 1
ATOM 3129 N N . TYR A 1 397 ? -13.142 -23.752 26.255 1.00 52.56 397 TYR A N 1
ATOM 3130 C CA . TYR A 1 397 ? -13.020 -22.291 26.307 1.00 52.56 397 TYR A CA 1
ATOM 3131 C C . TYR A 1 397 ? -13.323 -21.578 24.972 1.00 52.56 397 TYR A C 1
ATOM 3133 O O . TYR A 1 397 ? -13.346 -20.350 24.936 1.00 52.56 397 TYR A O 1
ATOM 3141 N N . TRP A 1 398 ? -13.599 -22.322 23.892 1.00 50.81 398 TRP A N 1
ATOM 3142 C CA . TRP A 1 398 ? -13.627 -21.813 22.509 1.00 50.81 398 TRP A CA 1
ATOM 3143 C C . TRP A 1 398 ? -15.001 -21.775 21.817 1.00 50.81 398 TRP A C 1
ATOM 3145 O O . TRP A 1 398 ? -15.110 -21.903 20.597 1.00 50.81 398 TRP A O 1
ATOM 3155 N N . GLN A 1 399 ? -16.083 -21.557 22.570 1.00 48.31 399 GLN A N 1
ATOM 3156 C CA . GLN A 1 399 ? -17.444 -21.576 22.007 1.00 48.31 399 GLN A CA 1
ATOM 3157 C C . GLN A 1 399 ? -17.953 -20.245 21.411 1.00 48.31 399 GLN A C 1
ATOM 3159 O O . GLN A 1 399 ? -19.087 -20.196 20.938 1.00 48.31 399 GLN A O 1
ATOM 3164 N N . THR A 1 400 ? -17.163 -19.165 21.359 1.00 49.66 400 THR A N 1
ATOM 3165 C CA . THR A 1 400 ? -17.629 -17.883 20.790 1.00 49.66 400 THR A CA 1
ATOM 3166 C C . THR A 1 400 ? -17.042 -17.611 19.397 1.00 49.66 400 THR A C 1
ATOM 3168 O O . THR A 1 400 ? -15.840 -17.713 19.163 1.00 49.66 400 THR A O 1
ATOM 3171 N N . LYS A 1 401 ? -17.902 -17.225 18.438 1.00 46.53 401 LYS A N 1
ATOM 3172 C CA . LYS A 1 401 ? -17.553 -16.952 17.022 1.00 46.53 401 LYS A CA 1
ATOM 3173 C C . LYS A 1 401 ? -16.462 -15.879 16.818 1.00 46.53 401 LYS A C 1
ATOM 3175 O O . LYS A 1 401 ? -15.919 -15.791 15.724 1.00 46.53 401 LYS A O 1
ATOM 3180 N N . LYS A 1 402 ? -16.134 -15.081 17.842 1.00 43.06 402 LYS A N 1
ATOM 3181 C CA . LYS A 1 402 ? -15.286 -13.880 17.748 1.00 43.06 402 LYS A CA 1
ATOM 3182 C C . LYS A 1 402 ? -13.770 -14.160 17.720 1.00 43.06 402 LYS A C 1
ATOM 3184 O O . LYS A 1 402 ? -13.028 -13.290 17.294 1.00 43.06 402 LYS A O 1
ATOM 3189 N N . HIS A 1 403 ? -13.308 -15.354 18.112 1.00 52.50 403 HIS A N 1
ATOM 3190 C CA . HIS A 1 403 ? -11.867 -15.651 18.250 1.00 52.50 403 HIS A CA 1
ATOM 3191 C C . HIS A 1 403 ? -11.288 -16.596 17.174 1.00 52.50 403 HIS A C 1
ATOM 3193 O O . HIS A 1 403 ? -10.115 -16.941 17.216 1.00 52.50 403 HIS A O 1
ATOM 3199 N N . ARG A 1 404 ? -12.080 -17.034 16.187 1.00 60.41 404 ARG A N 1
ATOM 3200 C CA . ARG A 1 404 ? -11.772 -18.197 15.324 1.00 60.41 404 ARG A CA 1
ATOM 3201 C C . ARG A 1 404 ? -10.670 -18.029 14.261 1.00 60.41 404 ARG A C 1
ATOM 3203 O O . ARG A 1 404 ? -10.390 -19.002 13.563 1.00 60.41 404 ARG A O 1
ATOM 3210 N N . ARG A 1 405 ? -10.070 -16.849 14.080 1.00 80.31 405 ARG A N 1
ATOM 3211 C CA . ARG A 1 405 ? -9.085 -16.641 13.003 1.00 80.31 405 ARG A CA 1
ATOM 3212 C C . ARG A 1 405 ? -7.726 -17.229 13.400 1.00 80.31 405 ARG A C 1
ATOM 3214 O O . ARG A 1 405 ? -7.094 -16.754 14.341 1.00 80.31 405 ARG A O 1
ATOM 3221 N N . ARG A 1 406 ? -7.285 -18.254 12.666 1.00 88.81 406 ARG A N 1
ATOM 3222 C CA . ARG A 1 406 ? -5.942 -18.835 12.800 1.00 88.81 406 ARG A CA 1
ATOM 3223 C C . ARG A 1 406 ? -4.882 -17.847 12.320 1.00 88.81 406 ARG A C 1
ATOM 3225 O O . ARG A 1 406 ? -5.189 -16.938 11.550 1.00 88.81 406 ARG A O 1
ATOM 3232 N N . VAL A 1 407 ? -3.649 -18.020 12.793 1.00 95.12 407 VAL A N 1
ATOM 3233 C CA . VAL A 1 407 ? -2.505 -17.276 12.255 1.00 95.12 407 VAL A CA 1
ATOM 3234 C C . VAL A 1 407 ? -2.305 -17.673 10.797 1.00 95.12 407 VAL A C 1
ATOM 3236 O O . VAL A 1 407 ? -2.242 -18.862 10.487 1.00 95.12 407 VAL A O 1
ATOM 3239 N N . ARG A 1 408 ? -2.252 -16.674 9.920 1.00 98.12 408 ARG A N 1
ATOM 3240 C CA . ARG A 1 408 ? -2.056 -16.828 8.480 1.00 98.12 408 ARG A CA 1
ATOM 3241 C C . ARG A 1 408 ? -0.605 -16.541 8.139 1.00 98.12 408 ARG A C 1
ATOM 3243 O O . ARG A 1 408 ? -0.097 -15.487 8.517 1.00 98.12 408 ARG A O 1
ATOM 3250 N N . VAL A 1 409 ? 0.042 -17.441 7.412 1.00 98.81 409 VAL A N 1
ATOM 3251 C CA . VAL A 1 409 ? 1.449 -17.290 7.032 1.00 98.81 409 VAL A CA 1
ATOM 3252 C C . VAL A 1 409 ? 1.598 -17.447 5.526 1.00 98.81 409 VAL A C 1
ATOM 3254 O O . VAL A 1 409 ? 1.180 -18.462 4.974 1.00 98.81 409 VAL A O 1
ATOM 3257 N N . ALA A 1 410 ? 2.197 -16.457 4.868 1.00 98.81 410 ALA A N 1
ATOM 3258 C CA . ALA A 1 410 ? 2.608 -16.568 3.475 1.00 98.81 410 ALA A CA 1
ATOM 3259 C C . ALA A 1 410 ? 4.049 -17.074 3.376 1.00 98.81 410 ALA A C 1
ATOM 3261 O O . ALA A 1 410 ? 4.938 -16.586 4.076 1.00 98.81 410 ALA A O 1
ATOM 3262 N N . ILE A 1 411 ? 4.286 -18.016 2.468 1.00 98.62 411 ILE A N 1
ATOM 3263 C CA . ILE A 1 411 ? 5.621 -18.478 2.083 1.00 98.62 411 ILE A CA 1
ATOM 3264 C C . ILE A 1 411 ? 5.845 -18.056 0.636 1.00 98.62 411 ILE A C 1
ATOM 3266 O O . ILE A 1 411 ? 5.088 -18.461 -0.245 1.00 98.62 411 ILE A O 1
ATOM 3270 N N . LEU A 1 412 ? 6.870 -17.239 0.398 1.00 97.19 412 LEU A N 1
ATOM 3271 C CA . LEU A 1 412 ? 7.310 -16.862 -0.943 1.00 97.19 412 LEU A CA 1
ATOM 3272 C C . LEU A 1 412 ? 8.503 -17.747 -1.309 1.00 97.19 412 LEU A C 1
ATOM 3274 O O . LEU A 1 412 ? 9.574 -17.612 -0.719 1.00 97.19 412 LEU A O 1
ATOM 3278 N N . ASP A 1 413 ? 8.307 -18.684 -2.235 1.00 95.12 413 ASP A N 1
ATOM 3279 C CA . ASP A 1 413 ? 9.325 -19.680 -2.601 1.00 95.12 413 ASP A CA 1
ATOM 3280 C C . ASP A 1 413 ? 9.066 -20.253 -4.014 1.00 95.12 413 ASP A C 1
ATOM 3282 O O . ASP A 1 413 ? 8.449 -19.610 -4.863 1.00 95.12 413 ASP A O 1
ATOM 3286 N N . SER A 1 414 ? 9.528 -21.474 -4.266 1.00 93.69 414 SER A N 1
ATOM 3287 C CA . SER A 1 414 ? 9.455 -22.229 -5.521 1.00 93.69 414 SER A CA 1
ATOM 3288 C C . SER A 1 414 ? 8.105 -22.908 -5.790 1.00 93.69 414 SER A C 1
ATOM 3290 O O . SER A 1 414 ? 7.923 -23.515 -6.845 1.00 93.69 414 SER A O 1
ATOM 3292 N N . GLY A 1 415 ? 7.142 -22.758 -4.875 1.00 94.75 415 GLY A N 1
ATOM 3293 C CA . GLY A 1 415 ? 5.823 -23.394 -4.912 1.00 94.75 415 GLY A CA 1
ATOM 3294 C C . GLY A 1 415 ? 5.652 -24.433 -3.804 1.00 94.75 415 GLY A C 1
ATOM 3295 O O . GLY A 1 415 ? 6.374 -24.415 -2.807 1.00 94.75 415 GLY A O 1
ATOM 3296 N N . ILE A 1 416 ? 4.682 -25.334 -3.957 1.00 96.44 416 ILE A N 1
ATOM 3297 C CA . ILE A 1 416 ? 4.463 -26.454 -3.030 1.00 96.44 416 ILE A CA 1
ATOM 3298 C C . ILE A 1 416 ? 4.037 -27.710 -3.787 1.00 96.44 416 ILE A C 1
ATOM 3300 O O . ILE A 1 416 ? 3.128 -27.644 -4.598 1.00 96.44 416 ILE A O 1
ATOM 3304 N N . ASP A 1 417 ? 4.637 -28.866 -3.514 1.00 96.62 417 ASP A N 1
ATOM 3305 C CA . ASP A 1 417 ? 4.156 -30.148 -4.033 1.00 96.62 417 ASP A CA 1
ATOM 3306 C C . ASP A 1 417 ? 3.009 -30.679 -3.159 1.00 96.62 417 ASP A C 1
ATOM 3308 O O . ASP A 1 417 ? 3.220 -31.309 -2.119 1.00 96.62 417 ASP A O 1
ATOM 3312 N N . MET A 1 418 ? 1.771 -30.439 -3.599 1.00 96.31 418 MET A N 1
ATOM 3313 C CA . MET A 1 418 ? 0.568 -30.914 -2.905 1.00 96.31 418 MET A CA 1
ATOM 3314 C C . MET A 1 418 ? 0.417 -32.443 -2.913 1.00 96.31 418 MET A C 1
ATOM 3316 O O . MET A 1 418 ? -0.338 -32.979 -2.100 1.00 96.31 418 MET A O 1
ATOM 3320 N N . ALA A 1 419 ? 1.115 -33.154 -3.807 1.00 96.12 419 ALA A N 1
ATOM 3321 C CA . ALA A 1 419 ? 1.090 -34.613 -3.872 1.00 96.12 419 ALA A CA 1
ATOM 3322 C C . ALA A 1 419 ? 2.106 -35.268 -2.921 1.00 96.12 419 ALA A C 1
ATOM 3324 O O . ALA A 1 419 ? 2.023 -36.476 -2.677 1.00 96.12 419 ALA A O 1
ATOM 3325 N N . HIS A 1 420 ? 3.032 -34.496 -2.342 1.00 97.38 420 HIS A N 1
ATOM 3326 C CA . HIS A 1 420 ? 3.985 -35.010 -1.367 1.00 97.38 420 HIS A CA 1
ATOM 3327 C C . HIS A 1 420 ? 3.243 -35.602 -0.148 1.00 97.38 420 HIS A C 1
ATOM 3329 O O . HIS A 1 420 ? 2.422 -34.901 0.448 1.00 97.38 420 HIS A O 1
ATOM 3335 N N . PRO A 1 421 ? 3.535 -36.838 0.314 1.00 96.62 421 PRO A N 1
ATOM 3336 C CA . PRO A 1 421 ? 2.755 -37.502 1.371 1.00 96.62 421 PRO A CA 1
ATOM 3337 C C . PRO A 1 421 ? 2.608 -36.688 2.670 1.00 96.62 421 PRO A C 1
ATOM 3339 O O . PRO A 1 421 ? 1.520 -36.583 3.243 1.00 96.62 421 PRO A O 1
ATOM 3342 N N . GLU A 1 422 ? 3.692 -36.052 3.121 1.00 95.19 422 GLU A N 1
ATOM 3343 C CA . GLU A 1 422 ? 3.671 -35.195 4.317 1.00 95.19 422 GLU A CA 1
ATOM 3344 C C . GLU A 1 422 ? 2.909 -33.870 4.124 1.00 95.19 422 GLU A C 1
ATOM 3346 O O . GLU A 1 422 ? 2.425 -33.305 5.103 1.00 95.19 422 GLU A O 1
ATOM 3351 N N . ILE A 1 423 ? 2.773 -33.372 2.891 1.00 97.38 423 ILE A N 1
ATOM 3352 C CA . ILE A 1 423 ? 1.960 -32.181 2.600 1.00 97.38 423 ILE A CA 1
ATOM 3353 C C . ILE A 1 423 ? 0.495 -32.577 2.436 1.00 97.38 423 ILE A C 1
ATOM 3355 O O . ILE A 1 423 ? -0.374 -31.946 3.028 1.00 97.38 423 ILE A O 1
ATOM 3359 N N . ALA A 1 424 ? 0.211 -33.659 1.708 1.00 96.50 424 ALA A N 1
ATOM 3360 C CA . ALA A 1 424 ? -1.141 -34.153 1.464 1.00 96.50 424 ALA A CA 1
ATOM 3361 C C . ALA A 1 424 ? -1.913 -34.413 2.772 1.00 96.50 424 ALA A C 1
ATOM 3363 O O . ALA A 1 424 ? -3.083 -34.049 2.897 1.00 96.50 424 ALA A O 1
ATOM 3364 N N . THR A 1 425 ? -1.230 -34.969 3.778 1.00 95.12 425 THR A N 1
ATOM 3365 C CA . THR A 1 425 ? -1.768 -35.208 5.134 1.00 95.12 425 THR A CA 1
ATOM 3366 C C . THR A 1 425 ? -2.073 -33.940 5.937 1.00 95.12 425 THR A C 1
ATOM 3368 O O . THR A 1 425 ? -2.694 -34.035 6.991 1.00 95.12 425 THR A O 1
ATOM 3371 N N . ARG A 1 426 ? -1.630 -32.774 5.457 1.00 94.94 426 ARG A N 1
ATOM 3372 C CA . ARG A 1 426 ? -1.811 -31.448 6.067 1.00 94.94 426 ARG A CA 1
ATOM 3373 C C . ARG A 1 426 ? -2.409 -30.453 5.070 1.00 94.94 426 ARG A C 1
ATOM 3375 O O . ARG A 1 426 ? -2.284 -29.240 5.245 1.00 94.94 426 ARG A O 1
ATOM 3382 N N . SER A 1 427 ? -3.014 -30.954 3.994 1.00 94.62 427 SER A N 1
ATOM 3383 C CA . SER A 1 427 ? -3.511 -30.143 2.880 1.00 94.62 427 SER A CA 1
ATOM 3384 C C . SER A 1 427 ? -4.575 -29.140 3.322 1.00 94.62 427 SER A C 1
ATOM 3386 O O . SER A 1 427 ? -4.655 -28.055 2.765 1.00 94.62 427 SER A O 1
ATOM 3388 N N . GLU A 1 428 ? -5.318 -29.426 4.392 1.00 94.69 428 GLU A N 1
ATOM 3389 C CA . GLU A 1 428 ? -6.293 -28.511 4.984 1.00 94.69 428 GLU A CA 1
ATOM 3390 C C . GLU A 1 428 ? -5.661 -27.300 5.682 1.00 94.69 428 GLU A C 1
ATOM 3392 O O . GLU A 1 428 ? -6.380 -26.389 6.103 1.00 94.69 428 GLU A O 1
ATOM 3397 N N . ARG A 1 429 ? -4.337 -27.307 5.874 1.00 95.94 429 ARG A N 1
ATOM 3398 C CA . ARG A 1 429 ? -3.565 -26.147 6.328 1.00 95.94 429 ARG A CA 1
ATOM 3399 C C . ARG A 1 429 ? -3.106 -25.281 5.160 1.00 95.94 429 ARG A C 1
ATOM 3401 O O . ARG A 1 429 ? -2.776 -24.132 5.411 1.00 95.94 429 ARG A O 1
ATOM 3408 N N . ILE A 1 430 ? -3.083 -25.784 3.925 1.00 97.62 430 ILE A N 1
ATOM 3409 C CA . ILE A 1 430 ? -2.726 -25.004 2.734 1.00 97.62 430 ILE A CA 1
ATOM 3410 C C . ILE A 1 430 ? -4.012 -24.402 2.166 1.00 97.62 430 ILE A C 1
ATOM 3412 O O . ILE A 1 430 ? -4.847 -25.110 1.611 1.00 97.62 430 ILE A O 1
ATOM 3416 N N . VAL A 1 431 ? -4.206 -23.100 2.368 1.00 97.69 431 VAL A N 1
ATOM 3417 C CA . VAL A 1 431 ? -5.480 -22.432 2.074 1.00 97.69 431 VAL A CA 1
ATOM 3418 C C . VAL A 1 431 ? -5.569 -21.975 0.627 1.00 97.69 431 VAL A C 1
ATOM 3420 O O . VAL A 1 431 ? -6.616 -22.141 0.008 1.00 97.69 431 VAL A O 1
ATOM 3423 N N . ASP A 1 432 ? -4.497 -21.384 0.106 1.00 97.75 432 ASP A N 1
ATOM 3424 C CA . ASP A 1 432 ? -4.475 -20.828 -1.244 1.00 97.75 432 ASP A CA 1
ATOM 3425 C C . ASP A 1 432 ? -3.047 -20.769 -1.801 1.00 97.75 432 ASP A C 1
ATOM 3427 O O . ASP A 1 432 ? -2.060 -20.813 -1.051 1.00 97.75 432 ASP A O 1
ATOM 3431 N N . THR A 1 433 ? -2.942 -20.660 -3.124 1.00 97.88 433 THR A N 1
ATOM 3432 C CA . THR A 1 433 ? -1.672 -20.523 -3.839 1.00 97.88 433 THR A CA 1
ATOM 3433 C C . THR A 1 433 ? -1.734 -19.395 -4.861 1.00 97.88 433 THR A C 1
ATOM 3435 O O . THR A 1 433 ? -2.743 -19.231 -5.535 1.00 97.88 433 THR A O 1
ATOM 3438 N N . PHE A 1 434 ? -0.638 -18.660 -5.031 1.00 95.69 434 PHE A N 1
ATOM 3439 C CA . PHE A 1 434 ? -0.522 -17.564 -5.994 1.00 95.69 434 PHE A CA 1
ATOM 3440 C C . PHE A 1 434 ? 0.770 -17.702 -6.802 1.00 95.69 434 PHE A C 1
ATOM 3442 O O . PHE A 1 434 ? 1.819 -18.013 -6.241 1.00 95.69 434 PHE A O 1
ATOM 3449 N N . CYS A 1 435 ? 0.725 -17.452 -8.110 1.00 94.25 435 CYS A N 1
ATOM 3450 C CA . CYS A 1 435 ? 1.921 -17.421 -8.947 1.00 94.25 435 CYS A CA 1
ATOM 3451 C C . CYS A 1 435 ? 1.860 -16.226 -9.913 1.00 94.25 435 CYS A C 1
ATOM 3453 O O . CYS A 1 435 ? 1.046 -16.233 -10.831 1.00 94.25 435 CYS A O 1
ATOM 3455 N N . PRO A 1 436 ? 2.700 -15.192 -9.726 1.00 85.06 436 PRO A N 1
ATOM 3456 C CA . PRO A 1 436 ? 2.772 -14.048 -10.634 1.00 85.06 436 PRO A CA 1
ATOM 3457 C C . PRO A 1 436 ? 3.667 -14.294 -11.863 1.00 85.06 436 PRO A C 1
ATOM 3459 O O . PRO A 1 436 ? 3.883 -13.366 -12.638 1.00 85.06 436 PRO A O 1
ATOM 3462 N N . ILE A 1 437 ? 4.227 -15.498 -12.033 1.00 86.19 437 ILE A N 1
ATOM 3463 C CA . ILE A 1 437 ? 5.145 -15.811 -13.135 1.00 86.19 437 ILE A CA 1
ATOM 3464 C C . ILE A 1 437 ? 4.326 -16.068 -14.413 1.00 86.19 437 ILE A C 1
ATOM 3466 O O . ILE A 1 437 ? 3.519 -17.003 -14.419 1.00 86.19 437 ILE A O 1
ATOM 3470 N N . PRO A 1 438 ? 4.548 -15.308 -15.504 1.00 83.00 438 PRO A N 1
ATOM 3471 C CA . PRO A 1 438 ? 3.809 -15.484 -16.747 1.00 83.00 438 PRO A CA 1
ATOM 3472 C C . PRO A 1 438 ? 3.919 -16.905 -17.310 1.00 83.00 438 PRO A C 1
ATOM 3474 O O . PRO A 1 438 ? 5.019 -17.436 -17.474 1.00 83.00 438 PRO A O 1
ATOM 3477 N N . GLY A 1 439 ? 2.779 -17.511 -17.634 1.00 86.94 439 GLY A N 1
ATOM 3478 C CA . GLY A 1 439 ? 2.673 -18.883 -18.139 1.00 86.94 439 GLY A CA 1
ATOM 3479 C C . GLY A 1 439 ? 2.688 -19.977 -17.062 1.00 86.94 439 GLY A C 1
ATOM 3480 O O . GLY A 1 439 ? 2.544 -21.156 -17.402 1.00 86.94 439 GLY A O 1
ATOM 3481 N N . LEU A 1 440 ? 2.859 -19.620 -15.785 1.00 88.12 440 LEU A N 1
ATOM 3482 C CA . LEU A 1 440 ? 2.821 -20.536 -14.639 1.00 88.12 440 LEU A CA 1
ATOM 3483 C C . LEU A 1 440 ? 1.741 -20.155 -13.613 1.00 88.12 440 LEU A C 1
ATOM 3485 O O . LEU A 1 440 ? 1.770 -20.661 -12.493 1.00 88.12 440 LEU A O 1
ATOM 3489 N N . GLU A 1 441 ? 0.788 -19.296 -13.975 1.00 89.62 441 GLU A N 1
ATOM 3490 C CA . GLU A 1 441 ? -0.192 -18.693 -13.062 1.00 89.62 441 GLU A CA 1
ATOM 3491 C C . GLU A 1 441 ? -0.980 -19.751 -12.265 1.00 89.62 441 GLU A C 1
ATOM 3493 O O . GLU A 1 441 ? -1.171 -19.610 -11.058 1.00 89.62 441 GLU A O 1
ATOM 3498 N N . ASP A 1 442 ? -1.334 -20.867 -12.911 1.00 88.44 442 ASP A N 1
ATOM 3499 C CA . ASP A 1 442 ? -2.068 -21.991 -12.307 1.00 88.44 442 ASP A CA 1
ATOM 3500 C C . ASP A 1 442 ? -1.162 -23.043 -11.630 1.00 88.44 442 ASP A C 1
ATOM 3502 O O . ASP A 1 442 ? -1.625 -24.109 -11.220 1.00 88.44 442 ASP A O 1
ATOM 3506 N N . GLN A 1 443 ? 0.147 -22.793 -11.530 1.00 91.75 443 GLN A N 1
ATOM 3507 C CA . GLN A 1 443 ? 1.143 -23.762 -11.050 1.00 91.75 443 GLN A CA 1
ATOM 3508 C C . GLN A 1 443 ? 1.741 -23.401 -9.683 1.00 91.75 443 GLN A C 1
ATOM 3510 O O . GLN A 1 443 ? 2.839 -23.854 -9.347 1.00 91.75 443 GLN A O 1
ATOM 3515 N N . GLY A 1 444 ? 1.039 -22.602 -8.872 1.00 88.38 444 GLY A N 1
ATOM 3516 C CA . GLY A 1 444 ? 1.451 -22.300 -7.493 1.00 88.38 444 GLY A CA 1
ATOM 3517 C C . GLY A 1 444 ? 1.506 -23.539 -6.584 1.00 88.38 444 GLY A C 1
ATOM 3518 O O . GLY A 1 444 ? 2.306 -23.594 -5.653 1.00 88.38 444 GLY A O 1
ATOM 3519 N N . ASN A 1 445 ? 0.707 -24.562 -6.901 1.00 93.25 445 ASN A N 1
ATOM 3520 C CA . ASN A 1 445 ? 0.621 -25.855 -6.214 1.00 93.25 445 ASN A CA 1
ATOM 3521 C C . ASN A 1 445 ? 1.559 -26.935 -6.787 1.00 93.25 445 ASN A C 1
ATOM 3523 O O . ASN A 1 445 ? 1.301 -28.133 -6.628 1.00 93.25 445 ASN A O 1
ATOM 3527 N N . GLN A 1 446 ? 2.609 -26.516 -7.492 1.00 92.88 446 GLN A N 1
ATOM 3528 C CA . GLN A 1 446 ? 3.659 -27.392 -7.991 1.00 92.88 446 GLN A CA 1
ATOM 3529 C C . GLN A 1 446 ? 5.010 -26.871 -7.525 1.00 92.88 446 GLN A C 1
ATOM 3531 O O . GLN A 1 446 ? 5.251 -25.666 -7.542 1.00 92.88 446 GLN A O 1
ATOM 3536 N N . ASP A 1 447 ? 5.910 -27.785 -7.183 1.00 92.56 447 ASP A N 1
ATOM 3537 C CA . ASP A 1 447 ? 7.286 -27.462 -6.820 1.00 92.56 447 ASP A CA 1
ATOM 3538 C C . ASP A 1 447 ? 8.235 -28.522 -7.379 1.00 92.56 447 ASP A C 1
ATOM 3540 O O . ASP A 1 447 ? 8.386 -29.617 -6.838 1.00 92.56 447 ASP A O 1
ATOM 3544 N N . LYS A 1 448 ? 8.880 -28.192 -8.499 1.00 88.12 448 LYS A N 1
ATOM 3545 C CA . LYS A 1 448 ? 9.853 -29.083 -9.147 1.00 88.12 448 LYS A CA 1
ATOM 3546 C C . LYS A 1 448 ? 11.213 -29.060 -8.447 1.00 88.12 448 LYS A C 1
ATOM 3548 O O . LYS A 1 448 ? 11.989 -29.997 -8.612 1.00 88.12 448 LYS A O 1
ATOM 3553 N N . GLY A 1 449 ? 11.516 -27.989 -7.710 1.00 86.38 449 GLY A N 1
ATOM 3554 C CA . GLY A 1 449 ? 12.788 -27.805 -7.012 1.00 86.38 449 GLY A CA 1
ATOM 3555 C C . GLY A 1 449 ? 12.802 -28.429 -5.617 1.00 86.38 449 GLY A C 1
ATOM 3556 O O . GLY A 1 449 ? 13.875 -28.728 -5.094 1.00 86.38 449 GLY A O 1
ATOM 3557 N N . GLY A 1 450 ? 11.627 -28.632 -5.021 1.00 93.12 450 GLY A N 1
ATOM 3558 C CA . GLY A 1 450 ? 11.414 -29.194 -3.688 1.00 93.12 450 GLY A CA 1
ATOM 3559 C C . GLY A 1 450 ? 11.683 -28.222 -2.539 1.00 93.12 450 GLY A C 1
ATOM 3560 O O . GLY A 1 450 ? 11.398 -28.561 -1.393 1.00 93.12 450 GLY A O 1
ATOM 3561 N N . HIS A 1 451 ? 12.236 -27.032 -2.805 1.00 94.25 451 HIS A N 1
ATOM 3562 C CA . HIS A 1 451 ? 12.641 -26.099 -1.753 1.00 94.25 451 HIS A CA 1
ATOM 3563 C C . HIS A 1 451 ? 11.429 -25.502 -1.033 1.00 94.25 451 HIS A C 1
ATOM 3565 O O . HIS A 1 451 ? 11.372 -25.556 0.194 1.00 94.25 451 HIS A O 1
ATOM 3571 N N . GLY A 1 452 ? 10.421 -25.024 -1.763 1.00 95.62 452 GLY A N 1
ATOM 3572 C CA . GLY A 1 452 ? 9.214 -24.461 -1.163 1.00 95.62 452 GLY A CA 1
ATOM 3573 C C . GLY A 1 452 ? 8.421 -25.503 -0.377 1.00 95.62 452 GLY A C 1
ATOM 3574 O O . GLY A 1 452 ? 7.976 -25.235 0.739 1.00 95.62 452 GLY A O 1
ATOM 3575 N N . THR A 1 453 ? 8.363 -26.735 -0.881 1.00 97.31 453 THR A N 1
ATOM 3576 C CA . THR A 1 453 ? 7.777 -27.895 -0.188 1.00 97.31 453 THR A CA 1
ATOM 3577 C C . THR A 1 453 ? 8.518 -28.210 1.113 1.00 97.31 453 THR A C 1
ATOM 3579 O O . THR A 1 453 ? 7.891 -28.423 2.157 1.00 97.31 453 THR A O 1
ATOM 3582 N N . HIS A 1 454 ? 9.856 -28.186 1.080 1.00 96.69 454 HIS A N 1
ATOM 3583 C CA . HIS A 1 454 ? 10.713 -28.389 2.252 1.00 96.69 454 HIS A CA 1
ATOM 3584 C C . HIS A 1 454 ? 10.426 -27.346 3.331 1.00 96.69 454 HIS A C 1
ATOM 3586 O O . HIS A 1 454 ? 10.228 -27.696 4.499 1.00 96.69 454 HIS A O 1
ATOM 3592 N N . ILE A 1 455 ? 10.373 -26.075 2.927 1.00 97.50 455 ILE A N 1
ATOM 3593 C CA . ILE A 1 455 ? 10.131 -24.915 3.789 1.00 97.50 455 ILE A CA 1
ATOM 3594 C C . ILE A 1 455 ? 8.715 -24.938 4.379 1.00 97.50 455 ILE A C 1
ATOM 3596 O O . ILE A 1 455 ? 8.557 -24.747 5.588 1.00 97.50 455 ILE A O 1
ATOM 3600 N N . ALA A 1 456 ? 7.697 -25.242 3.572 1.00 98.06 456 ALA A N 1
ATOM 3601 C CA . ALA A 1 456 ? 6.311 -25.343 4.022 1.00 98.06 456 ALA A CA 1
ATOM 3602 C C . ALA A 1 456 ? 6.127 -26.424 5.094 1.00 98.06 456 ALA A C 1
ATOM 3604 O O . ALA A 1 456 ? 5.521 -26.160 6.137 1.00 98.06 456 ALA A O 1
ATOM 3605 N N . LEU A 1 457 ? 6.700 -27.618 4.893 1.00 97.38 457 LEU A N 1
ATOM 3606 C CA . LEU A 1 457 ? 6.615 -28.670 5.904 1.00 97.38 457 LEU A CA 1
ATOM 3607 C C . LEU A 1 457 ? 7.392 -28.308 7.178 1.00 97.38 457 LEU A C 1
ATOM 3609 O O . LEU A 1 457 ? 6.882 -28.566 8.268 1.00 97.38 457 LEU A O 1
ATOM 3613 N N . LEU A 1 458 ? 8.574 -27.684 7.078 1.00 95.88 458 LEU A N 1
ATOM 3614 C CA . LEU A 1 458 ? 9.311 -27.232 8.267 1.00 95.88 458 LEU A CA 1
ATOM 3615 C C . LEU A 1 458 ? 8.483 -26.254 9.098 1.00 95.88 458 LEU A C 1
ATOM 3617 O O . LEU A 1 458 ? 8.400 -26.396 10.318 1.00 95.88 458 LEU A O 1
ATOM 3621 N N . LEU A 1 459 ? 7.831 -25.294 8.444 1.00 97.44 459 LEU A N 1
ATOM 3622 C CA . LEU A 1 459 ? 6.987 -24.328 9.131 1.00 97.44 459 LEU A CA 1
ATOM 3623 C C . LEU A 1 459 ? 5.811 -25.024 9.828 1.00 97.44 459 LEU A C 1
ATOM 3625 O O . LEU A 1 459 ? 5.588 -24.782 11.013 1.00 97.44 459 LEU A O 1
ATOM 3629 N N . LEU A 1 460 ? 5.123 -25.953 9.155 1.00 96.19 460 LEU A N 1
ATOM 3630 C CA . LEU A 1 460 ? 4.039 -26.744 9.756 1.00 96.19 460 LEU A CA 1
ATOM 3631 C C . LEU A 1 460 ? 4.510 -27.656 10.898 1.00 96.19 460 LEU A C 1
ATOM 3633 O O . LEU A 1 460 ? 3.743 -27.923 11.821 1.00 96.19 460 LEU A O 1
ATOM 3637 N N . GLN A 1 461 ? 5.756 -28.131 10.871 1.00 94.12 461 GLN A N 1
ATOM 3638 C CA . GLN A 1 461 ? 6.335 -28.899 11.977 1.00 94.12 461 GLN A CA 1
ATOM 3639 C C . GLN A 1 461 ? 6.594 -28.036 13.216 1.00 94.12 461 GLN A C 1
ATOM 3641 O O . GLN A 1 461 ? 6.573 -28.562 14.326 1.00 94.12 461 GLN A O 1
ATOM 3646 N N . ILE A 1 462 ? 6.825 -26.731 13.053 1.00 95.25 462 ILE A N 1
ATOM 3647 C CA . ILE A 1 462 ? 6.938 -25.802 14.180 1.00 95.25 462 ILE A CA 1
ATOM 3648 C C . ILE A 1 462 ? 5.557 -25.307 14.608 1.00 95.25 462 ILE A C 1
ATOM 3650 O O . ILE A 1 462 ? 5.233 -25.390 15.787 1.00 95.25 462 ILE A O 1
ATOM 3654 N N . ALA A 1 463 ? 4.722 -24.854 13.675 1.00 95.25 463 ALA A N 1
ATOM 3655 C CA . ALA A 1 463 ? 3.417 -24.258 13.935 1.00 95.25 463 ALA A CA 1
ATOM 3656 C C . ALA A 1 463 ? 2.294 -25.020 13.198 1.00 95.25 463 ALA A C 1
ATOM 3658 O O . ALA A 1 463 ? 1.781 -24.547 12.186 1.00 95.25 463 ALA A O 1
ATOM 3659 N N . PRO A 1 464 ? 1.849 -26.187 13.698 1.00 93.25 464 PRO A N 1
ATOM 3660 C CA . PRO A 1 464 ? 0.920 -27.067 12.971 1.00 93.25 464 PRO A CA 1
ATOM 3661 C C . PRO A 1 464 ? -0.498 -26.501 12.808 1.00 93.25 464 PRO A C 1
ATOM 3663 O O . PRO A 1 464 ? -1.297 -27.020 12.033 1.00 93.25 464 PRO A O 1
ATOM 3666 N N . MET A 1 465 ? -0.839 -25.449 13.553 1.00 90.56 465 MET A N 1
ATOM 3667 C CA . MET A 1 465 ? -2.193 -24.895 13.617 1.00 90.56 465 MET A CA 1
ATOM 3668 C C . MET A 1 465 ? -2.410 -23.660 12.735 1.00 90.56 465 MET A C 1
ATOM 3670 O O . MET A 1 465 ? -3.517 -23.110 12.756 1.00 90.56 465 MET A O 1
ATOM 3674 N N . VAL A 1 466 ? -1.399 -23.232 11.977 1.00 95.12 466 VAL A N 1
ATOM 3675 C CA . VAL A 1 466 ? -1.489 -22.081 11.065 1.00 95.12 466 VAL A CA 1
ATOM 3676 C C . VAL A 1 466 ? -2.306 -22.405 9.814 1.00 95.12 466 VAL A C 1
ATOM 3678 O O . VAL A 1 466 ? -2.568 -23.569 9.498 1.00 95.12 466 VAL A O 1
ATOM 3681 N N . ASP A 1 467 ? -2.717 -21.353 9.119 1.00 97.75 467 ASP A N 1
ATOM 3682 C CA . ASP A 1 467 ? -3.201 -21.398 7.743 1.00 97.75 467 ASP A CA 1
ATOM 3683 C C . ASP A 1 467 ? -2.068 -20.887 6.834 1.00 97.75 467 ASP A C 1
ATOM 3685 O O . ASP A 1 467 ? -1.627 -19.744 6.975 1.00 97.75 467 ASP A O 1
ATOM 3689 N N . LEU A 1 468 ? -1.567 -21.734 5.938 1.00 98.44 468 LEU A N 1
ATOM 3690 C CA . LEU A 1 468 ? -0.504 -21.417 4.990 1.00 98.44 468 LEU A CA 1
ATOM 3691 C C . LEU A 1 468 ? -1.052 -20.948 3.650 1.00 98.44 468 LEU A C 1
ATOM 3693 O O . LEU A 1 468 ? -2.008 -21.510 3.119 1.00 98.44 468 LEU A O 1
ATOM 3697 N N . TYR A 1 469 ? -0.366 -19.964 3.086 1.00 98.69 469 TYR A N 1
ATOM 3698 C CA . TYR A 1 469 ? -0.593 -19.435 1.753 1.00 98.69 469 TYR A CA 1
ATOM 3699 C C . TYR A 1 469 ? 0.731 -19.474 0.993 1.00 98.69 469 TYR A C 1
ATOM 3701 O O . TYR A 1 469 ? 1.756 -19.030 1.513 1.00 98.69 469 TYR A O 1
ATOM 3709 N N . ILE A 1 470 ? 0.742 -20.039 -0.211 1.00 98.31 470 ILE A N 1
ATOM 3710 C CA . ILE A 1 470 ? 1.993 -20.298 -0.936 1.00 98.31 470 ILE A CA 1
ATOM 3711 C C . ILE A 1 470 ? 2.070 -19.413 -2.171 1.00 98.31 470 ILE A C 1
ATOM 3713 O O . ILE A 1 470 ? 1.278 -19.560 -3.098 1.00 98.31 470 ILE A O 1
ATOM 3717 N N . ALA A 1 471 ? 3.041 -18.506 -2.205 1.00 97.06 471 ALA A N 1
ATOM 3718 C CA . ALA A 1 471 ? 3.335 -17.703 -3.380 1.00 97.06 471 ALA A CA 1
ATOM 3719 C C . ALA A 1 471 ? 4.567 -18.258 -4.103 1.00 97.06 471 ALA A C 1
ATOM 3721 O O . ALA A 1 471 ? 5.685 -18.216 -3.584 1.00 97.06 471 ALA A O 1
ATOM 3722 N N . ARG A 1 472 ? 4.368 -18.765 -5.319 1.00 94.88 472 ARG A N 1
ATOM 3723 C CA . ARG A 1 472 ? 5.447 -19.252 -6.178 1.00 94.88 472 ARG A CA 1
ATOM 3724 C C . ARG A 1 472 ? 6.065 -18.091 -6.947 1.00 94.88 472 ARG A C 1
ATOM 3726 O O . ARG A 1 472 ? 5.462 -17.611 -7.902 1.00 94.88 472 ARG A O 1
ATOM 3733 N N . VAL A 1 473 ? 7.258 -17.656 -6.549 1.00 91.81 473 VAL A N 1
ATOM 3734 C CA . VAL A 1 473 ? 7.944 -16.470 -7.105 1.00 91.81 473 VAL A CA 1
ATOM 3735 C C . VAL A 1 473 ? 9.207 -16.803 -7.905 1.00 91.81 473 VAL A C 1
ATOM 3737 O O . VAL A 1 473 ? 9.774 -15.920 -8.543 1.00 91.81 473 VAL A O 1
ATOM 3740 N N . PHE A 1 474 ? 9.619 -18.074 -7.928 1.00 85.69 474 PHE A N 1
ATOM 3741 C CA . PHE A 1 474 ? 10.660 -18.604 -8.816 1.00 85.69 474 PHE A CA 1
ATOM 3742 C C . PHE A 1 474 ? 10.433 -20.097 -9.120 1.00 85.69 474 PHE A C 1
ATOM 3744 O O . PHE A 1 474 ? 9.631 -20.755 -8.463 1.00 85.69 474 PHE A O 1
ATOM 3751 N N . GLU A 1 475 ? 11.110 -20.652 -10.130 1.00 72.00 475 GLU A N 1
ATOM 3752 C CA . GLU A 1 475 ? 11.128 -22.110 -10.377 1.00 72.00 475 GLU A CA 1
ATOM 3753 C C . GLU A 1 475 ? 12.270 -22.806 -9.629 1.00 72.00 475 GLU A C 1
ATOM 3755 O O . GLU A 1 475 ? 12.090 -23.879 -9.056 1.00 72.00 475 GLU A O 1
ATOM 3760 N N . ASP A 1 476 ? 13.437 -22.167 -9.609 1.00 66.19 476 ASP A N 1
ATOM 3761 C CA . ASP A 1 476 ? 14.600 -22.539 -8.817 1.00 66.19 476 ASP A CA 1
ATOM 3762 C C . ASP A 1 476 ? 15.199 -21.281 -8.166 1.00 66.19 476 ASP A C 1
ATOM 3764 O O . ASP A 1 476 ? 14.932 -20.153 -8.585 1.00 66.19 476 ASP A O 1
ATOM 3768 N N . ALA A 1 477 ? 16.019 -21.449 -7.126 1.00 54.38 477 ALA A N 1
ATOM 3769 C CA . ALA A 1 477 ? 16.607 -20.324 -6.389 1.00 54.38 477 ALA A CA 1
ATOM 3770 C C . ALA A 1 477 ? 17.535 -19.422 -7.242 1.00 54.38 477 ALA A C 1
ATOM 3772 O O . ALA A 1 477 ? 18.052 -18.431 -6.732 1.00 54.38 477 ALA A O 1
ATOM 3773 N N . LYS A 1 478 ? 17.778 -19.753 -8.520 1.00 54.00 478 LYS A N 1
ATOM 3774 C CA . LYS A 1 478 ? 18.622 -18.982 -9.445 1.00 54.00 478 LYS A CA 1
ATOM 3775 C C . LYS A 1 478 ? 17.813 -18.058 -10.363 1.00 54.00 478 LYS A C 1
ATOM 3777 O O . LYS A 1 478 ? 18.404 -17.156 -10.949 1.00 54.00 478 LYS A O 1
ATOM 3782 N N . GLY A 1 479 ? 16.496 -18.251 -10.471 1.00 57.06 479 GLY A N 1
ATOM 3783 C CA . GLY A 1 479 ? 15.594 -17.494 -11.349 1.00 57.06 479 GLY A CA 1
ATOM 3784 C C . GLY A 1 479 ? 14.748 -16.414 -10.664 1.00 57.06 479 GLY A C 1
ATOM 3785 O O . GLY A 1 479 ? 13.680 -16.083 -11.169 1.00 57.06 479 GLY A O 1
ATOM 3786 N N . ILE A 1 480 ? 15.164 -15.898 -9.504 1.00 65.62 480 ILE A N 1
ATOM 3787 C CA . ILE A 1 480 ? 14.361 -14.942 -8.724 1.00 65.62 480 ILE A CA 1
ATOM 3788 C C . ILE A 1 480 ? 14.354 -13.564 -9.398 1.00 65.62 480 ILE A C 1
ATOM 3790 O O .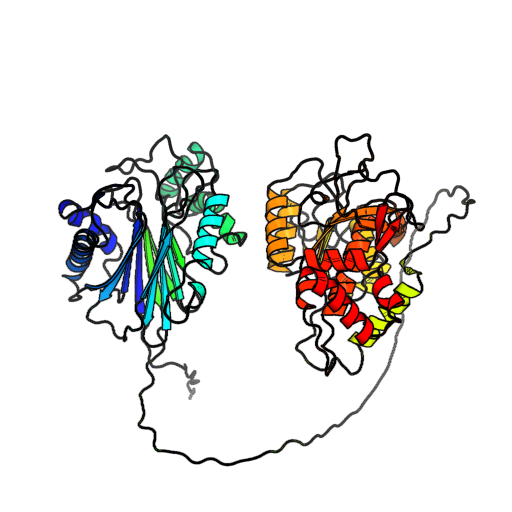 ILE A 1 480 ? 15.395 -12.914 -9.494 1.00 65.62 480 ILE A O 1
ATOM 3794 N N . THR A 1 481 ? 13.176 -13.092 -9.804 1.00 72.25 481 THR A N 1
ATOM 3795 C CA . THR A 1 481 ? 12.960 -11.716 -10.277 1.00 72.25 481 THR A CA 1
ATOM 3796 C C . THR A 1 481 ? 12.255 -10.886 -9.211 1.00 72.25 481 THR A C 1
ATOM 3798 O O . THR A 1 481 ? 11.330 -11.353 -8.543 1.00 72.25 481 THR A O 1
ATOM 3801 N N . ASP A 1 482 ? 12.667 -9.637 -9.072 1.00 73.38 482 ASP A N 1
ATOM 3802 C CA . ASP A 1 482 ? 12.187 -8.701 -8.064 1.00 73.38 482 ASP A CA 1
ATOM 3803 C C . ASP A 1 482 ? 10.706 -8.329 -8.191 1.00 73.38 482 ASP A C 1
ATOM 3805 O O . ASP A 1 482 ? 10.012 -8.256 -7.173 1.00 73.38 482 ASP A O 1
ATOM 3809 N N . ASP A 1 483 ? 10.205 -8.167 -9.416 1.00 70.94 483 ASP A N 1
ATOM 3810 C CA . ASP A 1 483 ? 8.799 -7.818 -9.666 1.00 70.94 483 ASP A CA 1
ATOM 3811 C C . ASP A 1 483 ? 7.825 -8.859 -9.085 1.00 70.94 483 ASP A C 1
ATOM 3813 O O . ASP A 1 483 ? 6.857 -8.513 -8.404 1.00 70.94 483 ASP A O 1
ATOM 3817 N N . TYR A 1 484 ? 8.112 -10.150 -9.271 1.00 85.88 484 TYR A N 1
ATOM 3818 C CA . TYR A 1 484 ? 7.273 -11.245 -8.767 1.00 85.88 484 TYR A CA 1
ATOM 3819 C C . TYR A 1 484 ? 7.251 -11.306 -7.241 1.00 85.88 484 TYR A C 1
ATOM 3821 O O . TYR A 1 484 ? 6.198 -11.554 -6.649 1.00 85.88 484 TYR A O 1
ATOM 3829 N N . VAL A 1 485 ? 8.389 -11.037 -6.596 1.00 87.56 485 VAL A N 1
ATOM 3830 C CA . VAL A 1 485 ? 8.472 -10.976 -5.132 1.00 87.56 485 VAL A CA 1
ATOM 3831 C C . VAL A 1 485 ? 7.637 -9.811 -4.602 1.00 87.56 485 VAL A C 1
ATOM 3833 O O . VAL A 1 485 ? 6.839 -10.011 -3.687 1.00 87.56 485 VAL A O 1
ATOM 3836 N N . GLY A 1 486 ? 7.750 -8.623 -5.205 1.00 77.44 486 GLY A N 1
ATOM 3837 C CA . GLY A 1 486 ? 6.937 -7.465 -4.828 1.00 77.44 486 GLY A CA 1
ATOM 3838 C C . GLY A 1 486 ? 5.432 -7.726 -4.984 1.00 77.44 486 GLY A C 1
ATOM 3839 O O . GLY A 1 486 ? 4.658 -7.495 -4.051 1.00 77.44 486 GLY A O 1
ATOM 3840 N N . CYS A 1 487 ? 5.010 -8.286 -6.123 1.00 79.00 487 CYS A N 1
ATOM 3841 C CA . CYS A 1 487 ? 3.616 -8.678 -6.353 1.00 79.00 487 CYS A CA 1
ATOM 3842 C C . CYS A 1 487 ? 3.114 -9.691 -5.316 1.00 79.00 487 CYS A C 1
ATOM 3844 O O . CYS A 1 487 ? 2.001 -9.549 -4.811 1.00 79.00 487 CYS A O 1
ATOM 3846 N N . ALA A 1 488 ? 3.927 -10.691 -4.972 1.00 92.00 488 ALA A N 1
ATOM 3847 C CA . ALA A 1 488 ? 3.563 -11.697 -3.984 1.00 92.00 488 ALA A CA 1
ATOM 3848 C C . ALA A 1 488 ? 3.442 -11.126 -2.564 1.00 92.00 488 ALA A C 1
ATOM 3850 O O . ALA A 1 488 ? 2.508 -11.493 -1.853 1.00 92.00 488 ALA A O 1
ATOM 3851 N N . ILE A 1 489 ? 4.320 -10.197 -2.160 1.00 89.56 489 ILE A N 1
ATOM 3852 C CA . ILE A 1 489 ? 4.204 -9.505 -0.865 1.00 89.56 489 ILE A CA 1
ATOM 3853 C C . ILE A 1 489 ? 2.892 -8.713 -0.815 1.00 89.56 489 ILE A C 1
ATOM 3855 O O . ILE A 1 489 ? 2.122 -8.858 0.134 1.00 89.56 489 ILE A O 1
ATOM 3859 N N . LEU A 1 490 ? 2.579 -7.931 -1.853 1.00 81.44 490 LEU A N 1
ATOM 3860 C CA . LEU A 1 490 ? 1.325 -7.168 -1.908 1.00 81.44 490 LEU A CA 1
ATOM 3861 C C . LEU A 1 490 ? 0.089 -8.072 -1.921 1.00 81.44 490 LEU A C 1
ATOM 3863 O O . LEU A 1 490 ? -0.901 -7.757 -1.263 1.00 81.44 490 LEU A O 1
ATOM 3867 N N . HIS A 1 491 ? 0.132 -9.200 -2.632 1.00 85.00 491 HIS A N 1
ATOM 3868 C CA . HIS A 1 491 ? -0.957 -10.175 -2.632 1.00 85.00 491 HIS A CA 1
ATOM 3869 C C . HIS A 1 491 ? -1.150 -10.809 -1.246 1.00 85.00 491 HIS A C 1
ATOM 3871 O O . HIS A 1 491 ? -2.281 -10.925 -0.770 1.00 85.00 491 HIS A O 1
ATOM 3877 N N . ALA A 1 492 ? -0.054 -11.144 -0.558 1.00 93.06 492 ALA A N 1
ATOM 3878 C CA . ALA A 1 492 ? -0.095 -11.688 0.793 1.00 93.06 492 ALA A CA 1
ATOM 3879 C C . ALA A 1 492 ? -0.708 -10.702 1.802 1.00 93.06 492 ALA A C 1
ATOM 3881 O O . ALA A 1 492 ? -1.524 -11.103 2.633 1.00 93.06 492 ALA A O 1
ATOM 3882 N N . VAL A 1 493 ? -0.369 -9.414 1.705 1.00 79.50 493 VAL A N 1
ATOM 3883 C CA . VAL A 1 493 ? -0.901 -8.364 2.590 1.00 79.50 493 VAL A CA 1
ATOM 3884 C C . VAL A 1 493 ? -2.353 -8.018 2.244 1.00 79.50 493 VAL A C 1
ATOM 3886 O O . VAL A 1 493 ? -3.218 -8.047 3.113 1.00 79.50 493 VAL A O 1
ATOM 3889 N N . ASN A 1 494 ? -2.657 -7.722 0.981 1.00 76.38 494 ASN A N 1
ATOM 3890 C CA . ASN A 1 494 ? -3.956 -7.157 0.597 1.00 76.38 494 ASN A CA 1
ATOM 3891 C C . ASN A 1 494 ? -5.016 -8.227 0.302 1.00 76.38 494 ASN A C 1
ATOM 3893 O O . ASN A 1 494 ? -6.184 -8.062 0.655 1.00 76.38 494 ASN A O 1
ATOM 3897 N N . GLY A 1 495 ? -4.617 -9.316 -0.359 1.00 79.25 495 GLY A N 1
ATOM 3898 C CA . GLY A 1 495 ? -5.509 -10.407 -0.749 1.00 79.25 495 GLY A CA 1
ATOM 3899 C C . GLY A 1 495 ? -5.718 -11.393 0.393 1.00 79.25 495 GLY A C 1
ATOM 3900 O O . GLY A 1 495 ? -6.826 -11.549 0.906 1.00 79.25 495 GLY A O 1
ATOM 3901 N N . TRP A 1 496 ? -4.636 -12.037 0.827 1.00 94.75 496 TRP A N 1
ATOM 3902 C CA . TRP A 1 496 ? -4.695 -13.059 1.877 1.00 94.75 496 TRP A CA 1
ATOM 3903 C C . TRP A 1 496 ? -4.783 -12.482 3.290 1.00 94.75 496 TRP A C 1
ATOM 3905 O O . TRP A 1 496 ? -5.278 -13.160 4.201 1.00 94.75 496 TRP A O 1
ATOM 3915 N N . GLN A 1 497 ? -4.350 -11.230 3.473 1.00 93.06 497 GLN A N 1
ATOM 3916 C CA . GLN A 1 497 ? -4.265 -10.563 4.773 1.00 93.06 497 GLN A CA 1
ATOM 3917 C C . GLN A 1 497 ? -3.509 -11.436 5.765 1.00 93.06 497 GLN A C 1
ATOM 3919 O O . GLN A 1 497 ? -4.065 -11.828 6.792 1.00 93.06 497 GLN A O 1
ATOM 3924 N N . VAL A 1 498 ? -2.293 -11.845 5.404 1.00 97.81 498 VAL A N 1
ATOM 3925 C CA . VAL A 1 498 ? -1.470 -12.700 6.262 1.00 97.81 498 VAL A CA 1
ATOM 3926 C C . VAL A 1 498 ? -0.937 -11.942 7.472 1.00 97.81 498 VAL A C 1
ATOM 3928 O O . VAL A 1 498 ? -0.877 -10.720 7.471 1.00 97.81 498 VAL A O 1
ATOM 3931 N N . ASP A 1 499 ? -0.555 -12.684 8.506 1.00 98.06 499 ASP A N 1
ATOM 3932 C CA . ASP A 1 499 ? 0.059 -12.129 9.713 1.00 98.06 499 ASP A CA 1
ATOM 3933 C C . ASP A 1 499 ? 1.594 -12.266 9.687 1.00 98.06 499 ASP A C 1
ATOM 3935 O O . ASP A 1 499 ? 2.308 -11.516 10.348 1.00 98.06 499 ASP A O 1
ATOM 3939 N N . VAL A 1 500 ? 2.107 -13.245 8.931 1.00 98.75 500 VAL A N 1
ATOM 3940 C CA . VAL A 1 500 ? 3.541 -13.529 8.792 1.00 98.75 500 VAL A CA 1
ATOM 3941 C C . VAL A 1 500 ? 3.886 -13.763 7.321 1.00 98.75 500 VAL A C 1
ATOM 3943 O O . VAL A 1 500 ? 3.145 -14.448 6.617 1.00 98.75 500 VAL A O 1
ATOM 3946 N N . ILE A 1 501 ? 5.027 -13.248 6.865 1.00 98.81 501 ILE A N 1
ATOM 3947 C CA . ILE A 1 501 ? 5.622 -13.535 5.554 1.00 98.81 501 ILE A CA 1
ATOM 3948 C C . ILE A 1 501 ? 7.010 -14.151 5.758 1.00 98.81 501 ILE A C 1
ATOM 3950 O O . ILE A 1 501 ? 7.857 -13.592 6.457 1.00 98.81 501 ILE A O 1
ATOM 3954 N N . LEU A 1 502 ? 7.260 -15.289 5.113 1.00 98.69 502 LEU A N 1
ATOM 3955 C CA . LEU A 1 502 ? 8.564 -15.943 5.058 1.00 98.69 502 LEU A CA 1
ATOM 3956 C C . LEU A 1 502 ? 9.188 -15.790 3.666 1.00 98.69 502 LEU A C 1
ATOM 3958 O O . LEU A 1 502 ? 8.597 -16.201 2.667 1.00 98.69 502 LEU A O 1
ATOM 3962 N N . MET A 1 503 ? 10.410 -15.255 3.629 1.00 96.81 503 MET A N 1
ATOM 3963 C CA . MET A 1 503 ? 11.242 -15.098 2.433 1.00 96.81 503 MET A CA 1
ATOM 3964 C C . MET A 1 503 ? 12.539 -15.898 2.606 1.00 96.81 503 MET A C 1
ATOM 3966 O O . MET A 1 503 ? 13.542 -15.423 3.135 1.00 96.81 503 MET A O 1
ATOM 3970 N N . SER A 1 504 ? 12.527 -17.155 2.178 1.00 93.31 504 SER A N 1
ATOM 3971 C CA . SER A 1 504 ? 13.622 -18.128 2.342 1.00 93.31 504 SER A CA 1
ATOM 3972 C C . SER A 1 504 ? 14.778 -17.948 1.335 1.00 93.31 504 SER A C 1
ATOM 3974 O O . SER A 1 504 ? 15.571 -18.865 1.119 1.00 93.31 504 SER A O 1
ATOM 3976 N N . PHE A 1 505 ? 14.881 -16.772 0.721 1.00 90.62 505 PHE A N 1
ATOM 3977 C CA . PHE A 1 505 ? 15.807 -16.426 -0.354 1.00 90.62 505 PHE A CA 1
ATOM 3978 C C . PHE A 1 505 ? 16.409 -15.037 -0.120 1.00 90.62 505 PHE A C 1
ATOM 3980 O O . PHE A 1 505 ? 15.984 -14.303 0.774 1.00 90.62 505 PHE A O 1
ATOM 3987 N N . GLY A 1 506 ? 17.374 -14.645 -0.954 1.00 88.25 506 GLY A N 1
ATOM 3988 C CA . GLY A 1 506 ? 17.881 -13.282 -0.922 1.00 88.25 506 GLY A CA 1
ATOM 3989 C C . GLY A 1 506 ? 18.651 -12.856 -2.168 1.00 88.25 506 GLY A C 1
ATOM 3990 O O . GLY A 1 506 ? 19.178 -13.671 -2.920 1.00 88.25 506 GLY A O 1
ATOM 3991 N N . PHE A 1 507 ? 18.714 -11.546 -2.361 1.00 84.31 507 PHE A N 1
ATOM 3992 C CA . PHE A 1 507 ? 19.424 -10.832 -3.405 1.00 84.31 507 PHE A CA 1
ATOM 3993 C C . PHE A 1 507 ? 20.711 -10.221 -2.848 1.00 84.31 507 PHE A C 1
ATOM 3995 O O . PHE A 1 507 ? 20.778 -9.787 -1.694 1.00 84.31 507 PHE A O 1
ATOM 4002 N N . LYS A 1 508 ? 21.727 -10.111 -3.706 1.00 82.56 508 LYS A N 1
ATOM 4003 C CA . LYS A 1 508 ? 22.980 -9.403 -3.396 1.00 82.56 508 LYS A CA 1
ATOM 4004 C C . LYS A 1 508 ? 22.745 -7.909 -3.148 1.00 82.56 508 LYS A C 1
ATOM 4006 O O . LYS A 1 508 ? 23.248 -7.326 -2.184 1.00 82.56 508 LYS A O 1
ATOM 4011 N N . PHE A 1 509 ? 21.969 -7.273 -4.020 1.00 79.56 509 PHE A N 1
ATOM 4012 C CA . PHE A 1 509 ? 21.758 -5.826 -4.015 1.00 79.56 509 PHE A CA 1
ATOM 4013 C C . PHE A 1 509 ? 20.414 -5.445 -3.404 1.00 79.56 509 PHE A C 1
ATOM 4015 O O . PHE A 1 509 ? 19.535 -6.280 -3.220 1.00 79.56 509 PHE A O 1
ATOM 4022 N N . TRP A 1 510 ? 20.304 -4.187 -2.983 1.00 78.62 510 TRP A N 1
ATOM 4023 C CA . TRP A 1 510 ? 19.049 -3.635 -2.493 1.00 78.62 510 TRP A CA 1
ATOM 4024 C C . TRP A 1 510 ? 18.087 -3.507 -3.669 1.00 78.62 510 TRP A C 1
ATOM 4026 O O . TRP A 1 510 ? 18.489 -3.065 -4.745 1.00 78.62 510 TRP A O 1
ATOM 4036 N N . VAL A 1 511 ? 16.838 -3.908 -3.454 1.00 72.75 511 VAL A N 1
ATOM 4037 C CA . VAL A 1 511 ? 15.817 -3.945 -4.496 1.00 72.75 511 VAL A CA 1
ATOM 4038 C C . VAL A 1 511 ? 14.708 -2.954 -4.126 1.00 72.75 511 VAL A C 1
ATOM 4040 O O . VAL A 1 511 ? 13.965 -3.216 -3.177 1.00 72.75 511 VAL A O 1
ATOM 4043 N N . PRO A 1 512 ? 14.578 -1.818 -4.841 1.00 68.69 512 PRO A N 1
ATOM 4044 C CA . PRO A 1 512 ? 13.627 -0.767 -4.488 1.00 68.69 512 PRO A CA 1
ATOM 4045 C C . PRO A 1 512 ? 12.173 -1.242 -4.406 1.00 68.69 512 PRO A C 1
ATOM 4047 O O . PRO A 1 512 ? 11.469 -0.889 -3.460 1.00 68.69 512 PRO A O 1
ATOM 4050 N N . SER A 1 513 ? 11.731 -2.053 -5.372 1.00 66.19 513 SER A N 1
ATOM 4051 C CA . SER A 1 513 ? 10.359 -2.573 -5.450 1.00 66.19 513 SER A CA 1
ATOM 4052 C C . SER A 1 513 ? 10.019 -3.450 -4.244 1.00 66.19 513 SER A C 1
ATOM 4054 O O . SER A 1 513 ? 8.990 -3.257 -3.601 1.00 66.19 513 SER A O 1
ATOM 4056 N N . ILE A 1 514 ? 10.921 -4.348 -3.856 1.00 79.81 514 ILE A N 1
ATOM 4057 C CA . ILE A 1 514 ? 10.739 -5.200 -2.680 1.00 79.81 514 ILE A CA 1
ATOM 4058 C C . ILE A 1 514 ? 10.793 -4.370 -1.387 1.00 79.81 514 ILE A C 1
ATOM 4060 O O . ILE A 1 514 ? 9.931 -4.548 -0.529 1.00 79.81 514 ILE A O 1
ATOM 4064 N N . SER A 1 515 ? 11.717 -3.407 -1.270 1.00 74.69 515 SER A N 1
ATOM 4065 C CA . SER A 1 515 ? 11.845 -2.513 -0.095 1.00 74.69 515 SER A CA 1
ATOM 4066 C C . SER A 1 515 ? 10.561 -1.773 0.182 1.00 74.69 515 SER A C 1
ATOM 4068 O O . SER A 1 515 ? 10.073 -1.693 1.309 1.00 74.69 515 SER A O 1
ATOM 4070 N N . HIS A 1 516 ? 9.983 -1.281 -0.899 1.00 65.12 516 HIS A N 1
ATOM 4071 C CA . HIS A 1 516 ? 8.713 -0.622 -0.889 1.00 65.12 516 HIS A CA 1
ATOM 4072 C C . HIS A 1 516 ? 7.594 -1.539 -0.357 1.00 65.12 516 HIS A C 1
ATOM 4074 O O . HIS A 1 516 ? 6.905 -1.178 0.597 1.00 65.12 516 HIS A O 1
ATOM 4080 N N . THR A 1 517 ? 7.466 -2.757 -0.890 1.00 76.69 517 THR A N 1
ATOM 4081 C CA . THR A 1 517 ? 6.435 -3.712 -0.441 1.00 76.69 517 THR A CA 1
ATOM 4082 C C . THR A 1 517 ? 6.644 -4.224 0.990 1.00 76.69 517 THR A C 1
ATOM 4084 O O . THR A 1 517 ? 5.669 -4.437 1.706 1.00 76.69 517 THR A O 1
ATOM 4087 N N . ILE A 1 518 ? 7.892 -4.328 1.458 1.00 83.62 518 ILE A N 1
ATOM 4088 C CA . ILE A 1 518 ? 8.232 -4.649 2.855 1.00 83.62 518 ILE A CA 1
ATOM 4089 C C . ILE A 1 518 ? 7.758 -3.546 3.798 1.00 83.62 518 ILE A C 1
ATOM 4091 O O . ILE A 1 518 ? 7.223 -3.835 4.865 1.00 83.62 518 ILE A O 1
ATOM 4095 N N . ARG A 1 519 ? 7.891 -2.272 3.412 1.00 76.56 519 ARG A N 1
ATOM 4096 C CA . ARG A 1 519 ? 7.358 -1.157 4.212 1.00 76.56 519 ARG A CA 1
ATOM 4097 C C . ARG A 1 519 ? 5.834 -1.199 4.301 1.00 76.56 519 ARG A C 1
ATOM 4099 O O . ARG A 1 519 ? 5.303 -0.942 5.375 1.00 76.56 519 ARG A O 1
ATOM 4106 N N . VAL A 1 520 ? 5.144 -1.562 3.215 1.00 71.06 520 VAL A N 1
ATOM 4107 C CA . VAL A 1 520 ? 3.681 -1.758 3.218 1.00 71.06 520 VAL A CA 1
ATOM 4108 C C . VAL A 1 520 ? 3.279 -2.889 4.160 1.00 71.06 520 VAL A C 1
ATOM 4110 O O . VAL A 1 520 ? 2.374 -2.714 4.972 1.00 71.06 520 VAL A O 1
ATOM 4113 N N . ALA A 1 521 ? 3.964 -4.031 4.087 1.00 83.00 521 ALA A N 1
ATOM 4114 C CA . ALA A 1 521 ? 3.724 -5.158 4.981 1.00 83.00 521 ALA A CA 1
ATOM 4115 C C . ALA A 1 521 ? 3.965 -4.772 6.453 1.00 83.00 521 ALA A C 1
ATOM 4117 O O . ALA A 1 521 ? 3.101 -5.007 7.294 1.00 83.00 521 ALA A O 1
ATOM 4118 N N . ALA A 1 522 ? 5.074 -4.088 6.750 1.00 79.50 522 ALA A N 1
ATOM 4119 C CA . ALA A 1 522 ? 5.384 -3.611 8.098 1.00 79.50 522 ALA A CA 1
ATOM 4120 C C . ALA A 1 522 ? 4.334 -2.626 8.637 1.00 79.50 522 ALA A C 1
ATOM 4122 O O . ALA A 1 522 ? 3.966 -2.712 9.802 1.00 79.50 522 ALA A O 1
ATOM 4123 N N . PHE A 1 523 ? 3.825 -1.717 7.797 1.00 75.31 523 PHE A N 1
ATOM 4124 C CA . PHE A 1 523 ? 2.765 -0.776 8.177 1.00 75.31 523 PHE A CA 1
ATOM 4125 C C . PHE A 1 523 ? 1.441 -1.475 8.533 1.00 75.31 523 PHE A C 1
ATOM 4127 O O . PHE A 1 523 ? 0.636 -0.924 9.274 1.00 75.31 523 PHE A O 1
ATOM 4134 N N . ASN A 1 524 ? 1.217 -2.688 8.023 1.00 78.19 524 ASN A N 1
ATOM 4135 C CA . ASN A 1 524 ? 0.047 -3.512 8.333 1.00 78.19 524 ASN A CA 1
ATOM 4136 C C . ASN A 1 524 ? 0.325 -4.541 9.448 1.00 78.19 524 ASN A C 1
ATOM 4138 O O . ASN A 1 524 ? -0.381 -5.546 9.529 1.00 78.19 524 ASN A O 1
ATOM 4142 N N . ASP A 1 525 ? 1.359 -4.322 10.270 1.00 86.25 525 ASP A N 1
ATOM 4143 C CA . ASP A 1 525 ? 1.789 -5.228 11.346 1.00 86.25 525 ASP A CA 1
ATOM 4144 C C . ASP A 1 525 ? 2.022 -6.677 10.868 1.00 86.25 525 ASP A C 1
ATOM 4146 O O . ASP A 1 525 ? 1.759 -7.650 11.579 1.00 86.25 525 ASP A O 1
ATOM 4150 N N . VAL A 1 526 ? 2.515 -6.838 9.632 1.00 95.50 526 VAL A N 1
ATOM 4151 C CA . VAL A 1 526 ? 2.882 -8.148 9.086 1.00 95.50 526 VAL A CA 1
ATOM 4152 C C . VAL A 1 526 ? 4.336 -8.449 9.425 1.00 95.50 526 VAL A C 1
ATOM 4154 O O . VAL A 1 526 ? 5.258 -7.758 8.986 1.00 95.50 526 VAL A O 1
ATOM 4157 N N . LEU A 1 527 ? 4.551 -9.519 10.189 1.00 98.38 527 LEU A N 1
ATOM 4158 C CA . LEU A 1 527 ? 5.881 -9.949 10.611 1.00 98.38 527 LEU A CA 1
ATOM 4159 C C . LEU A 1 527 ? 6.618 -10.611 9.443 1.00 98.38 527 LEU A C 1
ATOM 4161 O O . LEU A 1 527 ? 6.111 -11.551 8.835 1.00 98.38 527 LEU A O 1
ATOM 4165 N N . MET A 1 528 ? 7.835 -10.167 9.143 1.00 98.38 528 MET A N 1
ATOM 4166 C CA . MET A 1 528 ? 8.610 -10.676 8.008 1.00 98.38 528 MET A CA 1
ATOM 4167 C C . MET A 1 528 ? 9.899 -11.342 8.468 1.00 98.38 528 MET A C 1
ATOM 4169 O O . MET A 1 528 ? 10.669 -10.756 9.222 1.00 98.38 528 MET A O 1
ATOM 4173 N N . PHE A 1 529 ? 10.158 -12.549 7.973 1.00 98.38 529 PHE A N 1
ATOM 4174 C CA . PHE A 1 529 ? 11.357 -13.330 8.278 1.00 98.38 529 PHE A CA 1
ATOM 4175 C C . PHE A 1 529 ? 12.098 -13.651 6.989 1.00 98.38 529 PHE A C 1
ATOM 4177 O O . PHE A 1 529 ? 11.475 -14.107 6.026 1.00 98.38 529 PHE A O 1
ATOM 4184 N N . ALA A 1 530 ? 13.417 -13.456 6.971 1.00 96.38 530 ALA A N 1
ATOM 4185 C CA . ALA A 1 530 ? 14.219 -13.748 5.792 1.00 96.38 530 ALA A CA 1
ATOM 4186 C C . ALA A 1 530 ? 15.520 -14.493 6.099 1.00 96.38 530 ALA A C 1
ATOM 4188 O O . ALA A 1 530 ? 16.132 -14.341 7.160 1.00 96.38 530 ALA A O 1
ATOM 4189 N N . ALA A 1 531 ? 15.946 -15.311 5.136 1.00 94.44 531 ALA A N 1
ATOM 4190 C CA . ALA A 1 531 ? 17.211 -16.031 5.196 1.00 94.44 531 ALA A CA 1
ATOM 4191 C C . ALA A 1 531 ? 18.396 -15.058 5.067 1.00 94.44 531 ALA A C 1
ATOM 4193 O O . ALA A 1 531 ? 18.461 -14.267 4.127 1.00 94.44 531 ALA A O 1
ATOM 4194 N N . ALA A 1 532 ? 19.350 -15.127 5.999 1.00 89.19 532 ALA A N 1
ATOM 4195 C CA . ALA A 1 532 ? 20.429 -14.145 6.078 1.00 89.19 532 ALA A CA 1
ATOM 4196 C C . ALA A 1 532 ? 21.430 -14.205 4.904 1.00 89.19 532 ALA A C 1
ATOM 4198 O O . ALA A 1 532 ? 21.866 -13.157 4.439 1.00 89.19 532 ALA A O 1
ATOM 4199 N N . SER A 1 533 ? 21.831 -15.402 4.460 1.00 84.69 533 SER A N 1
ATOM 4200 C CA . SER A 1 533 ? 22.717 -15.711 3.310 1.00 84.69 533 SER A CA 1
ATOM 4201 C C . SER A 1 533 ? 23.397 -17.067 3.563 1.00 84.69 533 SER A C 1
ATOM 4203 O O . SER A 1 533 ? 23.544 -17.477 4.715 1.00 84.69 533 SER A O 1
ATOM 4205 N N . ASN A 1 534 ? 23.832 -17.756 2.505 1.00 77.75 534 ASN A N 1
ATOM 4206 C CA . ASN A 1 534 ? 24.662 -18.967 2.591 1.00 77.75 534 ASN A CA 1
ATOM 4207 C C . ASN A 1 534 ? 26.016 -18.810 1.872 1.00 77.75 534 ASN A C 1
ATOM 4209 O O . ASN A 1 534 ? 26.682 -19.798 1.575 1.00 77.75 534 ASN A O 1
ATOM 4213 N N . GLU A 1 535 ? 26.425 -17.585 1.551 1.00 75.31 535 GLU A N 1
ATOM 4214 C CA . GLU A 1 535 ? 27.611 -17.345 0.720 1.00 75.31 535 GLU A CA 1
ATOM 4215 C C . GLU A 1 535 ? 28.924 -17.247 1.524 1.00 75.31 535 GLU A C 1
ATOM 4217 O O . GLU A 1 535 ? 30.016 -17.117 0.961 1.00 75.31 535 GLU A O 1
ATOM 4222 N N . GLY A 1 536 ? 28.842 -17.334 2.857 1.00 71.44 536 GLY A N 1
ATOM 4223 C CA . GLY A 1 536 ? 29.993 -17.164 3.742 1.00 71.44 536 GLY A CA 1
ATOM 4224 C C . GLY A 1 536 ? 30.720 -15.831 3.515 1.00 71.44 536 GLY A C 1
ATOM 4225 O O . GLY A 1 536 ? 30.117 -14.838 3.123 1.00 71.44 536 GLY A O 1
ATOM 4226 N N . ALA A 1 537 ? 32.032 -15.808 3.767 1.00 66.69 537 ALA A N 1
ATOM 4227 C CA . ALA A 1 537 ? 32.864 -14.605 3.631 1.00 66.69 537 ALA A CA 1
ATOM 4228 C C . ALA A 1 537 ? 33.498 -14.414 2.236 1.00 66.69 537 ALA A C 1
ATOM 4230 O O . ALA A 1 537 ? 34.199 -13.430 2.025 1.00 66.69 537 ALA A O 1
ATOM 4231 N N . ASN A 1 538 ? 33.306 -15.358 1.305 1.00 59.16 538 ASN A N 1
ATOM 4232 C CA . ASN A 1 538 ? 33.933 -15.308 -0.025 1.00 59.16 538 ASN A CA 1
ATOM 4233 C C . ASN A 1 538 ? 33.107 -14.531 -1.060 1.00 59.16 538 ASN A C 1
ATOM 4235 O O . ASN A 1 538 ? 33.647 -14.160 -2.100 1.00 59.16 538 ASN A O 1
ATOM 4239 N N . ALA A 1 539 ? 31.815 -14.310 -0.815 1.00 62.09 539 ALA A N 1
ATOM 4240 C CA . ALA A 1 539 ? 30.997 -13.453 -1.662 1.00 62.09 539 ALA A CA 1
ATOM 4241 C C . ALA A 1 539 ? 30.968 -12.025 -1.115 1.00 62.09 539 ALA A C 1
ATOM 4243 O O . ALA A 1 539 ? 30.905 -11.836 0.098 1.00 62.09 539 ALA A O 1
ATOM 4244 N N . ASP A 1 540 ? 30.909 -11.024 -2.002 1.00 65.25 540 ASP A N 1
ATOM 4245 C CA . ASP A 1 540 ? 30.679 -9.619 -1.619 1.00 65.25 540 ASP A CA 1
ATOM 4246 C C . ASP A 1 540 ? 29.214 -9.385 -1.177 1.00 65.25 540 ASP A C 1
ATOM 4248 O O . ASP A 1 540 ? 28.486 -8.576 -1.761 1.00 65.25 540 ASP A O 1
ATOM 4252 N N . ILE A 1 541 ? 28.727 -10.171 -0.217 1.00 67.00 541 ILE A N 1
ATOM 4253 C CA . ILE A 1 541 ? 27.389 -10.079 0.368 1.00 67.00 541 ILE A CA 1
ATOM 4254 C C . ILE A 1 541 ? 27.534 -10.169 1.887 1.00 67.00 541 ILE A C 1
ATOM 4256 O O . ILE A 1 541 ? 27.624 -11.263 2.441 1.00 67.00 541 ILE A O 1
ATOM 4260 N N . ASP A 1 542 ? 27.507 -9.017 2.560 1.00 70.44 542 ASP A N 1
ATOM 4261 C CA . ASP A 1 542 ? 27.556 -8.960 4.027 1.00 70.44 542 ASP A CA 1
ATOM 4262 C C . ASP A 1 542 ? 26.284 -9.525 4.668 1.00 70.44 542 ASP A C 1
ATOM 4264 O O . ASP A 1 542 ? 26.359 -10.265 5.636 1.00 70.44 542 ASP A O 1
ATOM 4268 N N . LEU A 1 543 ? 25.109 -9.201 4.123 1.00 85.56 543 LEU A N 1
ATOM 4269 C CA . LEU A 1 543 ? 23.805 -9.733 4.523 1.00 85.56 543 LEU A CA 1
ATOM 4270 C C . LEU A 1 543 ? 22.871 -9.632 3.314 1.00 85.56 543 LEU A C 1
ATOM 4272 O O . LEU A 1 543 ? 22.823 -8.589 2.651 1.00 85.56 543 LEU A O 1
ATOM 4276 N N . ALA A 1 544 ? 22.162 -10.713 2.994 1.00 88.00 544 ALA A N 1
ATOM 4277 C CA . ALA A 1 544 ? 21.297 -10.742 1.826 1.00 88.00 544 ALA A CA 1
ATOM 4278 C C . ALA A 1 544 ? 20.100 -9.800 2.001 1.00 88.00 544 ALA A C 1
ATOM 4280 O O . ALA A 1 544 ? 19.604 -9.539 3.096 1.00 88.00 544 ALA A O 1
ATOM 4281 N N . TYR A 1 545 ? 19.618 -9.280 0.885 1.00 86.75 545 TYR A N 1
ATOM 4282 C CA . TYR A 1 545 ? 18.375 -8.534 0.822 1.00 86.75 545 TYR A CA 1
ATOM 4283 C C . TYR A 1 545 ? 17.218 -9.503 0.529 1.00 86.75 545 TYR A C 1
ATOM 4285 O O . TYR A 1 545 ? 17.359 -10.267 -0.412 1.00 86.75 545 TYR A O 1
ATOM 4293 N N . PRO A 1 546 ? 16.088 -9.535 1.256 1.00 92.56 546 PRO A N 1
ATOM 4294 C CA . PRO A 1 546 ? 15.585 -8.504 2.156 1.00 92.56 546 PRO A CA 1
ATOM 4295 C C . PRO A 1 546 ? 15.959 -8.662 3.634 1.00 92.56 546 PRO A C 1
ATOM 4297 O O . PRO A 1 546 ? 15.538 -7.832 4.428 1.00 92.56 546 PRO A O 1
ATOM 4300 N N . ALA A 1 547 ? 16.748 -9.666 4.031 1.00 91.94 547 ALA A N 1
ATOM 4301 C CA . ALA A 1 547 ? 17.104 -9.880 5.441 1.00 91.94 547 ALA A CA 1
ATOM 4302 C C . ALA A 1 547 ? 17.768 -8.664 6.110 1.00 91.94 547 ALA A C 1
ATOM 4304 O O . ALA A 1 547 ? 17.621 -8.475 7.307 1.00 91.94 547 ALA A O 1
ATOM 4305 N N . ARG A 1 548 ? 18.445 -7.801 5.346 1.00 88.06 548 ARG A N 1
ATOM 4306 C CA . ARG A 1 548 ? 19.009 -6.536 5.852 1.00 88.06 548 ARG A CA 1
ATOM 4307 C C . ARG A 1 548 ? 18.031 -5.353 5.977 1.00 88.06 548 ARG A C 1
ATOM 4309 O O . ARG A 1 548 ? 18.482 -4.250 6.270 1.00 88.06 548 ARG A O 1
ATOM 4316 N N . GLU A 1 549 ? 16.743 -5.520 5.674 1.00 88.25 549 GLU A N 1
ATOM 4317 C CA . GLU A 1 549 ? 15.732 -4.467 5.880 1.00 88.25 549 GLU A CA 1
ATOM 4318 C C . GLU A 1 549 ? 15.379 -4.305 7.358 1.00 88.25 549 GLU A C 1
ATOM 4320 O O . GLU A 1 549 ? 15.266 -5.282 8.088 1.00 88.25 549 GLU A O 1
ATOM 4325 N N . THR A 1 550 ? 15.119 -3.068 7.788 1.00 86.88 550 THR A N 1
ATOM 4326 C CA . THR A 1 550 ? 14.897 -2.734 9.207 1.00 86.88 550 THR A CA 1
ATOM 4327 C C . THR A 1 550 ? 13.740 -3.502 9.852 1.00 86.88 550 THR A C 1
ATOM 4329 O O . THR A 1 550 ? 13.831 -3.856 11.021 1.00 86.88 550 THR A O 1
ATOM 4332 N N . ASN A 1 551 ? 12.664 -3.761 9.100 1.00 89.94 551 ASN A N 1
ATOM 4333 C CA . ASN A 1 551 ? 11.451 -4.429 9.593 1.00 89.94 551 ASN A CA 1
ATOM 4334 C C . ASN A 1 551 ? 11.393 -5.917 9.213 1.00 89.94 551 ASN A C 1
ATOM 4336 O O . ASN A 1 551 ? 10.315 -6.510 9.177 1.00 89.94 551 ASN A O 1
ATOM 4340 N N . VAL A 1 552 ? 12.537 -6.519 8.884 1.00 95.62 552 VAL A N 1
ATOM 4341 C CA . VAL A 1 552 ? 12.648 -7.939 8.551 1.00 95.62 552 VAL A CA 1
ATOM 4342 C C . VAL A 1 552 ? 13.576 -8.599 9.560 1.00 95.62 552 VAL A C 1
ATOM 4344 O O . VAL A 1 552 ? 14.675 -8.119 9.816 1.00 95.62 552 VAL A O 1
ATOM 4347 N N . PHE A 1 553 ? 13.141 -9.712 10.143 1.00 95.69 553 PHE A N 1
ATOM 4348 C CA . PHE A 1 553 ? 13.998 -10.520 11.000 1.00 95.69 553 PHE A CA 1
ATOM 4349 C C . PHE A 1 553 ? 15.019 -11.264 10.140 1.00 95.69 553 PHE A C 1
ATOM 4351 O O . PHE A 1 553 ? 14.650 -12.152 9.361 1.00 95.69 553 PHE A O 1
ATOM 4358 N N . ASP A 1 554 ? 16.297 -10.917 10.294 1.00 93.19 554 ASP A N 1
ATOM 4359 C CA . ASP A 1 554 ? 17.407 -11.648 9.697 1.00 93.19 554 ASP A CA 1
ATOM 4360 C C . ASP A 1 554 ? 17.662 -12.937 10.481 1.00 93.19 554 ASP A C 1
ATOM 4362 O O . ASP A 1 554 ? 17.931 -12.922 11.682 1.00 93.19 554 ASP A O 1
ATOM 4366 N N . ILE A 1 555 ? 17.555 -14.087 9.813 1.00 95.56 555 ILE A N 1
ATOM 4367 C CA . ILE A 1 555 ? 17.700 -15.376 10.491 1.00 95.56 555 ILE A CA 1
ATOM 4368 C C . ILE A 1 555 ? 18.943 -16.109 10.002 1.00 95.56 555 ILE A C 1
ATOM 4370 O O . ILE A 1 555 ? 19.070 -16.480 8.830 1.00 95.56 555 ILE A O 1
ATOM 4374 N N . ARG A 1 556 ? 19.861 -16.350 10.942 1.00 94.19 556 ARG A N 1
ATOM 4375 C CA . ARG A 1 556 ? 21.086 -17.132 10.745 1.00 94.19 556 ARG A CA 1
ATOM 4376 C C . ARG A 1 556 ? 20.878 -18.600 11.119 1.00 94.19 556 ARG A C 1
ATOM 4378 O O . ARG A 1 556 ? 19.983 -18.954 11.883 1.00 94.19 556 ARG A O 1
ATOM 4385 N N . ALA A 1 557 ? 21.729 -19.471 10.591 1.00 94.88 557 ALA A N 1
ATOM 4386 C CA . ALA A 1 557 ? 21.672 -20.905 10.848 1.00 94.88 557 ALA A CA 1
ATOM 4387 C C . ALA A 1 557 ? 22.689 -21.342 11.907 1.00 94.88 557 ALA A C 1
ATOM 4389 O O . ALA A 1 557 ? 23.794 -20.805 12.004 1.00 94.88 557 ALA A O 1
ATOM 4390 N N . THR A 1 558 ? 22.354 -22.378 12.657 1.00 93.94 558 THR A N 1
ATOM 4391 C CA . THR A 1 558 ? 23.285 -23.108 13.519 1.00 93.94 558 THR A CA 1
ATOM 4392 C C . THR A 1 558 ? 23.135 -24.610 13.309 1.00 93.94 558 THR A C 1
ATOM 4394 O O . THR A 1 558 ? 22.182 -25.079 12.676 1.00 93.94 558 THR A O 1
ATOM 4397 N N . ASP A 1 559 ? 24.044 -25.382 13.889 1.00 91.06 559 ASP A N 1
ATOM 4398 C CA . ASP A 1 559 ? 23.764 -26.783 14.188 1.00 91.06 559 ASP A CA 1
ATOM 4399 C C . ASP A 1 559 ? 22.806 -26.920 15.396 1.00 91.06 559 ASP A C 1
ATOM 4401 O O . ASP A 1 559 ? 22.340 -25.934 15.977 1.00 91.06 559 ASP A O 1
ATOM 4405 N N . HIS A 1 560 ? 22.497 -28.162 15.772 1.00 84.69 560 HIS A N 1
ATOM 4406 C CA . HIS A 1 560 ? 21.612 -28.512 16.891 1.00 84.69 560 HIS A CA 1
ATOM 4407 C C . HIS A 1 560 ? 22.151 -28.121 18.279 1.00 84.69 560 HIS A C 1
ATOM 4409 O O . HIS A 1 560 ? 21.373 -28.045 19.231 1.00 84.69 560 HIS A O 1
ATOM 4415 N N . LEU A 1 561 ? 23.454 -27.852 18.401 1.00 87.12 561 LEU A N 1
ATOM 4416 C CA . LEU A 1 561 ? 24.103 -27.407 19.637 1.00 87.12 561 LEU A CA 1
ATOM 4417 C C . LEU A 1 561 ? 24.159 -25.875 19.741 1.00 87.12 561 LEU A C 1
ATOM 4419 O O . LEU A 1 561 ? 24.565 -25.346 20.775 1.00 87.12 561 LEU A O 1
ATOM 4423 N N . GLY A 1 562 ? 23.744 -25.164 18.690 1.00 88.50 562 GLY A N 1
ATOM 4424 C CA . GLY A 1 562 ? 23.835 -23.710 18.602 1.00 88.50 562 GLY A CA 1
ATOM 4425 C C . GLY A 1 562 ? 25.195 -23.210 18.106 1.00 88.50 562 GLY A C 1
ATOM 4426 O O . GLY A 1 562 ? 25.457 -22.011 18.195 1.00 88.50 562 GLY A O 1
ATOM 4427 N N . ASN A 1 563 ? 26.059 -24.081 17.570 1.00 91.06 563 ASN A N 1
ATOM 4428 C CA . ASN A 1 563 ? 27.295 -23.639 16.926 1.00 91.06 563 ASN A CA 1
ATOM 4429 C C . ASN A 1 563 ? 26.970 -22.969 15.590 1.00 91.06 563 ASN A C 1
ATOM 4431 O O . ASN A 1 563 ? 26.095 -23.422 14.845 1.00 91.06 563 ASN A O 1
ATOM 4435 N N . ARG A 1 564 ? 27.686 -21.892 15.263 1.00 90.69 564 ARG A N 1
ATOM 4436 C CA . ARG A 1 564 ? 27.459 -21.124 14.038 1.00 90.69 564 ARG A CA 1
ATOM 4437 C C . ARG A 1 564 ? 27.605 -21.998 12.787 1.00 90.69 564 ARG A C 1
ATOM 4439 O O . ARG A 1 564 ? 28.630 -22.641 12.579 1.00 90.69 564 ARG A O 1
ATOM 4446 N N . TYR A 1 565 ? 26.617 -21.933 11.894 1.00 91.06 565 TYR A N 1
ATOM 4447 C CA . TYR A 1 565 ? 26.727 -22.525 10.561 1.00 91.06 565 TYR A CA 1
ATOM 4448 C C . TYR A 1 565 ? 27.808 -21.801 9.746 1.00 91.06 565 TYR A C 1
ATOM 4450 O O . TYR A 1 565 ? 27.784 -20.571 9.629 1.00 91.06 565 TYR A O 1
ATOM 4458 N N . MET A 1 566 ? 28.751 -22.559 9.179 1.00 87.62 566 MET A N 1
ATOM 4459 C CA . MET A 1 566 ? 29.966 -22.010 8.555 1.00 87.62 566 MET A CA 1
ATOM 4460 C C . MET A 1 566 ? 29.706 -21.086 7.356 1.00 87.62 566 MET A C 1
ATOM 4462 O O . MET A 1 566 ? 30.548 -20.253 7.037 1.00 87.62 566 MET A O 1
ATOM 4466 N N . TYR A 1 567 ? 28.548 -21.222 6.708 1.00 88.75 567 TYR A N 1
ATOM 4467 C CA . TYR A 1 567 ? 28.168 -20.439 5.531 1.00 88.75 567 TYR A CA 1
ATOM 4468 C C . TYR A 1 567 ? 27.284 -19.232 5.855 1.00 88.75 567 TYR A C 1
ATOM 4470 O O . TYR A 1 567 ? 26.848 -18.533 4.943 1.00 88.75 567 TYR A O 1
ATOM 4478 N N . ASN A 1 568 ? 27.017 -18.964 7.138 1.00 89.31 568 ASN A N 1
ATOM 4479 C CA . ASN A 1 568 ? 26.368 -17.716 7.524 1.00 89.31 568 ASN A CA 1
ATOM 4480 C C . ASN A 1 568 ? 27.149 -16.506 6.991 1.00 89.31 568 ASN A C 1
ATOM 4482 O O . ASN A 1 568 ? 28.383 -16.567 6.927 1.00 89.31 568 ASN A O 1
ATOM 4486 N N . PRO A 1 569 ? 26.462 -15.379 6.734 1.00 86.31 569 PRO A N 1
ATOM 4487 C CA . PRO A 1 569 ? 27.128 -14.128 6.402 1.00 86.31 569 PRO A CA 1
ATOM 4488 C C . PRO A 1 569 ? 28.195 -13.740 7.438 1.00 86.31 569 PRO A C 1
ATOM 4490 O O . PRO A 1 569 ? 28.118 -14.195 8.598 1.00 86.31 569 PRO A O 1
ATOM 4493 N N . PRO A 1 570 ? 29.173 -12.892 7.058 1.00 77.75 570 PRO A N 1
ATOM 4494 C CA . PRO A 1 570 ? 30.154 -12.327 7.974 1.00 77.75 570 PRO A CA 1
ATOM 4495 C C . PRO A 1 570 ? 29.530 -11.789 9.268 1.00 77.75 570 PRO A C 1
ATOM 4497 O O . PRO A 1 570 ? 28.344 -11.460 9.369 1.00 77.75 570 PRO A O 1
ATOM 4500 N N . TRP A 1 571 ? 30.338 -11.792 10.322 1.00 69.19 571 TRP A N 1
ATOM 4501 C CA . TRP A 1 571 ? 29.891 -11.297 11.616 1.00 69.19 571 TRP A CA 1
ATOM 4502 C C . TRP A 1 571 ? 29.835 -9.767 11.585 1.00 69.19 571 TRP A C 1
ATOM 4504 O O . TRP A 1 571 ? 30.848 -9.138 11.286 1.00 69.19 571 TRP A O 1
ATOM 4514 N N . ASP A 1 572 ? 28.682 -9.186 11.919 1.00 68.06 572 ASP A N 1
ATOM 4515 C CA . ASP A 1 572 ? 28.545 -7.742 12.110 1.00 68.06 572 ASP A CA 1
ATOM 4516 C C . ASP A 1 572 ? 28.643 -7.435 13.607 1.00 68.06 572 ASP A C 1
ATOM 4518 O O . ASP A 1 572 ? 27.730 -7.718 14.380 1.00 68.06 572 ASP A O 1
ATOM 4522 N N . ALA A 1 573 ? 29.774 -6.867 14.027 1.00 54.16 573 ALA A N 1
ATOM 4523 C CA . ALA A 1 573 ? 30.017 -6.512 15.423 1.00 54.16 573 ALA A CA 1
ATOM 4524 C C . ALA A 1 573 ? 29.115 -5.368 15.935 1.00 54.16 573 ALA A C 1
ATOM 4526 O O . ALA A 1 573 ? 29.062 -5.147 17.145 1.00 54.16 573 ALA A O 1
ATOM 4527 N N . GLY A 1 574 ? 28.423 -4.649 15.041 1.00 55.31 574 GLY A N 1
ATOM 4528 C CA . GLY A 1 574 ? 27.468 -3.590 15.370 1.00 55.31 574 GLY A CA 1
ATOM 4529 C C . GLY A 1 574 ? 26.006 -4.045 15.434 1.00 55.31 574 GLY A C 1
ATOM 4530 O O . GLY A 1 574 ? 25.164 -3.282 15.915 1.00 55.31 574 GLY A O 1
ATOM 4531 N N . ALA A 1 575 ? 25.685 -5.266 14.992 1.00 63.38 575 ALA A N 1
ATOM 4532 C CA . ALA A 1 575 ? 24.318 -5.778 15.005 1.00 63.38 575 ALA A CA 1
ATOM 4533 C C . ALA A 1 575 ? 23.844 -6.019 16.449 1.00 63.38 575 ALA A C 1
ATOM 4535 O O . ALA A 1 575 ? 24.378 -6.854 17.181 1.00 63.38 575 ALA A O 1
ATOM 4536 N N . ARG A 1 576 ? 22.821 -5.267 16.877 1.00 60.59 576 ARG A N 1
ATOM 4537 C CA . ARG A 1 576 ? 22.300 -5.311 18.256 1.00 60.59 576 ARG A CA 1
ATOM 4538 C C . ARG A 1 576 ? 21.575 -6.625 18.572 1.00 60.59 576 ARG A C 1
ATOM 4540 O O . ARG A 1 576 ? 21.580 -7.058 19.725 1.00 60.59 576 ARG A O 1
ATOM 4547 N N . TRP A 1 577 ? 20.990 -7.260 17.556 1.00 79.44 577 TRP A N 1
ATOM 4548 C CA . TRP A 1 577 ? 20.280 -8.535 17.644 1.00 79.44 577 TRP A CA 1
ATOM 4549 C C . TRP A 1 577 ? 20.698 -9.400 16.456 1.00 79.44 577 TRP A C 1
ATOM 4551 O O . TRP A 1 577 ? 20.699 -8.928 15.325 1.00 79.44 577 TRP A O 1
ATOM 4561 N N . THR A 1 578 ? 21.083 -10.649 16.703 1.00 87.31 578 THR A N 1
ATOM 4562 C CA . THR A 1 578 ? 21.426 -11.594 15.635 1.00 87.31 578 THR A CA 1
ATOM 4563 C C . THR A 1 578 ? 20.744 -12.913 15.930 1.00 87.31 578 THR A C 1
ATOM 4565 O O . THR A 1 578 ? 21.266 -13.752 16.671 1.00 87.31 578 THR A O 1
ATOM 4568 N N . PHE A 1 579 ? 19.532 -13.060 15.405 1.00 95.00 579 PHE A N 1
ATOM 4569 C CA . PHE A 1 579 ? 18.727 -14.248 15.629 1.00 95.00 579 PHE A CA 1
ATOM 4570 C C . PHE A 1 579 ? 19.268 -15.417 14.820 1.00 95.00 579 PHE A C 1
ATOM 4572 O O . PHE A 1 579 ? 19.634 -15.298 13.649 1.00 95.00 579 PHE A O 1
ATOM 4579 N N . ALA A 1 580 ? 19.327 -16.574 15.463 1.00 95.44 580 ALA A N 1
ATOM 4580 C CA . ALA A 1 580 ? 19.730 -17.801 14.817 1.00 95.44 580 ALA A CA 1
ATOM 4581 C C . ALA A 1 580 ? 18.926 -18.977 15.349 1.00 95.44 580 ALA A C 1
ATOM 4583 O O . ALA A 1 580 ? 18.338 -18.924 16.426 1.00 95.44 580 ALA A O 1
ATOM 4584 N N . THR A 1 581 ? 18.890 -20.051 14.582 1.00 95.81 581 THR A N 1
ATOM 4585 C CA . THR A 1 581 ? 18.215 -21.283 14.977 1.00 95.81 581 THR A CA 1
ATOM 4586 C C . THR A 1 581 ? 18.756 -22.454 14.161 1.00 95.81 581 THR A C 1
ATOM 4588 O O . THR A 1 581 ? 19.573 -22.251 13.256 1.00 95.81 581 THR A O 1
ATOM 4591 N N . LEU A 1 582 ? 18.325 -23.679 14.474 1.00 94.62 582 LEU A N 1
ATOM 4592 C CA . LEU A 1 582 ? 18.717 -24.877 13.744 1.00 94.62 582 LEU A CA 1
ATOM 4593 C C . LEU A 1 582 ? 18.525 -24.672 12.235 1.00 94.62 582 LEU A C 1
ATOM 4595 O O . LEU A 1 582 ? 17.423 -24.421 11.756 1.00 94.62 582 LEU A O 1
ATOM 4599 N N . GLY A 1 583 ? 19.615 -24.811 11.489 1.00 94.31 583 GLY A N 1
ATOM 4600 C CA . GLY A 1 583 ? 19.623 -24.709 10.036 1.00 94.31 583 GLY A CA 1
ATOM 4601 C C . GLY A 1 583 ? 20.548 -25.709 9.355 1.00 94.31 583 GLY A C 1
ATOM 4602 O O . GLY A 1 583 ? 20.551 -25.755 8.134 1.00 94.31 583 GLY A O 1
ATOM 4603 N N . GLU A 1 584 ? 21.315 -26.523 10.088 1.00 93.62 584 GLU A N 1
ATOM 4604 C CA . GLU A 1 584 ? 22.158 -27.580 9.517 1.00 93.62 584 GLU A CA 1
ATOM 4605 C C . GLU A 1 584 ? 21.494 -28.966 9.623 1.00 93.62 584 GLU A C 1
ATOM 4607 O O . GLU A 1 584 ? 21.064 -29.375 10.699 1.00 93.62 584 GLU A O 1
ATOM 4612 N N . LYS A 1 585 ? 21.468 -29.718 8.509 1.00 91.50 585 LYS A N 1
ATOM 4613 C CA . LYS A 1 585 ? 20.974 -31.109 8.408 1.00 91.50 585 LYS A CA 1
ATOM 4614 C C . LYS A 1 585 ? 19.527 -31.278 8.891 1.00 91.50 585 LYS A C 1
ATOM 4616 O O . LYS A 1 585 ? 19.170 -32.290 9.493 1.00 91.50 585 LYS A O 1
ATOM 4621 N N . VAL A 1 586 ? 18.677 -30.305 8.574 1.00 91.19 586 VAL A N 1
ATOM 4622 C CA . VAL A 1 586 ? 17.264 -30.291 8.955 1.00 91.19 586 VAL A CA 1
ATOM 4623 C C . VAL A 1 586 ? 16.457 -31.154 7.986 1.00 91.19 586 VAL A C 1
ATOM 4625 O O . VAL A 1 586 ? 16.403 -30.872 6.788 1.00 91.19 586 VAL A O 1
ATOM 4628 N N . LEU A 1 587 ? 15.851 -32.225 8.501 1.00 92.62 587 LEU A N 1
ATOM 4629 C CA . LEU A 1 587 ? 15.039 -33.167 7.728 1.00 92.62 587 LEU A CA 1
ATOM 4630 C C . LEU A 1 587 ? 13.654 -32.585 7.419 1.00 92.62 587 LEU A C 1
ATOM 4632 O O . LEU A 1 587 ? 12.909 -32.274 8.346 1.00 92.62 587 LEU A O 1
ATOM 4636 N N . SER A 1 588 ? 13.287 -32.514 6.141 1.00 94.44 588 SER A N 1
ATOM 4637 C CA . SER A 1 588 ? 11.934 -32.149 5.695 1.00 94.44 588 SER A CA 1
ATOM 4638 C C . SER A 1 588 ? 11.613 -32.769 4.331 1.00 94.44 588 SER A C 1
ATOM 4640 O O . SER A 1 588 ? 12.409 -33.549 3.806 1.00 94.44 588 SER A O 1
ATOM 4642 N 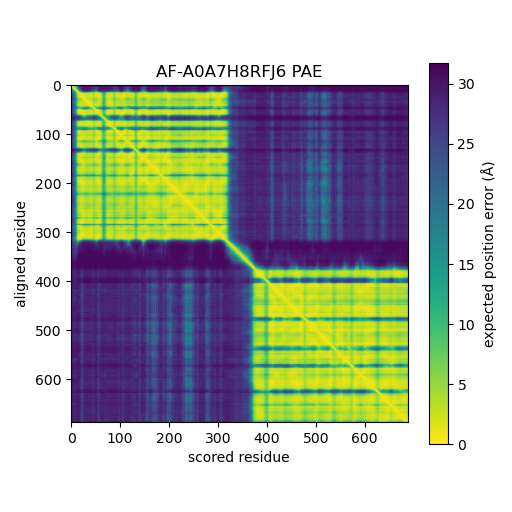N . ALA A 1 589 ? 10.435 -32.442 3.799 1.00 94.56 589 ALA A N 1
ATOM 4643 C CA . ALA A 1 589 ? 9.939 -32.890 2.504 1.00 94.56 589 ALA A CA 1
ATOM 4644 C C . ALA A 1 589 ? 10.832 -32.416 1.359 1.00 94.56 589 ALA A C 1
ATOM 4646 O O . ALA A 1 589 ? 11.357 -31.308 1.384 1.00 94.56 589 ALA A O 1
ATOM 4647 N N . TRP A 1 590 ? 10.962 -33.248 0.338 1.00 94.62 590 TRP A N 1
ATOM 4648 C CA . TRP A 1 590 ? 11.698 -32.957 -0.881 1.00 94.62 590 TRP A CA 1
ATOM 4649 C C . TRP A 1 590 ? 10.998 -33.596 -2.083 1.00 94.62 590 TRP A C 1
ATOM 4651 O O . TRP A 1 590 ? 9.984 -34.276 -1.948 1.00 94.62 590 TRP A O 1
ATOM 4661 N N . THR A 1 591 ? 11.537 -33.381 -3.279 1.00 91.62 591 THR A N 1
ATOM 4662 C CA . THR A 1 591 ? 10.986 -33.921 -4.527 1.00 91.62 591 THR A CA 1
ATOM 4663 C C . THR A 1 591 ? 10.783 -35.439 -4.474 1.00 91.62 591 THR A C 1
ATOM 4665 O O . THR A 1 591 ? 11.508 -36.155 -3.782 1.00 91.62 591 THR A O 1
ATOM 4668 N N . GLU A 1 592 ? 9.823 -35.936 -5.258 1.00 89.94 592 GLU A N 1
ATOM 4669 C CA . GLU A 1 592 ? 9.516 -37.372 -5.392 1.00 89.94 592 GLU A CA 1
ATOM 4670 C C . GLU A 1 592 ? 9.053 -38.045 -4.084 1.00 89.94 592 GLU A C 1
ATOM 4672 O O . GLU A 1 592 ? 9.255 -39.242 -3.878 1.00 89.94 592 GLU A O 1
ATOM 4677 N N . GLY A 1 593 ? 8.424 -37.285 -3.180 1.00 91.12 593 GLY A N 1
ATOM 4678 C CA . GLY A 1 593 ? 7.886 -37.821 -1.924 1.00 91.12 593 GLY A CA 1
ATOM 4679 C C . GLY A 1 593 ? 8.948 -38.172 -0.875 1.00 91.12 593 GLY A C 1
ATOM 4680 O O . GLY A 1 593 ? 8.653 -38.906 0.071 1.00 91.12 593 GLY A O 1
ATOM 4681 N N . GLN A 1 594 ? 10.190 -37.715 -1.058 1.00 94.38 594 GLN A N 1
ATOM 4682 C CA . GLN A 1 594 ? 11.314 -38.050 -0.188 1.00 94.38 594 GLN A CA 1
ATOM 4683 C C . GLN A 1 594 ? 11.408 -37.107 1.015 1.00 94.38 594 GLN A C 1
ATOM 4685 O O . GLN A 1 594 ? 11.075 -35.933 0.933 1.00 94.38 594 GLN A O 1
ATOM 4690 N N . MET A 1 595 ? 11.967 -37.597 2.123 1.00 93.50 595 MET A N 1
ATOM 4691 C CA . MET A 1 595 ? 12.382 -36.759 3.251 1.00 93.50 595 MET A CA 1
ATOM 4692 C C . MET A 1 595 ? 13.906 -36.642 3.249 1.00 93.50 595 MET A C 1
ATOM 4694 O O . MET A 1 595 ? 14.587 -37.650 3.449 1.00 93.50 595 MET A O 1
ATOM 4698 N N . LEU A 1 596 ? 14.454 -35.442 3.041 1.00 91.88 596 LEU A N 1
ATOM 4699 C CA . LEU A 1 596 ? 15.902 -35.227 2.938 1.00 91.88 596 LEU A CA 1
ATOM 4700 C C . LEU A 1 596 ? 16.412 -34.194 3.951 1.00 91.88 596 LEU A C 1
ATOM 4702 O O . LEU A 1 596 ? 15.750 -33.185 4.190 1.00 91.88 596 LEU A O 1
ATOM 4706 N N . PRO A 1 597 ? 17.595 -34.408 4.556 1.00 92.06 597 PRO A N 1
ATOM 4707 C CA . PRO A 1 597 ? 18.241 -33.390 5.367 1.00 92.06 597 PRO A CA 1
ATOM 4708 C C . PRO A 1 597 ? 18.841 -32.310 4.462 1.00 92.06 597 PRO A C 1
ATOM 4710 O O . PRO A 1 597 ? 19.631 -32.602 3.562 1.00 92.06 597 PRO A O 1
ATOM 4713 N N . LYS A 1 598 ? 18.494 -31.050 4.723 1.00 92.44 598 LYS A N 1
ATOM 4714 C CA . LYS A 1 598 ? 19.061 -29.881 4.039 1.00 92.44 598 LYS A CA 1
ATOM 4715 C C . LYS A 1 598 ? 19.678 -28.920 5.046 1.00 92.44 598 LYS A C 1
ATOM 4717 O O . LYS A 1 598 ? 19.286 -28.894 6.211 1.00 92.44 598 LYS A O 1
ATOM 4722 N N . SER A 1 599 ? 20.647 -28.139 4.583 1.00 93.50 599 SER A N 1
ATOM 4723 C CA . SER A 1 599 ? 21.315 -27.124 5.392 1.00 93.50 599 SER A CA 1
ATOM 4724 C C . SER A 1 599 ? 21.190 -25.753 4.743 1.00 93.50 599 SER A C 1
ATOM 4726 O O . SER A 1 599 ? 21.306 -25.649 3.524 1.00 93.50 599 SER A O 1
ATOM 4728 N N . GLY A 1 600 ? 20.989 -24.718 5.550 1.00 93.56 600 GLY A N 1
ATOM 4729 C CA . GLY A 1 600 ? 20.973 -23.333 5.101 1.00 93.56 600 GLY A CA 1
ATOM 4730 C C . GLY A 1 600 ? 20.214 -22.407 6.044 1.00 93.56 600 GLY A C 1
ATOM 4731 O O . GLY A 1 600 ? 19.404 -22.834 6.870 1.00 93.56 600 GLY A O 1
ATOM 4732 N N . THR A 1 601 ? 20.441 -21.109 5.870 1.00 94.69 601 THR A N 1
ATOM 4733 C CA . THR A 1 601 ? 19.683 -20.044 6.544 1.00 94.69 601 THR A CA 1
ATOM 4734 C C . THR A 1 601 ? 18.202 -20.032 6.163 1.00 94.69 601 THR A C 1
ATOM 4736 O O . THR A 1 601 ? 17.388 -19.574 6.957 1.00 94.69 601 THR A O 1
ATOM 4739 N N . SER A 1 602 ? 17.820 -20.620 5.024 1.00 94.94 602 SER A N 1
ATOM 4740 C CA . SER A 1 602 ? 16.418 -20.835 4.645 1.00 94.94 602 SER A CA 1
ATOM 4741 C C . SER A 1 602 ? 15.679 -21.754 5.623 1.00 94.94 602 SER A C 1
ATOM 4743 O O . SER A 1 602 ? 14.564 -21.441 6.039 1.00 94.94 602 SER A O 1
ATOM 4745 N N . MET A 1 603 ? 16.326 -22.834 6.073 1.00 95.69 603 MET A N 1
ATOM 4746 C CA . MET A 1 603 ? 15.750 -23.768 7.051 1.00 95.69 603 MET A CA 1
ATOM 4747 C C . MET A 1 603 ? 15.558 -23.089 8.402 1.00 95.69 603 MET A C 1
ATOM 4749 O O . MET A 1 603 ? 14.508 -23.219 9.033 1.00 95.69 603 MET A O 1
ATOM 4753 N N . ALA A 1 604 ? 16.554 -22.299 8.802 1.00 96.69 604 ALA A N 1
ATOM 4754 C CA . ALA A 1 604 ? 16.492 -21.527 10.027 1.00 96.69 604 ALA A CA 1
ATOM 4755 C C . ALA A 1 604 ? 15.382 -20.458 9.971 1.00 96.69 604 ALA A C 1
ATOM 4757 O O . ALA A 1 604 ? 14.588 -20.342 10.904 1.00 96.69 604 ALA A O 1
ATOM 4758 N N . ALA A 1 605 ? 15.262 -19.727 8.858 1.00 97.75 605 ALA A N 1
ATOM 4759 C CA . ALA A 1 605 ? 14.216 -18.725 8.657 1.00 97.75 605 ALA A CA 1
ATOM 4760 C C . ALA A 1 605 ? 12.806 -19.327 8.757 1.00 97.75 605 ALA A C 1
ATOM 4762 O O . ALA A 1 605 ? 11.949 -18.756 9.431 1.00 97.75 605 ALA A O 1
ATOM 4763 N N . ALA A 1 606 ? 12.578 -20.509 8.173 1.00 97.88 606 ALA A N 1
ATOM 4764 C CA . ALA A 1 606 ? 11.300 -21.216 8.276 1.00 97.88 606 ALA A CA 1
ATOM 4765 C C . ALA A 1 606 ? 10.932 -21.558 9.724 1.00 97.88 606 ALA A C 1
ATOM 4767 O O . ALA A 1 606 ? 9.798 -21.365 10.165 1.00 97.88 606 ALA A O 1
ATOM 4768 N N . ILE A 1 607 ? 11.919 -22.023 10.484 1.00 97.12 607 ILE A N 1
ATOM 4769 C CA . ILE A 1 607 ? 11.759 -22.377 11.887 1.00 97.12 607 ILE A CA 1
ATOM 4770 C C . ILE A 1 607 ? 11.488 -21.137 12.760 1.00 97.12 607 ILE A C 1
ATOM 4772 O O . ILE A 1 607 ? 10.637 -21.176 13.655 1.00 97.12 607 ILE A O 1
ATOM 4776 N N . ALA A 1 608 ? 12.182 -20.027 12.503 1.00 98.12 608 ALA A N 1
ATOM 4777 C CA . ALA A 1 608 ? 11.962 -18.766 13.207 1.00 98.12 608 ALA A CA 1
ATOM 4778 C C . ALA A 1 608 ? 10.584 -18.166 12.885 1.00 98.12 608 ALA A C 1
ATOM 4780 O O . ALA A 1 608 ? 9.863 -17.790 13.809 1.00 98.12 608 ALA A O 1
ATOM 4781 N N . ALA A 1 609 ? 10.169 -18.171 11.614 1.00 98.50 609 ALA A N 1
ATOM 4782 C CA . ALA A 1 609 ? 8.834 -17.737 11.202 1.00 98.50 609 ALA A CA 1
ATOM 4783 C C . ALA A 1 609 ? 7.733 -18.588 11.853 1.00 98.50 609 ALA A C 1
ATOM 4785 O O . ALA A 1 609 ? 6.760 -18.051 12.381 1.00 98.50 609 ALA A O 1
ATOM 4786 N N . GLY A 1 610 ? 7.918 -19.913 11.901 1.00 97.81 610 GLY A N 1
ATOM 4787 C CA . GLY A 1 610 ? 7.034 -20.813 12.642 1.00 97.81 610 GLY A CA 1
ATOM 4788 C C . GLY A 1 610 ? 6.984 -20.484 14.138 1.00 97.81 610 GLY A C 1
ATOM 4789 O O . GLY A 1 610 ? 5.914 -20.497 14.739 1.00 97.81 610 GLY A O 1
ATOM 4790 N N . THR A 1 611 ? 8.115 -20.117 14.743 1.00 97.81 611 THR A N 1
ATOM 4791 C CA . THR A 1 611 ? 8.165 -19.688 16.151 1.00 97.81 611 THR A CA 1
ATOM 4792 C C . THR A 1 611 ? 7.391 -18.390 16.379 1.00 97.81 611 THR A C 1
ATOM 4794 O O . THR A 1 611 ? 6.597 -18.312 17.315 1.00 97.81 611 THR A O 1
ATOM 4797 N N . GLY A 1 612 ? 7.558 -17.393 15.505 1.00 97.88 612 GLY A N 1
ATOM 4798 C CA . GLY A 1 612 ? 6.772 -16.159 15.555 1.00 97.88 612 GLY A CA 1
ATOM 4799 C C . GLY A 1 612 ? 5.272 -16.431 15.417 1.00 97.88 612 GLY A C 1
ATOM 4800 O O . GLY A 1 612 ? 4.469 -15.920 16.198 1.00 97.88 612 GLY A O 1
ATOM 4801 N N . ALA A 1 613 ? 4.892 -17.322 14.498 1.00 97.38 613 ALA A N 1
ATOM 4802 C CA . ALA A 1 613 ? 3.506 -17.742 14.328 1.00 97.38 613 ALA A CA 1
ATOM 4803 C C . ALA A 1 613 ? 2.946 -18.470 15.566 1.00 97.38 613 ALA A C 1
ATOM 4805 O O . ALA A 1 613 ? 1.797 -18.233 15.926 1.00 97.38 613 ALA A O 1
ATOM 4806 N N . LEU A 1 614 ? 3.739 -19.305 16.253 1.00 94.81 614 LEU A N 1
ATOM 4807 C CA . LEU A 1 614 ? 3.347 -19.947 17.519 1.00 94.81 614 LEU A CA 1
ATOM 4808 C C . LEU A 1 614 ? 3.079 -18.928 18.636 1.00 94.81 614 LEU A C 1
ATOM 4810 O O . LEU A 1 614 ? 2.099 -19.057 19.370 1.00 94.81 614 LEU A O 1
ATOM 4814 N N . LEU A 1 615 ? 3.947 -17.924 18.777 1.00 95.25 615 LEU A N 1
ATOM 4815 C CA . LEU A 1 615 ? 3.804 -16.872 19.789 1.00 95.25 615 LEU A CA 1
ATOM 4816 C C . LEU A 1 615 ? 2.564 -16.011 19.522 1.00 95.25 615 LEU A C 1
ATOM 4818 O O . LEU A 1 615 ? 1.788 -15.739 20.440 1.00 95.25 615 LEU A O 1
ATOM 4822 N N . LEU A 1 616 ? 2.340 -15.653 18.257 1.00 93.50 616 LEU A N 1
ATOM 4823 C CA . LEU A 1 616 ? 1.143 -14.936 17.826 1.00 93.50 616 LEU A CA 1
ATOM 4824 C C . LEU A 1 616 ? -0.128 -15.784 17.990 1.00 93.50 616 LEU A C 1
ATOM 4826 O O . LEU A 1 616 ? -1.197 -15.264 18.307 1.00 93.50 616 LEU A O 1
ATOM 4830 N N . ASP A 1 617 ? -0.032 -17.101 17.804 1.00 90.44 617 ASP A N 1
ATOM 4831 C CA . ASP A 1 617 ? -1.158 -18.004 18.033 1.00 90.44 617 ASP A CA 1
ATOM 4832 C C . ASP A 1 617 ? -1.558 -18.039 19.512 1.00 90.44 617 ASP A C 1
ATOM 4834 O O . ASP A 1 617 ? -2.743 -17.978 19.852 1.00 90.44 617 ASP A O 1
ATOM 4838 N N . PHE A 1 618 ? -0.563 -18.069 20.402 1.00 89.81 618 PHE A N 1
ATOM 4839 C CA . PHE A 1 618 ? -0.794 -17.997 21.838 1.00 89.81 618 PHE A CA 1
ATOM 4840 C C . PHE A 1 618 ? -1.420 -16.660 22.263 1.00 89.81 618 PHE A C 1
ATOM 4842 O O . PHE A 1 618 ? -2.368 -16.662 23.051 1.00 89.81 618 PHE A O 1
ATOM 4849 N N . SER A 1 619 ? -0.946 -15.523 21.740 1.00 87.56 619 SER A N 1
ATOM 4850 C CA . SER A 1 619 ? -1.481 -14.203 22.119 1.00 87.56 619 SER A CA 1
ATOM 4851 C C . SER A 1 619 ? -2.941 -13.997 21.702 1.00 87.56 619 SER A C 1
ATOM 4853 O O . SER A 1 619 ? -3.660 -13.210 22.315 1.00 87.56 619 SER A O 1
ATOM 4855 N N . ARG A 1 620 ? -3.415 -14.752 20.703 1.00 84.69 620 ARG A N 1
ATOM 4856 C CA . ARG A 1 620 ? -4.813 -14.749 20.241 1.00 84.69 620 ARG A CA 1
ATOM 4857 C C . ARG A 1 620 ? -5.746 -15.632 21.070 1.00 84.69 620 ARG A C 1
ATOM 4859 O O . ARG A 1 620 ? -6.961 -15.620 20.836 1.00 84.69 620 ARG A O 1
ATOM 4866 N N . LEU A 1 621 ? -5.226 -16.400 22.030 1.00 79.31 621 LEU A N 1
ATOM 4867 C CA . LEU A 1 621 ? -6.070 -17.138 22.968 1.00 79.31 621 LEU A CA 1
ATOM 4868 C C . LEU A 1 621 ? -6.887 -16.143 23.827 1.00 79.31 621 LEU A C 1
ATOM 4870 O O . LEU A 1 621 ? -6.372 -15.092 24.194 1.00 79.31 621 LEU A O 1
ATOM 4874 N N . PRO A 1 622 ? -8.148 -16.448 24.200 1.00 72.25 622 PRO A N 1
ATOM 4875 C CA . PRO A 1 622 ? -8.982 -15.537 24.992 1.00 72.25 622 PRO A CA 1
ATOM 4876 C C . PRO A 1 622 ? -8.302 -15.031 26.281 1.00 72.25 622 PRO A C 1
ATOM 4878 O O . PRO A 1 622 ? -7.490 -15.734 26.877 1.00 72.25 622 PRO A O 1
ATOM 4881 N N . ALA A 1 623 ? -8.655 -13.849 26.784 1.00 66.62 623 ALA A N 1
ATOM 4882 C CA . ALA A 1 623 ? -8.103 -13.382 28.059 1.00 66.62 623 ALA A CA 1
ATOM 4883 C C . ALA A 1 623 ? -8.538 -14.280 29.239 1.00 66.62 623 ALA A C 1
ATOM 4885 O O . ALA A 1 623 ? -9.656 -14.811 29.263 1.00 66.62 623 ALA A O 1
ATOM 4886 N N . LEU A 1 624 ? -7.664 -14.445 30.238 1.00 66.12 624 LEU A N 1
ATOM 4887 C CA . LEU A 1 624 ? -8.014 -15.098 31.501 1.00 66.12 624 LEU A CA 1
ATOM 4888 C C . LEU A 1 624 ? -8.941 -14.184 32.320 1.00 66.12 624 LEU A C 1
ATOM 4890 O O . LEU A 1 624 ? -8.748 -12.971 32.387 1.00 66.12 624 LEU A O 1
ATOM 4894 N N . LYS A 1 625 ? -9.973 -14.750 32.961 1.00 60.97 625 LYS A N 1
ATOM 4895 C CA . LYS A 1 625 ? -10.873 -13.969 33.829 1.00 60.97 625 LYS A CA 1
ATOM 4896 C C . LYS A 1 625 ? -10.087 -13.407 35.021 1.00 60.97 625 LYS A C 1
ATOM 4898 O O . LYS A 1 625 ? -9.583 -14.183 35.825 1.00 60.97 625 LYS A O 1
ATOM 4903 N N . GLY A 1 626 ? -10.059 -12.080 35.164 1.00 59.34 626 GLY A N 1
ATOM 4904 C CA . GLY A 1 626 ? -9.536 -11.386 36.350 1.00 59.34 626 GLY A CA 1
ATOM 4905 C C . GLY A 1 626 ? -8.108 -10.840 36.241 1.00 59.34 626 GLY A C 1
ATOM 4906 O O . GLY A 1 626 ? -7.702 -10.100 37.128 1.00 59.34 626 GLY A O 1
ATOM 4907 N N . GLN A 1 627 ? -7.377 -11.140 35.164 1.00 56.88 627 GLN A N 1
ATOM 4908 C CA . GLN A 1 627 ? -6.088 -10.532 34.815 1.00 56.88 627 GLN A CA 1
ATOM 4909 C C . GLN A 1 627 ? -6.006 -10.503 33.286 1.00 56.88 627 GLN A C 1
ATOM 4911 O O . GLN A 1 627 ? -5.752 -11.532 32.664 1.00 56.88 627 GLN A O 1
ATOM 4916 N N . ALA A 1 628 ? -6.327 -9.361 32.675 1.00 59.09 628 ALA A N 1
ATOM 4917 C CA . ALA A 1 628 ? -6.088 -9.163 31.252 1.00 59.09 628 ALA A CA 1
ATOM 4918 C C . ALA A 1 628 ? -4.661 -8.612 31.108 1.00 59.09 628 ALA A C 1
ATOM 4920 O O . ALA A 1 628 ? -4.409 -7.534 31.651 1.00 59.09 628 ALA A O 1
ATOM 4921 N N . PRO A 1 629 ? -3.745 -9.344 30.453 1.00 65.94 629 PRO A N 1
ATOM 4922 C CA . PRO A 1 629 ? -2.459 -8.795 30.030 1.00 65.94 629 PRO A CA 1
ATOM 4923 C C . PRO A 1 629 ? -2.687 -7.480 29.281 1.00 65.94 629 PRO A C 1
ATOM 4925 O O . PRO A 1 629 ? -3.636 -7.399 28.493 1.00 65.94 629 PRO A O 1
ATOM 4928 N N . ARG A 1 630 ? -1.886 -6.456 29.572 1.00 76.75 630 ARG A N 1
ATOM 4929 C CA . ARG A 1 630 ? -2.101 -5.091 29.070 1.00 76.75 630 ARG A CA 1
ATOM 4930 C C . ARG A 1 630 ? -1.493 -4.832 27.699 1.00 76.75 630 ARG A C 1
ATOM 4932 O O . ARG A 1 630 ? -1.911 -3.870 27.080 1.00 76.75 630 ARG A O 1
ATOM 4939 N N . HIS A 1 631 ? -0.517 -5.638 27.281 1.00 81.69 631 HIS A N 1
ATOM 4940 C CA . HIS A 1 631 ? 0.349 -5.340 26.139 1.00 81.69 631 HIS A CA 1
ATOM 4941 C C . HIS A 1 631 ? 0.344 -6.437 25.063 1.00 81.69 631 HIS A C 1
ATOM 4943 O O . HIS A 1 631 ? 1.133 -6.382 24.119 1.00 81.69 631 HIS A O 1
ATOM 4949 N N . LEU A 1 632 ? -0.527 -7.452 25.163 1.00 79.44 632 LEU A N 1
ATOM 4950 C CA . LEU A 1 632 ? -0.580 -8.561 24.195 1.00 79.44 632 LEU A CA 1
ATOM 4951 C C . LEU A 1 632 ? -0.919 -8.121 22.761 1.00 79.44 632 LEU A C 1
ATOM 4953 O O . LEU A 1 632 ? -0.605 -8.843 21.814 1.00 79.44 632 LEU A O 1
ATOM 4957 N N . GLU A 1 633 ? -1.531 -6.953 22.582 1.00 78.62 633 GLU A N 1
ATOM 4958 C CA . GLU A 1 633 ? -1.745 -6.319 21.281 1.00 78.62 633 GLU A CA 1
ATOM 4959 C C . GLU A 1 633 ? -0.435 -6.044 20.532 1.00 78.62 633 GLU A C 1
ATOM 4961 O O . GLU A 1 633 ? -0.408 -6.116 19.305 1.00 78.62 633 GLU A O 1
ATOM 4966 N N . HIS A 1 634 ? 0.671 -5.819 21.247 1.00 88.50 634 HIS A N 1
ATOM 4967 C CA . HIS A 1 634 ? 1.963 -5.502 20.645 1.00 88.50 634 HIS A CA 1
ATOM 4968 C C . HIS A 1 634 ? 2.697 -6.736 20.111 1.00 88.50 634 HIS A C 1
ATOM 4970 O O . HIS A 1 634 ? 3.678 -6.580 19.388 1.00 88.50 634 HIS A O 1
ATOM 4976 N N . VAL A 1 635 ? 2.225 -7.960 20.390 1.00 91.38 635 VAL A N 1
ATOM 4977 C CA . VAL A 1 635 ? 2.855 -9.210 19.913 1.00 91.38 635 VAL A CA 1
ATOM 4978 C C . VAL A 1 635 ? 2.960 -9.252 18.383 1.00 91.38 635 VAL A C 1
ATOM 4980 O O . VAL A 1 635 ? 3.914 -9.817 17.858 1.00 91.38 635 VAL A O 1
ATOM 4983 N N . ALA A 1 636 ? 1.995 -8.664 17.667 1.00 90.81 636 ALA A N 1
ATOM 4984 C CA . ALA A 1 636 ? 2.004 -8.607 16.203 1.00 90.81 636 ALA A CA 1
ATOM 4985 C C . ALA A 1 636 ? 2.956 -7.538 15.634 1.00 90.81 636 ALA A C 1
ATOM 4987 O O . ALA A 1 636 ? 3.320 -7.615 14.466 1.00 90.81 636 ALA A O 1
ATOM 4988 N N . SER A 1 637 ? 3.391 -6.571 16.448 1.00 92.81 637 SER A N 1
ATOM 4989 C CA . SER A 1 637 ? 4.349 -5.550 16.016 1.00 92.81 637 SER A CA 1
ATOM 4990 C C . SER A 1 637 ? 5.760 -6.127 15.890 1.00 92.81 637 SER A C 1
ATOM 4992 O O . SER A 1 637 ? 6.128 -7.078 16.590 1.00 92.81 637 SER A O 1
ATOM 4994 N N . PHE A 1 638 ? 6.587 -5.508 15.045 1.00 93.81 638 PHE A N 1
ATOM 4995 C CA . PHE A 1 638 ? 7.990 -5.897 14.888 1.00 93.81 638 PHE A CA 1
ATOM 4996 C C . PHE A 1 638 ? 8.750 -5.868 16.224 1.00 93.81 638 PHE A C 1
ATOM 4998 O O . PHE A 1 638 ? 9.389 -6.852 16.592 1.00 93.81 638 PHE A O 1
ATOM 5005 N N . ASP A 1 639 ? 8.643 -4.781 16.993 1.00 93.56 639 ASP A N 1
ATOM 5006 C CA . ASP A 1 639 ? 9.353 -4.649 18.270 1.00 93.56 639 ASP A CA 1
ATOM 5007 C C . ASP A 1 639 ? 8.847 -5.610 19.345 1.00 93.56 639 ASP A C 1
ATOM 5009 O O . ASP A 1 639 ? 9.653 -6.202 20.067 1.00 93.56 639 ASP A O 1
ATOM 5013 N N . GLY A 1 640 ? 7.532 -5.827 19.425 1.00 95.19 640 GLY A N 1
ATOM 5014 C CA . GLY A 1 640 ? 6.972 -6.806 20.349 1.00 95.19 640 GLY A CA 1
ATOM 5015 C C . GLY A 1 640 ? 7.449 -8.218 20.022 1.00 95.19 640 GLY A C 1
ATOM 5016 O O . GLY A 1 640 ? 7.979 -8.907 20.893 1.00 95.19 640 GLY A O 1
ATOM 5017 N N . MET A 1 641 ? 7.367 -8.635 18.755 1.00 96.88 641 MET A N 1
ATOM 5018 C CA . MET A 1 641 ? 7.871 -9.947 18.344 1.00 96.88 641 MET A CA 1
ATOM 5019 C C . MET A 1 641 ? 9.388 -10.071 18.549 1.00 96.88 641 MET A C 1
ATOM 5021 O O . MET A 1 641 ? 9.851 -11.113 19.008 1.00 96.88 641 MET A O 1
ATOM 5025 N N . ARG A 1 642 ? 10.170 -9.012 18.297 1.00 95.81 642 ARG A N 1
ATOM 5026 C CA . ARG A 1 642 ? 11.619 -8.977 18.562 1.00 95.81 642 ARG A CA 1
ATOM 5027 C C . ARG A 1 642 ? 11.937 -9.316 20.019 1.00 95.81 642 ARG A C 1
ATOM 5029 O O . ARG A 1 642 ? 12.795 -10.163 20.270 1.00 95.81 642 ARG A O 1
ATOM 5036 N N . LEU A 1 643 ? 11.246 -8.686 20.970 1.00 95.56 643 LEU A N 1
ATOM 5037 C CA . LEU A 1 643 ? 11.428 -8.936 22.406 1.00 95.56 643 LEU A CA 1
ATOM 5038 C C . LEU A 1 643 ? 11.073 -10.380 22.776 1.00 95.56 643 LEU A C 1
ATOM 5040 O O . LEU A 1 643 ? 11.787 -11.027 23.542 1.00 95.56 643 LEU A O 1
ATOM 5044 N N . LEU A 1 644 ? 10.010 -10.929 22.185 1.00 96.38 644 LEU A N 1
ATOM 5045 C CA . LEU A 1 644 ? 9.597 -12.307 22.452 1.00 96.38 644 LEU A CA 1
ATOM 5046 C C . LEU A 1 644 ? 10.528 -13.340 21.825 1.00 96.38 644 LEU A C 1
ATOM 5048 O O . LEU A 1 644 ? 10.788 -14.369 22.447 1.00 96.38 644 LEU A O 1
ATOM 5052 N N . LEU A 1 645 ? 11.070 -13.080 20.634 1.00 97.19 645 LEU A N 1
ATOM 5053 C CA . LEU A 1 645 ? 12.102 -13.923 20.034 1.00 97.19 645 LEU A CA 1
ATOM 5054 C C . LEU A 1 645 ? 13.373 -13.914 20.888 1.00 97.19 645 LEU A C 1
ATOM 5056 O O . LEU A 1 645 ? 13.971 -14.970 21.096 1.00 97.19 645 LEU A O 1
ATOM 5060 N N . GLU A 1 646 ? 13.753 -12.767 21.455 1.00 95.69 646 GLU A N 1
ATOM 5061 C CA . GLU A 1 646 ? 14.861 -12.678 22.412 1.00 95.69 646 GLU A CA 1
ATOM 5062 C C . GLU A 1 646 ? 14.558 -13.466 23.699 1.00 95.69 646 GLU A C 1
ATOM 5064 O O . GLU A 1 646 ? 15.383 -14.276 24.132 1.00 95.69 646 GLU A O 1
ATOM 5069 N N . ALA A 1 647 ? 13.346 -13.349 24.251 1.00 94.81 647 ALA A N 1
ATOM 5070 C CA . ALA A 1 647 ? 12.895 -14.141 25.400 1.00 94.81 647 ALA A CA 1
ATOM 5071 C C . ALA A 1 647 ? 12.825 -15.656 25.103 1.00 94.81 647 ALA A C 1
ATOM 5073 O O . ALA A 1 647 ? 13.035 -16.488 25.995 1.00 94.81 647 ALA A O 1
ATOM 5074 N N . CYS A 1 648 ? 12.580 -16.026 23.841 1.00 94.38 648 CYS A N 1
ATOM 5075 C 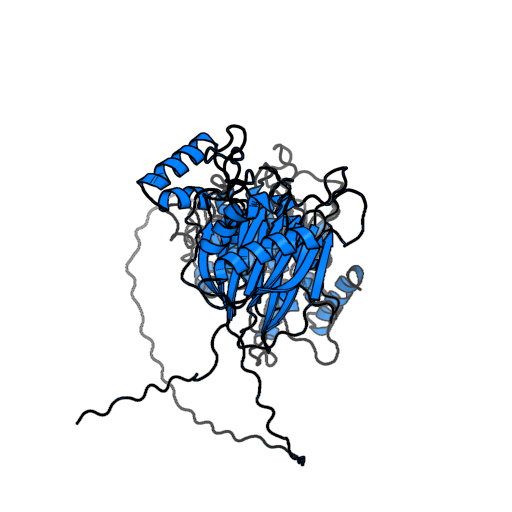CA . CYS A 1 648 ? 12.639 -17.398 23.334 1.00 94.38 648 CYS A CA 1
ATOM 5076 C C . CYS A 1 648 ? 14.063 -17.880 23.036 1.00 94.38 648 CYS A C 1
ATOM 5078 O O . CYS A 1 648 ? 14.232 -19.033 22.636 1.00 94.38 648 CYS A O 1
ATOM 5080 N N . SER A 1 649 ? 15.086 -17.049 23.228 1.00 95.50 649 SER A N 1
ATOM 5081 C CA . SER A 1 649 ? 16.449 -17.358 22.807 1.00 95.50 649 SER A CA 1
ATOM 5082 C C . SER A 1 649 ? 17.384 -17.743 23.954 1.00 95.50 649 SER A C 1
ATOM 5084 O O . SER A 1 649 ? 17.122 -17.572 25.147 1.00 95.50 649 SER A O 1
ATOM 5086 N N . SER A 1 650 ? 18.520 -18.331 23.599 1.00 92.88 650 SER A N 1
ATOM 5087 C CA . SER A 1 650 ? 19.686 -18.471 24.474 1.00 92.88 650 SER A CA 1
ATOM 5088 C C . SER A 1 650 ? 20.926 -18.002 23.732 1.00 92.88 650 SER A C 1
ATOM 5090 O O . SER A 1 650 ? 21.036 -18.225 22.531 1.00 92.88 650 SER A O 1
ATOM 5092 N N . ARG A 1 651 ? 21.848 -17.333 24.428 1.00 91.31 651 ARG A N 1
ATOM 5093 C CA . ARG A 1 651 ? 23.078 -16.844 23.798 1.00 91.31 651 ARG A CA 1
ATOM 5094 C C . ARG A 1 651 ? 24.031 -18.004 23.525 1.00 91.31 651 ARG A C 1
ATOM 5096 O O . ARG A 1 651 ? 24.303 -18.797 24.426 1.00 91.31 651 ARG A O 1
ATOM 5103 N N . THR A 1 652 ? 24.516 -18.095 22.294 1.00 89.38 652 THR A N 1
ATOM 5104 C CA . THR A 1 652 ? 25.573 -19.037 21.901 1.00 89.38 652 THR A CA 1
ATOM 5105 C C . THR A 1 652 ? 26.956 -18.459 22.237 1.00 89.38 652 THR A C 1
ATOM 5107 O O . THR A 1 652 ? 27.055 -17.265 22.541 1.00 89.38 652 THR A O 1
ATOM 5110 N N . PRO A 1 653 ? 28.042 -19.256 22.177 1.00 82.56 653 PRO A N 1
ATOM 5111 C CA . PRO A 1 653 ? 29.406 -18.742 22.348 1.00 82.56 653 PRO A CA 1
ATOM 5112 C C . PRO A 1 653 ? 29.761 -17.617 21.366 1.00 82.56 653 PRO A C 1
ATOM 5114 O O . PRO A 1 653 ? 30.467 -16.683 21.732 1.00 82.56 653 PRO A O 1
ATOM 5117 N N . ASP A 1 654 ? 29.198 -17.668 20.157 1.00 79.81 654 ASP A N 1
ATOM 5118 C CA . ASP A 1 654 ? 29.354 -16.646 19.119 1.00 79.81 654 ASP A CA 1
ATOM 5119 C C . ASP A 1 654 ? 28.354 -15.488 19.274 1.00 79.81 654 ASP A C 1
ATOM 5121 O O . ASP A 1 654 ? 28.110 -14.761 18.324 1.00 79.81 654 ASP A O 1
ATOM 5125 N N . ASN A 1 655 ? 27.727 -15.322 20.445 1.00 84.94 655 ASN A N 1
ATOM 5126 C CA . ASN A 1 655 ? 26.755 -14.266 20.751 1.00 84.94 655 ASN A CA 1
ATOM 5127 C C . ASN A 1 655 ? 25.503 -14.237 19.842 1.00 84.94 655 ASN A C 1
ATOM 5129 O O . ASN A 1 655 ? 24.817 -13.217 19.762 1.00 84.94 655 ASN A O 1
ATOM 5133 N N . LEU A 1 656 ? 25.163 -15.354 19.192 1.00 89.44 656 LEU A N 1
ATOM 5134 C CA . LEU A 1 656 ? 23.891 -15.496 18.481 1.00 89.44 656 LEU A CA 1
ATOM 5135 C C . LEU A 1 656 ? 22.752 -15.682 19.486 1.00 89.44 656 LEU A C 1
ATOM 5137 O O . LEU A 1 656 ? 22.909 -16.369 20.499 1.00 89.44 656 LEU A O 1
ATOM 5141 N N . LEU A 1 657 ? 21.584 -15.120 19.187 1.00 94.38 657 LEU A N 1
ATOM 5142 C CA . LEU A 1 657 ? 20.342 -15.405 19.899 1.00 94.38 657 LEU A CA 1
ATOM 5143 C C . LEU A 1 657 ? 19.732 -16.681 19.308 1.00 94.38 657 LEU A C 1
ATOM 5145 O O . LEU A 1 657 ? 18.984 -16.620 18.335 1.00 94.38 657 LEU A O 1
ATOM 5149 N N . TYR A 1 658 ? 20.090 -17.840 19.871 1.00 95.06 658 TYR A N 1
ATOM 5150 C CA . TYR A 1 658 ? 19.571 -19.140 19.442 1.00 95.06 658 TYR A CA 1
ATOM 5151 C C . TYR A 1 658 ? 18.132 -19.323 19.921 1.00 95.06 658 TYR A C 1
ATOM 5153 O O . TYR A 1 658 ? 17.896 -19.656 21.090 1.00 95.06 658 TYR A O 1
ATOM 5161 N N . ILE A 1 659 ? 17.188 -19.079 19.016 1.00 96.50 659 ILE A N 1
ATOM 5162 C CA . ILE A 1 659 ? 15.750 -19.217 19.237 1.00 96.50 659 ILE A CA 1
ATOM 5163 C C . ILE A 1 659 ? 15.452 -20.673 19.598 1.00 96.50 659 ILE A C 1
ATOM 5165 O O . ILE A 1 659 ? 16.023 -21.594 19.031 1.00 96.50 659 ILE A O 1
ATOM 5169 N N . LYS A 1 660 ? 14.547 -20.896 20.549 1.00 94.19 660 LYS A N 1
ATOM 5170 C CA . LYS A 1 660 ? 13.993 -22.207 20.899 1.00 94.19 660 LYS A CA 1
ATOM 5171 C C . LYS A 1 660 ? 12.471 -22.074 20.978 1.00 94.19 660 LYS A C 1
ATOM 5173 O O . LYS A 1 660 ? 11.991 -21.474 21.942 1.00 94.19 660 LYS A O 1
ATOM 5178 N N . PRO A 1 661 ? 11.703 -22.634 20.024 1.00 91.94 661 PRO A N 1
ATOM 5179 C CA . PRO A 1 661 ? 10.270 -22.366 19.894 1.00 91.94 661 PRO A CA 1
ATOM 5180 C C . PRO A 1 661 ? 9.453 -22.642 21.163 1.00 91.94 661 PRO A C 1
ATOM 5182 O O . PRO A 1 661 ? 8.462 -21.978 21.441 1.00 91.94 661 PRO A O 1
ATOM 5185 N N . TRP A 1 662 ? 9.889 -23.615 21.961 1.00 92.94 662 TRP A N 1
ATOM 5186 C CA . TRP A 1 662 ? 9.223 -24.039 23.190 1.00 92.94 662 TRP A CA 1
ATOM 5187 C C . TRP A 1 662 ? 9.639 -23.256 24.441 1.00 92.94 662 TRP A C 1
ATOM 5189 O O . TRP A 1 662 ? 9.033 -23.450 25.492 1.00 92.94 662 TRP A O 1
ATOM 5199 N N . LEU A 1 663 ? 10.682 -22.417 24.392 1.00 94.06 663 LEU A N 1
ATOM 5200 C CA . LEU A 1 663 ? 11.378 -21.950 25.600 1.00 94.06 663 LEU A CA 1
ATOM 5201 C C . LEU A 1 663 ? 10.483 -21.154 26.550 1.00 94.06 663 LEU A C 1
ATOM 5203 O O . LEU A 1 663 ? 10.540 -21.363 27.762 1.00 94.06 663 LEU A O 1
ATOM 5207 N N . VAL A 1 664 ? 9.665 -20.252 26.008 1.00 94.00 664 VAL A N 1
ATOM 5208 C CA . VAL A 1 664 ? 8.725 -19.441 26.794 1.00 94.00 664 VAL A CA 1
ATOM 5209 C C . VAL A 1 664 ? 7.659 -20.322 27.449 1.00 94.00 664 VAL A C 1
ATOM 5211 O O . VAL A 1 664 ? 7.341 -20.134 28.621 1.00 94.00 664 VAL A O 1
ATOM 5214 N N . PHE A 1 665 ? 7.169 -21.338 26.739 1.00 94.25 665 PHE A N 1
ATOM 5215 C CA . PHE A 1 665 ? 6.157 -22.268 27.237 1.00 94.25 665 PHE A CA 1
ATOM 5216 C C . PHE A 1 665 ? 6.725 -23.198 28.318 1.00 94.25 665 PHE A C 1
ATOM 5218 O O . PHE A 1 665 ? 6.186 -23.290 29.425 1.00 94.25 665 PHE A O 1
ATOM 5225 N N . SER A 1 666 ? 7.857 -23.846 28.031 1.00 92.81 666 SER A N 1
ATOM 5226 C CA . SER A 1 666 ? 8.454 -24.851 28.911 1.00 92.81 666 SER A CA 1
ATOM 5227 C C . SER A 1 666 ? 9.000 -24.240 30.203 1.00 92.81 666 SER A C 1
ATOM 5229 O O . SER A 1 666 ? 8.785 -24.799 31.279 1.00 92.81 666 SER A O 1
ATOM 5231 N N . LYS A 1 667 ? 9.621 -23.049 30.147 1.00 91.81 667 LYS A N 1
ATOM 5232 C CA . LYS A 1 667 ? 10.092 -22.325 31.348 1.00 91.81 667 LYS A CA 1
ATOM 5233 C C . LYS A 1 667 ? 8.963 -21.952 32.303 1.00 91.81 667 LYS A C 1
ATOM 5235 O O . LYS A 1 667 ? 9.211 -21.749 33.490 1.00 91.81 667 LYS A O 1
ATOM 5240 N N . LYS A 1 668 ? 7.737 -21.827 31.798 1.00 94.31 668 LYS A N 1
ATOM 5241 C CA . LYS A 1 668 ? 6.552 -21.483 32.591 1.00 94.31 668 LYS A CA 1
ATOM 5242 C C . LYS A 1 668 ? 5.691 -22.701 32.911 1.00 94.31 668 LYS A C 1
ATOM 5244 O O . LYS A 1 668 ? 4.588 -22.545 33.426 1.00 94.31 668 LYS A O 1
ATOM 5249 N N . GLY A 1 669 ? 6.215 -23.905 32.664 1.00 93.19 669 GLY A N 1
ATOM 5250 C CA . GLY A 1 669 ? 5.558 -25.166 32.991 1.00 93.19 669 GLY A CA 1
ATOM 5251 C C . GLY A 1 669 ? 4.259 -25.383 32.225 1.00 93.19 669 GLY A C 1
ATOM 5252 O O . GLY A 1 669 ? 3.365 -26.028 32.761 1.00 93.19 669 GLY A O 1
ATOM 5253 N N . PHE A 1 670 ? 4.140 -24.814 31.018 1.00 93.12 670 PHE A N 1
ATOM 5254 C CA . PHE A 1 670 ? 2.920 -24.872 30.205 1.00 93.12 670 PHE A CA 1
ATOM 5255 C C . PHE A 1 670 ? 1.674 -24.333 30.939 1.00 93.12 670 PHE A C 1
ATOM 5257 O O . PHE A 1 670 ? 0.551 -24.752 30.677 1.00 93.12 670 PHE A O 1
ATOM 5264 N N . ASP A 1 671 ? 1.859 -23.384 31.863 1.00 91.56 671 ASP A N 1
ATOM 5265 C CA . ASP A 1 671 ? 0.760 -22.704 32.546 1.00 91.56 671 ASP A CA 1
ATOM 5266 C C . ASP A 1 671 ? 0.375 -21.420 31.803 1.00 91.56 671 ASP A C 1
ATOM 5268 O O . ASP A 1 671 ? 1.177 -20.496 31.656 1.00 91.56 671 ASP A O 1
ATOM 5272 N N . ARG A 1 672 ? -0.881 -21.338 31.356 1.00 87.88 672 ARG A N 1
ATOM 5273 C CA . ARG A 1 672 ? -1.380 -20.213 30.552 1.00 87.88 672 ARG A CA 1
ATOM 5274 C C . ARG A 1 672 ? -1.209 -18.856 31.222 1.00 87.88 672 ARG A C 1
ATOM 5276 O O . ARG A 1 672 ? -0.855 -17.906 30.535 1.00 87.88 672 ARG A O 1
ATOM 5283 N N . GLY A 1 673 ? -1.499 -18.754 32.518 1.00 87.75 673 GLY A N 1
ATOM 5284 C CA . GLY A 1 673 ? -1.431 -17.484 33.240 1.00 87.75 673 GLY A CA 1
ATOM 5285 C C . GLY A 1 673 ? 0.005 -17.020 33.400 1.00 87.75 673 GLY A C 1
ATOM 5286 O O . GLY A 1 673 ? 0.319 -15.870 33.119 1.00 87.75 673 GLY A O 1
ATOM 5287 N N . ARG A 1 674 ? 0.906 -17.938 33.757 1.00 91.25 674 ARG A N 1
ATOM 5288 C CA . ARG A 1 674 ? 2.339 -17.646 33.868 1.00 91.25 674 ARG A CA 1
ATOM 5289 C C . ARG A 1 674 ? 2.972 -17.289 32.530 1.00 91.25 674 ARG A C 1
ATOM 5291 O O . ARG A 1 674 ? 3.859 -16.443 32.510 1.00 91.25 674 ARG A O 1
ATOM 5298 N N . ILE A 1 675 ? 2.551 -17.928 31.437 1.00 92.19 675 ILE A N 1
ATOM 5299 C CA . ILE A 1 675 ? 3.019 -17.581 30.089 1.00 92.19 675 ILE A CA 1
ATOM 5300 C C . ILE A 1 675 ? 2.497 -16.199 29.698 1.00 92.19 675 ILE A C 1
ATOM 5302 O O . ILE A 1 675 ? 3.291 -15.360 29.294 1.00 92.19 675 ILE A O 1
ATOM 5306 N N . ALA A 1 676 ? 1.193 -15.948 29.852 1.00 89.56 676 ALA A N 1
ATOM 5307 C CA . ALA A 1 676 ? 0.583 -14.671 29.494 1.00 89.56 676 ALA A CA 1
ATOM 5308 C C . ALA A 1 676 ? 1.194 -13.502 30.277 1.00 89.56 676 ALA A C 1
ATOM 5310 O O . ALA A 1 676 ? 1.597 -12.526 29.660 1.00 89.56 676 ALA A O 1
ATOM 5311 N N . ASN A 1 677 ? 1.344 -13.639 31.599 1.00 89.38 677 ASN A N 1
ATOM 5312 C CA . ASN A 1 677 ? 1.978 -12.618 32.432 1.00 89.38 677 ASN A CA 1
ATOM 5313 C C . ASN A 1 677 ? 3.447 -12.423 32.058 1.00 89.38 677 ASN A C 1
ATOM 5315 O O . ASN A 1 677 ? 3.900 -11.299 31.982 1.00 89.38 677 ASN A O 1
ATOM 5319 N N . TYR A 1 678 ? 4.185 -13.495 31.755 1.00 92.00 678 TYR A N 1
ATOM 5320 C CA . TYR A 1 678 ? 5.577 -13.343 31.337 1.00 92.00 678 TYR A CA 1
ATOM 5321 C C . TYR A 1 678 ? 5.723 -12.634 29.988 1.00 92.00 678 TYR A C 1
ATOM 5323 O O . TYR A 1 678 ? 6.644 -11.846 29.821 1.00 92.00 678 TYR A O 1
ATOM 5331 N N . ILE A 1 679 ? 4.843 -12.920 29.024 1.00 92.06 679 ILE A N 1
ATOM 5332 C CA . ILE A 1 679 ? 4.809 -12.184 27.755 1.00 92.06 679 ILE A CA 1
ATOM 5333 C C . ILE A 1 679 ? 4.469 -10.714 28.023 1.00 92.06 679 ILE A C 1
ATOM 5335 O O . ILE A 1 679 ? 5.129 -9.847 27.467 1.00 92.06 679 ILE A O 1
ATOM 5339 N N . ASP A 1 680 ? 3.494 -10.441 28.893 1.00 89.88 680 ASP A N 1
ATOM 5340 C CA . ASP A 1 680 ? 3.118 -9.078 29.282 1.00 89.88 680 ASP A CA 1
ATOM 5341 C C . ASP A 1 680 ? 4.286 -8.327 29.931 1.00 89.88 680 ASP A C 1
ATOM 5343 O O . ASP A 1 680 ? 4.592 -7.223 29.503 1.00 89.88 680 ASP A O 1
ATOM 5347 N N . ASP A 1 681 ? 4.985 -8.957 30.881 1.00 91.06 681 ASP A N 1
ATOM 5348 C CA . ASP A 1 681 ? 6.159 -8.401 31.566 1.00 91.06 681 ASP A CA 1
ATOM 5349 C C . ASP A 1 681 ? 7.287 -8.081 30.567 1.00 91.06 681 ASP A C 1
ATOM 5351 O O . ASP A 1 681 ? 7.908 -7.026 30.641 1.00 91.06 681 ASP A O 1
ATOM 5355 N N . VAL A 1 682 ? 7.544 -8.976 29.601 1.00 93.12 682 VAL A N 1
ATOM 5356 C CA . VAL A 1 682 ? 8.560 -8.762 28.552 1.00 93.12 682 VAL A CA 1
ATOM 5357 C C . VAL A 1 682 ? 8.208 -7.571 27.656 1.00 93.12 682 VAL A C 1
ATOM 5359 O O . VAL A 1 682 ? 9.104 -6.883 27.171 1.00 93.12 682 VAL A O 1
ATOM 5362 N N . LEU A 1 683 ? 6.919 -7.333 27.407 1.00 92.62 683 LEU A N 1
ATOM 5363 C CA . LEU A 1 683 ? 6.456 -6.217 26.582 1.00 92.62 683 LEU A CA 1
ATOM 5364 C C . LEU A 1 683 ? 6.384 -4.905 27.383 1.00 92.62 683 LEU A C 1
ATOM 5366 O O . LEU A 1 683 ? 6.730 -3.856 26.845 1.00 92.62 683 LEU A O 1
ATOM 5370 N N . ASP A 1 684 ? 6.010 -4.960 28.662 1.00 89.50 684 ASP A N 1
ATOM 5371 C CA . ASP A 1 684 ? 5.933 -3.813 29.582 1.00 89.50 684 ASP A CA 1
ATOM 5372 C C . ASP A 1 684 ? 7.278 -3.079 29.695 1.00 89.50 684 ASP A C 1
ATOM 5374 O O . ASP A 1 684 ? 7.309 -1.854 29.676 1.00 89.50 684 ASP A O 1
ATOM 5378 N N . GLU A 1 685 ? 8.407 -3.800 29.673 1.00 83.75 685 GLU A N 1
ATOM 5379 C CA . GLU A 1 685 ? 9.752 -3.194 29.680 1.00 83.75 685 GLU A CA 1
ATOM 5380 C C . GLU A 1 685 ? 9.993 -2.187 28.537 1.00 83.75 685 GLU A C 1
ATOM 5382 O O . GLU A 1 685 ? 10.882 -1.337 28.637 1.00 83.75 685 GLU A O 1
ATOM 5387 N N . HIS A 1 686 ? 9.239 -2.292 27.439 1.00 85.81 686 HIS A N 1
ATOM 5388 C CA . HIS A 1 686 ? 9.378 -1.428 26.270 1.00 85.81 686 HIS A CA 1
ATOM 5389 C C . HIS A 1 686 ? 8.167 -0.525 26.015 1.00 85.81 686 HIS A C 1
ATOM 5391 O O . HIS A 1 686 ? 8.346 0.587 25.520 1.00 85.81 686 HIS A O 1
ATOM 5397 N N . PHE A 1 687 ? 6.957 -0.999 26.316 1.00 86.38 687 PHE A N 1
ATOM 5398 C CA . PHE A 1 687 ? 5.701 -0.318 25.984 1.00 86.38 687 PHE A CA 1
ATOM 5399 C C . PHE A 1 687 ? 4.982 0.310 27.197 1.00 86.38 687 PHE A C 1
ATOM 5401 O O . PHE A 1 687 ? 3.996 1.019 26.986 1.00 86.38 687 PHE A O 1
ATOM 5408 N N . GLY A 1 688 ? 5.453 0.054 28.426 1.00 72.88 688 GLY A N 1
ATOM 5409 C CA . GLY A 1 688 ? 4.839 0.480 29.695 1.00 72.88 688 GLY A CA 1
ATOM 5410 C C . GLY A 1 688 ? 5.271 1.838 30.243 1.00 72.88 688 GLY A C 1
ATOM 5411 O O . GLY A 1 688 ? 6.359 2.343 29.874 1.00 72.88 688 GLY A O 1
#

Organism: Talaromyces rugulosus (NCBI:txid121627)

Nearest PDB structures (foldseek):
  4cml-assembly1_A  TM=8.659E-01  e=4.525E-27  Homo sapiens
  3n9v-assembly1_A  TM=8.538E-01  e=4.480E-26  Homo sapiens
  5okn-assembly1_A  TM=8.590E-01  e=2.655E-24  Homo sapiens
  7a17-assembly1_A  TM=7.770E-01  e=5.010E-26  Homo sapiens
  5okn-assembly4_D  TM=8.580E-01  e=1.681E-23  Homo sapiens

Sequence (688 aa):
MGEPLLSSSPFQGSQPARLWIGTYDLNGTMVGERDVAQLSKWFLAQKTREYDVVVVSLQGTRTPRKTSRAYSGPLEAVVKKCLNLVAEDTSSEYSLLSSCQESGTHLMVFVNSSIPFRITEVEAATVVLRRSTFSEKRGAVGIRAAFNKTTVCFVTAKFSGGFADYDERNREYATIAEGLQFATNLRGIDDHDAVFWAGNFNYRIGLRWDVVMDRIKRAEDEGSEELRVLYDNDQMAVHMRAGLAFSYYTEAVVRFAPTSTFQVGSDAYQTESIPAWTGRILCKPLKAKQVAYDSVGEVRISDQRPVYAAFELEVSPQEKILNRKPVPQTEKQAQPRVEETALGKDDLTLRSPQPPAPKSSVPTVPLEASIRVETWSRDRNLQLTHEFLHEMRNGKYWQTKKHRRRVRVAILDSGIDMAHPEIATRSERIVDTFCPIPGLEDQGNQDKGGHGTHIALLLLQIAPMVDLYIARVFEDAKGITDDYVGCAILHAVNGWQVDVILMSFGFKFWVPSISHTIRVAAFNDVLMFAAASNEGANADIDLAYPARETNVFDIRATDHLGNRYMYNPPWDAGARWTFATLGEKVLSAWTEGQMLPKSGTSMAAAIAAGTGALLLDFSRLPALKGQAPRHLEHVASFDGMRLLLEACSSRTPDNLLYIKPWLVFSKKGFDRGRIANYIDDVLDEHFG

Solvent-accessible surface area (backbone atoms only — not comparable to full-atom values): 38296 Å² total; per-residue (Å²): 142,79,84,81,84,83,78,80,74,82,82,88,81,68,77,58,46,32,35,36,40,32,19,38,49,32,76,55,46,87,78,51,76,90,43,32,76,47,56,28,51,61,73,46,74,53,78,89,64,88,50,40,31,41,36,45,22,36,24,37,47,73,74,74,98,80,71,80,93,69,77,57,57,67,53,51,50,39,52,46,48,24,55,35,67,67,20,68,87,67,84,49,50,64,43,80,76,49,74,48,72,29,57,35,23,35,39,37,34,32,31,31,78,80,49,95,64,54,79,42,80,73,47,71,32,67,39,76,55,82,70,99,59,101,66,83,65,31,14,28,32,36,43,34,35,22,42,55,76,32,33,36,31,40,35,29,37,50,43,54,71,54,82,86,34,56,68,54,28,32,51,53,49,50,50,45,56,74,63,30,49,36,84,77,85,64,36,44,53,82,78,33,61,28,35,36,42,25,20,34,54,31,37,40,43,79,63,56,53,70,60,53,53,50,32,54,58,46,25,76,80,75,32,57,66,43,45,44,63,49,48,71,37,19,46,54,57,48,34,36,77,70,57,62,35,67,62,84,48,46,65,76,82,76,71,61,77,59,34,27,40,32,39,65,74,47,92,48,67,40,90,92,46,64,58,17,63,24,55,48,63,35,33,31,56,85,40,42,47,78,78,45,66,48,64,38,82,85,36,34,83,21,39,34,38,39,30,40,36,29,31,43,30,64,42,50,70,75,80,78,83,70,85,80,78,85,85,86,90,86,86,85,89,88,86,88,89,87,85,88,87,86,89,82,88,86,88,86,87,86,82,87,85,87,87,86,86,89,86,81,89,89,85,88,78,89,90,85,73,90,74,79,71,76,46,72,76,69,36,67,54,44,51,51,45,51,52,50,54,48,48,62,62,73,38,97,82,59,86,60,88,87,62,76,77,61,45,28,34,29,39,50,32,30,12,26,40,57,80,26,63,82,42,47,79,45,43,90,30,54,73,50,62,40,24,76,46,90,96,40,49,90,43,12,63,38,26,90,66,13,57,24,29,20,43,53,47,42,20,39,61,61,27,72,75,40,36,35,31,33,27,18,42,28,63,44,98,86,60,69,47,62,70,35,47,23,53,44,48,46,40,33,47,72,72,69,55,34,47,32,39,37,34,55,52,63,38,76,57,86,51,71,64,40,54,53,36,51,52,56,33,44,75,67,42,26,39,33,26,12,8,21,36,67,60,14,79,84,43,100,37,67,52,15,28,60,15,68,39,93,73,29,46,39,16,32,23,9,34,91,86,49,50,75,36,85,34,33,34,54,87,62,92,82,60,91,72,50,42,26,24,59,7,50,50,44,67,25,42,34,58,94,62,37,75,46,63,45,67,36,13,32,51,7,16,28,43,51,44,15,34,54,46,44,55,50,46,57,60,59,50,81,76,54,93,95,57,67,66,87,44,56,81,39,45,52,32,67,67,38,38,50,51,51,48,56,65,20,31,46,77,31,97,84,66,31,33,32,47,37,81,28,44,54,44,57,77,38,70,72,36,68,65,56,36,47,49,50,55,23,54,61,38,38,81,77,77,104

Radius of gyration: 31.83 Å; Cα contacts (8 Å, |Δi|>4): 1394; chains: 1; bounding box: 91×94×70 Å

pLDDT: mean 80.77, std 20.66, range [23.28, 98.81]

Secondary structure (DSSP, 8-state):
---------S----PPEEEEEEEEE-TTPPP-GGGHHHHHHHHGGGTT---SEEEEEEESPPPPSS-SS-SHHHHHHHHHHHHHHHHTTTT--EEEEEEEEETTEEEEEEEETT-SS-EEEEEEEEEEE--SSSPPPEEEEEEEEEETTEEEEEEEEBPPPSSSTHHHHHHHHHHHHHH-EETGGGEEGGGSSEEEEEEE----BSS-HHHHHHHHHHHHHH-HHHHHHHHHTBHHHHHHHTTSSSTT-B-PPP-S---B-BPTTSSPBPSSS--B--EEEEE-TTSEEEEEEEE-TT--SSSS--EEEEEEE--PPPP----PPP-----------------------------PPPP----PPP--S------GGG-HHHHHHHHHHHHHHHSTT---GGG--PPEEEEEES---TTSHHHHTTGGGEEEEE--STT-TT-TT--SSSHHHHHHHHHHHH-TTPEEEEEE--SSTT---HHHHHHHHHIIIIIS--SEEEE---BSS--HHHHHHHHHHHHTT-EEEEE--S-TTTSS-SS-BTTTSTTEEEEEEE-TT-PBPTTSPPP-TT-S--EEEE-SSEEEEEGGGEEEEE-SHHHHHHHHHHHHHHHHHHHTSPPBTTB--SSGGGGGSHHHHHHHHHHTEEE-TT--EEE-TTHHHHHTTT-HHHHHHHHHHHHHHHH-

InterPro domains:
  IPR000209 Peptidase S8/S53 domain [PF00082] (406-617)
  IPR000300 Inositol polyphosphate-related phosphatase [PF22669] (32-309)
  IPR000300 Inositol polyphosphate-related phosphatase [SM00128] (15-319)
  IPR015500 Peptidase S8, subtilisin-related [PR00723] (404-423)
  IPR015500 Peptidase S8, subtilisin-related [PR00723] (447-460)
  IPR015500 Peptidase S8, subtilisin-related [PR00723] (599-615)
  IPR023827 Peptidase S8, subtilisin, Asp-active site [PS00136] (409-420)
  IPR036691 Endonuclease/exonuclease/phosphatase superfamily [G3DSA:3.60.10.10] (7-343)
  IPR036691 Endonuclease/exonuclease/phosphatase superfamily [SSF56219] (9-317)
  IPR036852 Peptidase S8/S53 domain superfamily [G3DSA:3.40.50.200] (372-631)
  IPR036852 Peptidase S8/S53 domain superfamily [SSF52743] (388-618)
  IPR046985 Inositol 5-phosphatase [PTHR11200] (14-354)